Protein AF-A0AAN6G7Z5-F1 (afdb_monomer_lite)

Foldseek 3Di:
DDDDDDDDDDDDDDDDDDDDDDDDPDDCDPVNVVVVVVVVVPDDDDDDDDDDDDDDDDDPDDDDDDDDDDDDDDDDDDDDDDDDDDDDDDDPPDPPDPLAQDDADLVLLCLVQPQPPDPPDPDPPDDDPSNVVSVVVSVVVVVVSVVLRVCSVPFDCDVPDGDPVSVVVSVVSVVSNPDDRDDPPDDDDDDDDDDDPPVVVVVVVVPPPDDDPDDDDDDDDDDDDDDDPPPLDDDALVQLLVCLVVVVLVSVVSCLVRPVVSQLFNVVRPDPPPDPPPPPDDPDQCLCRHSLSVLVVVHDVSVVVNVSSLVSLLVLLVPDDALPPVVVVPPPDDPPPDPDPPDCPPDPDPVVVVSLVSLLVNLQSSLVSCLVRVVQPCNLSSLVSNVSSVHPVLLVVLLVQLLVLLVCLLVVVQPPDPRDRDDSLVSQLVSSCVSADPSCVVCVVVRVSSVLLSLQLSLLSNLLSLLVLLAQDPQLFDPVCVVVADCLSNDGDDCVCHSPQCVSLVSLLVSLVSLVVSLVVLVVVVVVVVVVVVVVVVVVVVVVVVVVVVVPDDDDDDDDDDDDDDDDDDDDDDDDDDDPDDPPPPPVPPDPPSSVSNVVSCVSCVSSSVLSNQLSVLCVVCVPPGSNVNSVSVVVSSVD

Radius of gyration: 39.64 Å; chains: 1; bounding box: 102×121×124 Å

pLDDT: mean 73.66, std 24.23, range [26.02, 98.25]

Organism: NCBI:txid155126

Structure (mmCIF, N/CA/C/O backbone):
data_AF-A0AAN6G7Z5-F1
#
_entry.id   AF-A0AAN6G7Z5-F1
#
loop_
_atom_site.group_PDB
_atom_site.id
_atom_site.type_symbol
_atom_site.label_atom_id
_atom_site.label_alt_id
_atom_site.label_comp_id
_atom_site.label_asym_id
_atom_site.label_entity_id
_atom_site.label_seq_id
_atom_site.pdbx_PDB_ins_code
_atom_site.Cartn_x
_atom_site.Cartn_y
_atom_site.Cartn_z
_atom_site.occupancy
_atom_site.B_iso_or_equiv
_atom_site.auth_seq_id
_atom_site.auth_comp_id
_atom_site.auth_asym_id
_atom_site.auth_atom_id
_atom_site.pdbx_PDB_model_num
ATOM 1 N N . MET A 1 1 ? 21.275 60.638 -0.282 1.00 39.81 1 MET A N 1
ATOM 2 C CA . MET A 1 1 ? 20.686 61.498 -1.330 1.00 39.81 1 MET A CA 1
ATOM 3 C C . MET A 1 1 ? 19.932 60.603 -2.295 1.00 39.81 1 MET A C 1
ATOM 5 O O . MET A 1 1 ? 20.422 59.534 -2.627 1.00 39.81 1 MET A O 1
ATOM 9 N N . SER A 1 2 ? 18.707 61.008 -2.601 1.00 37.94 2 SER A N 1
ATOM 10 C CA . SER A 1 2 ? 17.616 60.253 -3.220 1.00 37.94 2 SER A CA 1
ATOM 11 C C . SER A 1 2 ? 17.782 59.990 -4.721 1.00 37.94 2 SER A C 1
ATOM 13 O O . SER A 1 2 ? 18.385 60.803 -5.413 1.00 37.94 2 SER A O 1
ATOM 15 N N . SER A 1 3 ? 17.175 58.906 -5.221 1.00 39.97 3 SER A N 1
ATOM 16 C CA . SER A 1 3 ? 16.454 58.778 -6.519 1.00 39.97 3 SER A CA 1
ATOM 17 C C . SER A 1 3 ? 16.117 57.285 -6.734 1.00 39.97 3 SER A C 1
ATOM 19 O O . SER A 1 3 ? 17.003 56.454 -6.592 1.00 39.97 3 SER A O 1
ATOM 21 N N . SER A 1 4 ? 14.881 56.772 -6.830 1.00 43.09 4 SER A N 1
ATOM 22 C CA . SER A 1 4 ? 13.666 57.054 -7.628 1.00 43.09 4 SER A CA 1
ATOM 23 C C . SER A 1 4 ? 13.744 56.644 -9.111 1.00 43.09 4 SER A C 1
ATOM 25 O O . SER A 1 4 ? 14.358 57.357 -9.897 1.00 43.09 4 SER A O 1
ATOM 27 N N . SER A 1 5 ? 13.055 55.552 -9.487 1.00 43.78 5 SER A N 1
ATOM 28 C CA . SER A 1 5 ? 12.518 55.252 -10.839 1.00 43.78 5 SER A CA 1
ATOM 29 C C . SER A 1 5 ? 11.592 54.012 -10.748 1.00 43.78 5 SER A C 1
ATOM 31 O O . SER A 1 5 ? 12.070 52.924 -10.443 1.00 43.78 5 SER A O 1
ATOM 33 N N . SER A 1 6 ? 10.266 54.178 -10.585 1.00 41.09 6 SER A N 1
ATOM 34 C CA . SER A 1 6 ? 9.182 54.037 -11.601 1.00 41.09 6 SER A CA 1
ATOM 35 C C . SER A 1 6 ? 9.225 52.722 -12.402 1.00 41.09 6 SER A C 1
ATOM 37 O O . SER A 1 6 ? 10.144 52.515 -13.180 1.00 41.09 6 SER A O 1
ATOM 39 N N . LYS A 1 7 ? 8.362 51.726 -12.141 1.00 38.75 7 LYS A N 1
ATOM 40 C CA . LYS A 1 7 ? 6.925 51.574 -12.491 1.00 38.75 7 LYS A CA 1
ATOM 41 C C . LYS A 1 7 ? 6.669 51.497 -14.009 1.00 38.75 7 LYS A C 1
ATOM 43 O O . LYS A 1 7 ? 6.675 52.522 -14.678 1.00 38.75 7 LYS A O 1
ATOM 48 N N . ALA A 1 8 ? 6.359 50.294 -14.500 1.00 38.47 8 ALA A N 1
ATOM 49 C CA . ALA A 1 8 ? 5.632 50.069 -15.748 1.00 38.47 8 ALA A CA 1
ATOM 50 C C . ALA A 1 8 ? 4.655 48.896 -15.561 1.00 38.47 8 ALA A C 1
ATOM 52 O O . ALA A 1 8 ? 5.044 47.791 -15.187 1.00 38.47 8 ALA A O 1
ATOM 53 N N . ASP A 1 9 ? 3.385 49.232 -15.757 1.00 34.19 9 ASP A N 1
ATOM 54 C CA . ASP A 1 9 ? 2.175 48.416 -15.728 1.00 34.19 9 ASP A CA 1
ATOM 55 C C . ASP A 1 9 ? 2.033 47.672 -17.067 1.00 34.19 9 ASP A C 1
ATOM 57 O O . ASP A 1 9 ? 2.272 48.270 -18.118 1.00 34.19 9 ASP A O 1
ATOM 61 N N . ALA A 1 10 ? 1.610 46.408 -17.052 1.00 36.28 10 ALA A N 1
ATOM 62 C CA . ALA A 1 10 ? 1.185 45.695 -18.256 1.00 36.28 10 ALA A CA 1
ATOM 63 C C . ALA A 1 10 ? -0.020 44.799 -17.936 1.00 36.28 10 ALA A C 1
ATOM 65 O O . ALA A 1 10 ? 0.070 43.833 -17.180 1.00 36.28 10 ALA A O 1
ATOM 66 N N . THR A 1 11 ? -1.160 45.157 -18.519 1.00 38.06 11 THR A N 1
ATOM 67 C CA . THR A 1 11 ? -2.441 44.435 -18.509 1.00 38.06 11 THR A CA 1
ATOM 68 C C . THR A 1 11 ? -2.394 43.153 -19.351 1.00 38.06 11 THR A C 1
ATOM 70 O O . THR A 1 11 ? -1.741 43.163 -20.396 1.00 38.06 11 THR A O 1
ATOM 73 N N . PRO A 1 12 ? -3.130 42.081 -18.992 1.00 47.12 12 PRO A N 1
ATOM 74 C CA . PRO A 1 12 ? -3.220 40.878 -19.813 1.00 47.12 12 PRO A CA 1
ATOM 75 C C . PRO A 1 12 ? -4.407 40.925 -20.793 1.00 47.12 12 PRO A C 1
ATOM 77 O O . PRO A 1 12 ? -5.553 41.146 -20.399 1.00 47.12 12 PRO A O 1
ATOM 80 N N . GLU A 1 13 ? -4.120 40.665 -22.070 1.00 34.25 13 GLU A N 1
ATOM 81 C CA . GLU A 1 13 ? -5.106 40.402 -23.121 1.00 34.25 13 GLU A CA 1
ATOM 82 C C . GLU A 1 13 ? -5.710 38.996 -22.994 1.00 34.25 13 GLU A C 1
ATOM 84 O O . GLU A 1 13 ? -5.027 37.993 -22.776 1.00 34.25 13 GLU A O 1
ATOM 89 N N . SER A 1 14 ? -7.026 38.942 -23.178 1.00 41.50 14 SER A N 1
ATOM 90 C CA . SER A 1 14 ? -7.851 37.745 -23.278 1.00 41.50 14 SER A CA 1
ATOM 91 C C . SER A 1 14 ? -7.656 37.023 -24.615 1.00 41.50 14 SER A C 1
ATOM 93 O O . SER A 1 14 ? -7.827 37.636 -25.668 1.00 41.50 14 SER A O 1
ATOM 95 N N . ALA A 1 15 ? -7.447 35.703 -24.594 1.00 35.16 15 ALA A N 1
ATOM 96 C CA . ALA A 1 15 ? -7.491 34.871 -25.797 1.00 35.16 15 ALA A CA 1
ATOM 97 C C . ALA A 1 15 ? -8.338 33.599 -25.592 1.00 35.16 15 ALA A C 1
ATOM 99 O O . ALA A 1 15 ? -7.894 32.596 -25.045 1.00 35.16 15 ALA A O 1
ATOM 100 N N . SER A 1 16 ? -9.590 33.698 -26.051 1.00 31.53 16 SER A N 1
ATOM 101 C CA . SER A 1 16 ? -10.292 32.760 -26.944 1.00 31.53 16 SER A CA 1
ATOM 102 C C . SER A 1 16 ? -10.079 31.245 -26.758 1.00 31.53 16 SER A C 1
ATOM 104 O O . SER A 1 16 ? -9.141 30.646 -27.286 1.00 31.53 16 SER A O 1
ATOM 106 N N . ALA A 1 17 ? -11.079 30.599 -26.151 1.00 33.12 17 ALA A N 1
ATOM 107 C CA . ALA A 1 17 ? -11.259 29.152 -26.115 1.00 33.12 17 ALA A CA 1
ATOM 108 C C . ALA A 1 17 ? -11.822 28.604 -27.444 1.00 33.12 17 ALA A C 1
ATOM 110 O O . ALA A 1 17 ? -12.985 28.827 -27.777 1.00 33.12 17 ALA A O 1
ATOM 111 N N . ALA A 1 18 ? -11.026 27.806 -28.162 1.00 33.47 18 ALA A N 1
ATOM 112 C CA . ALA A 1 18 ? -11.488 26.973 -29.271 1.00 33.47 18 ALA A CA 1
ATOM 113 C C . ALA A 1 18 ? -11.603 25.506 -28.813 1.00 33.47 18 ALA A C 1
ATOM 115 O O . ALA A 1 18 ? -10.608 24.799 -28.651 1.00 33.47 18 ALA A O 1
ATOM 116 N N . ARG A 1 19 ? -12.842 25.044 -28.598 1.00 31.45 19 ARG A N 1
ATOM 117 C CA . ARG A 1 19 ? -13.191 23.638 -28.336 1.00 31.45 19 ARG A CA 1
ATOM 118 C C . ARG A 1 19 ? -12.914 22.792 -29.585 1.00 31.45 19 ARG A C 1
ATOM 120 O O . ARG A 1 19 ? -13.628 22.906 -30.576 1.00 31.45 19 ARG A O 1
ATOM 127 N N . ARG A 1 20 ? -11.934 21.887 -29.513 1.00 33.06 20 ARG A N 1
ATOM 128 C CA . ARG A 1 20 ? -11.819 20.736 -30.423 1.00 33.06 20 ARG A CA 1
ATOM 129 C C . ARG A 1 20 ? -12.498 19.528 -29.782 1.00 33.06 20 ARG A C 1
ATOM 131 O O . ARG A 1 20 ? -12.036 19.012 -28.769 1.00 33.06 20 ARG A O 1
ATOM 138 N N . THR A 1 21 ? -13.599 19.083 -30.375 1.00 35.97 21 THR A N 1
ATOM 139 C CA . THR A 1 21 ? -14.256 17.807 -30.077 1.00 35.97 21 THR A CA 1
ATOM 140 C C . THR A 1 21 ? -13.437 16.672 -30.687 1.00 35.97 21 THR A C 1
ATOM 142 O O . THR A 1 21 ? -13.452 16.490 -31.903 1.00 35.97 21 THR A O 1
ATOM 145 N N . SER A 1 22 ? -12.711 15.915 -29.861 1.00 30.14 22 SER A N 1
ATOM 146 C CA . SER A 1 22 ? -12.125 14.641 -30.292 1.00 30.14 22 SER A CA 1
ATOM 147 C C . SER A 1 22 ? -13.144 13.524 -30.076 1.00 30.14 22 SER A C 1
ATOM 149 O O . SER A 1 22 ? -13.620 13.301 -28.962 1.00 30.14 22 SER A O 1
ATOM 151 N N . THR A 1 23 ? -13.516 12.864 -31.165 1.00 37.91 23 THR A N 1
ATOM 152 C CA . THR A 1 23 ? -14.341 11.657 -31.201 1.00 37.91 23 THR A CA 1
ATOM 153 C C . THR A 1 23 ? -13.529 10.492 -30.641 1.00 37.91 23 THR A C 1
ATOM 155 O O . THR A 1 23 ? -12.706 9.902 -31.340 1.00 37.91 23 THR A O 1
ATOM 158 N N . GLY A 1 24 ? -13.726 10.193 -29.358 1.00 30.52 24 GLY A N 1
ATOM 159 C CA . GLY A 1 24 ? -13.140 9.029 -28.705 1.00 30.52 24 GLY A CA 1
ATOM 160 C C . GLY A 1 24 ? -13.816 7.745 -29.182 1.00 30.52 24 GLY A C 1
ATOM 161 O O . GLY A 1 24 ? -14.993 7.521 -28.908 1.00 30.52 24 GLY A O 1
ATOM 162 N N . ALA A 1 25 ? -13.065 6.891 -29.875 1.00 38.44 25 ALA A N 1
ATOM 163 C CA . ALA A 1 25 ? -13.442 5.502 -30.084 1.00 38.44 25 ALA A CA 1
ATOM 164 C C . ALA A 1 25 ? -13.450 4.790 -28.720 1.00 38.44 25 ALA A C 1
ATOM 166 O O . ALA A 1 25 ? -12.402 4.556 -28.115 1.00 38.44 25 ALA A O 1
ATOM 167 N N . SER A 1 26 ? -14.652 4.504 -28.217 1.00 37.72 26 SER A N 1
ATOM 168 C CA . SER A 1 26 ? -14.874 3.803 -26.954 1.00 37.72 26 SER A CA 1
ATOM 169 C C . SER A 1 26 ? -14.357 2.365 -27.053 1.00 37.72 26 SER A C 1
ATOM 171 O O . SER A 1 26 ? -14.796 1.592 -27.906 1.00 37.72 26 SER A O 1
ATOM 173 N N . ARG A 1 27 ? -13.401 2.000 -26.192 1.00 42.69 27 ARG A N 1
ATOM 174 C CA . ARG A 1 27 ? -12.950 0.614 -26.033 1.00 42.69 27 ARG A CA 1
ATOM 175 C C . ARG A 1 27 ? -14.024 -0.153 -25.270 1.00 42.69 27 ARG A C 1
ATOM 177 O O . ARG A 1 27 ? -14.183 0.042 -24.072 1.00 42.69 27 ARG A O 1
ATOM 184 N N . PHE A 1 28 ? -14.725 -1.029 -25.980 1.00 31.19 28 PHE A N 1
ATOM 185 C CA . PHE A 1 28 ? -15.682 -1.976 -25.416 1.00 31.19 28 PHE A CA 1
ATOM 186 C C . PHE A 1 28 ? -14.952 -2.925 -24.453 1.00 31.19 28 PHE A C 1
ATOM 188 O O . PHE A 1 28 ? -14.064 -3.674 -24.871 1.00 31.19 28 PHE A O 1
ATOM 195 N N . THR A 1 29 ? -15.265 -2.862 -23.159 1.00 50.84 29 THR A N 1
ATOM 196 C CA . THR A 1 29 ? -14.596 -3.670 -22.129 1.00 50.84 29 THR A CA 1
ATOM 197 C C . THR A 1 29 ? -15.395 -4.930 -21.794 1.00 50.84 29 THR A C 1
ATOM 199 O O . THR A 1 29 ? -16.603 -5.005 -22.005 1.00 50.84 29 THR A O 1
ATOM 202 N N . PHE A 1 30 ? -14.738 -5.937 -21.209 1.00 32.47 30 PHE A N 1
ATOM 203 C CA . PHE A 1 30 ? -15.386 -7.163 -20.713 1.00 32.47 30 PHE A CA 1
ATOM 204 C C . PHE A 1 30 ? -16.551 -6.871 -19.746 1.00 32.47 30 PHE A C 1
ATOM 206 O O . PHE A 1 30 ? -17.546 -7.590 -19.710 1.00 32.47 30 PHE A O 1
ATOM 213 N N . ARG A 1 31 ? -16.475 -5.756 -19.011 1.00 38.91 31 ARG A N 1
ATOM 214 C CA . ARG A 1 31 ? -17.526 -5.299 -18.096 1.00 38.91 31 ARG A CA 1
ATOM 215 C C . ARG A 1 31 ? -18.766 -4.768 -18.833 1.00 38.91 31 ARG A C 1
ATOM 217 O O . ARG A 1 31 ? -19.874 -4.922 -18.322 1.00 38.91 31 ARG A O 1
ATOM 224 N N . ASP A 1 32 ? -18.595 -4.219 -20.037 1.00 51.00 32 ASP A N 1
ATOM 225 C CA . ASP A 1 32 ? -19.696 -3.810 -20.921 1.00 51.00 32 ASP A CA 1
ATOM 226 C C . ASP A 1 32 ? -20.390 -5.029 -21.540 1.00 51.00 32 ASP A C 1
ATOM 228 O O . ASP A 1 32 ? -21.612 -5.040 -21.669 1.00 51.00 32 ASP A O 1
ATOM 232 N N . ALA A 1 33 ? -19.643 -6.107 -21.809 1.00 41.06 33 ALA A N 1
ATOM 233 C CA . ALA A 1 33 ? -20.212 -7.389 -22.227 1.00 41.06 33 ALA A CA 1
ATOM 234 C C . ALA A 1 33 ? -21.073 -8.027 -21.118 1.00 41.06 33 ALA A C 1
ATOM 236 O O . ALA A 1 33 ? -22.186 -8.469 -21.387 1.00 41.06 33 ALA A O 1
ATOM 237 N N . VAL A 1 34 ? -20.620 -7.997 -19.857 1.00 42.72 34 VAL A N 1
ATOM 238 C CA . VAL A 1 34 ? -21.396 -8.509 -18.707 1.00 42.72 34 VAL A CA 1
ATOM 239 C C . VAL A 1 34 ? -22.664 -7.680 -18.461 1.00 42.72 34 VAL A C 1
ATOM 241 O O . VAL A 1 34 ? -23.724 -8.247 -18.202 1.00 42.72 34 VAL A O 1
ATOM 244 N N . ARG A 1 35 ? -22.601 -6.348 -18.614 1.00 46.28 35 ARG A N 1
ATOM 245 C CA . ARG A 1 35 ? -23.796 -5.487 -18.535 1.00 46.28 35 ARG A CA 1
ATOM 246 C C . ARG A 1 35 ? -24.751 -5.683 -19.705 1.00 46.28 35 ARG A C 1
ATOM 248 O O . ARG A 1 35 ? -25.956 -5.658 -19.488 1.00 46.28 35 ARG A O 1
ATOM 255 N N . SER A 1 36 ? -24.240 -5.891 -20.917 1.00 46.59 36 SER A N 1
ATOM 256 C CA . SER A 1 36 ? -25.072 -6.172 -22.091 1.00 46.59 36 SER A CA 1
ATOM 257 C C . SER A 1 36 ? -25.845 -7.482 -21.928 1.00 46.59 36 SER A C 1
ATOM 259 O O . SER A 1 36 ? -26.988 -7.568 -22.364 1.00 46.59 36 SER A O 1
ATOM 261 N N . VAL A 1 37 ? -25.245 -8.479 -21.270 1.00 39.50 37 VAL A N 1
ATOM 262 C CA . VAL A 1 37 ? -25.899 -9.752 -20.941 1.00 39.50 37 VAL A CA 1
ATOM 263 C C . VAL A 1 37 ? -26.920 -9.563 -19.814 1.00 39.50 37 VAL A C 1
ATOM 265 O O . VAL A 1 37 ? -28.057 -9.998 -19.951 1.00 39.50 37 VAL A O 1
ATOM 268 N N . GLN A 1 38 ? -26.587 -8.839 -18.741 1.00 44.94 38 GLN A N 1
ATOM 269 C CA . GLN A 1 38 ? -27.535 -8.564 -17.647 1.00 44.94 38 GLN A CA 1
ATOM 270 C C . GLN A 1 38 ? -28.736 -7.706 -18.080 1.00 44.94 38 GLN A C 1
ATOM 272 O O . GLN A 1 38 ? -29.844 -7.932 -17.602 1.00 44.94 38 GLN A O 1
ATOM 277 N N . ALA A 1 39 ? -28.547 -6.765 -19.010 1.00 50.81 39 ALA A N 1
ATOM 278 C CA . ALA A 1 39 ? -29.631 -5.965 -19.580 1.00 50.81 39 ALA A CA 1
ATOM 279 C C . ALA A 1 39 ? -30.550 -6.787 -20.504 1.00 50.81 39 ALA A C 1
ATOM 281 O O . ALA A 1 39 ? -31.743 -6.508 -20.576 1.00 50.81 39 ALA A O 1
ATOM 282 N N . ALA A 1 40 ? -30.022 -7.823 -21.166 1.00 42.25 40 ALA A N 1
ATOM 283 C CA . ALA A 1 40 ? -30.806 -8.721 -22.016 1.00 42.25 40 ALA A CA 1
ATOM 284 C C . ALA A 1 40 ? -31.692 -9.698 -21.217 1.00 42.25 40 ALA A C 1
ATOM 286 O O . ALA A 1 40 ? -32.702 -10.162 -21.737 1.00 42.25 40 ALA A O 1
ATOM 287 N N . PHE A 1 41 ? -31.354 -9.979 -19.953 1.00 42.75 41 PHE A N 1
ATOM 288 C CA . PHE A 1 41 ? -32.122 -10.877 -19.077 1.00 42.75 41 PHE A CA 1
ATOM 289 C C . PHE A 1 41 ? -33.122 -10.161 -18.152 1.00 42.75 41 PHE A C 1
ATOM 291 O O . PHE A 1 41 ? -33.849 -10.816 -17.410 1.00 42.75 41 PHE A O 1
ATOM 298 N N . GLY A 1 42 ? -33.183 -8.827 -18.191 1.00 42.62 42 GLY A N 1
ATOM 299 C CA . GLY A 1 42 ? -33.949 -8.019 -17.242 1.00 42.62 42 GLY A CA 1
ATOM 300 C C . GLY A 1 42 ? -35.037 -7.162 -17.879 1.00 42.62 42 GLY A C 1
ATOM 301 O O . GLY A 1 42 ? -35.056 -5.960 -17.637 1.00 42.62 42 GLY A O 1
ATOM 302 N N . ALA A 1 43 ? -35.929 -7.733 -18.695 1.00 39.69 43 ALA A N 1
ATOM 303 C CA . ALA A 1 43 ? -37.105 -7.004 -19.179 1.00 39.69 43 ALA A CA 1
ATOM 304 C C . ALA A 1 43 ? -38.273 -7.925 -19.564 1.00 39.69 43 ALA A C 1
ATOM 306 O O . ALA A 1 43 ? -38.653 -7.987 -20.726 1.00 39.69 43 ALA A O 1
ATOM 307 N N . HIS A 1 44 ? -38.898 -8.582 -18.585 1.00 29.81 44 HIS A N 1
ATOM 308 C CA . HIS A 1 44 ? -40.307 -8.969 -18.694 1.00 29.81 44 HIS A CA 1
ATOM 309 C C . HIS A 1 44 ? -41.000 -8.768 -17.346 1.00 29.81 44 HIS A C 1
ATOM 311 O O . HIS A 1 44 ? -40.827 -9.538 -16.407 1.00 29.81 44 HIS A O 1
ATOM 317 N N . SER A 1 45 ? -41.785 -7.698 -17.265 1.00 34.62 45 SER A N 1
ATOM 318 C CA . SER A 1 45 ? -42.823 -7.514 -16.259 1.00 34.62 45 SER A CA 1
ATOM 319 C C . SER A 1 45 ? -44.162 -7.707 -16.968 1.00 34.62 45 SER A C 1
ATOM 321 O O . SER A 1 45 ? -44.391 -7.025 -17.970 1.00 34.62 45 SER A O 1
ATOM 323 N N . PRO A 1 46 ? -45.043 -8.605 -16.500 1.00 35.75 46 PRO A N 1
ATOM 324 C CA . PRO A 1 46 ? -46.450 -8.516 -16.818 1.00 35.75 46 PRO A CA 1
ATOM 325 C C . PRO A 1 46 ? -47.240 -8.006 -15.612 1.00 35.75 46 PRO A C 1
ATOM 327 O O . PRO A 1 46 ? -47.011 -8.356 -14.455 1.00 35.75 46 PRO A O 1
ATOM 330 N N . SER A 1 47 ? -48.168 -7.127 -15.956 1.00 32.19 47 SER A N 1
ATOM 331 C CA . SER A 1 47 ? -49.156 -6.465 -15.125 1.00 32.19 47 SER A CA 1
ATOM 332 C C . SER A 1 47 ? -50.156 -7.421 -14.475 1.00 32.19 47 SER A C 1
ATOM 334 O O . SER A 1 47 ? -50.466 -8.488 -14.997 1.00 32.19 47 SER A O 1
ATOM 336 N N . ALA A 1 48 ? -50.713 -6.940 -13.367 1.00 35.12 48 ALA A N 1
ATOM 337 C CA . ALA A 1 48 ? -51.763 -7.537 -12.559 1.00 35.12 48 ALA A CA 1
ATOM 338 C C . ALA A 1 48 ? -53.013 -8.002 -13.332 1.00 35.12 48 ALA A C 1
ATOM 340 O O . ALA A 1 48 ? -53.548 -7.278 -14.169 1.00 35.12 48 ALA A O 1
ATOM 341 N N . SER A 1 49 ? -53.553 -9.150 -12.918 1.00 28.48 49 SER A N 1
ATOM 342 C CA . SER A 1 49 ? -54.999 -9.373 -12.797 1.00 28.48 49 SER A CA 1
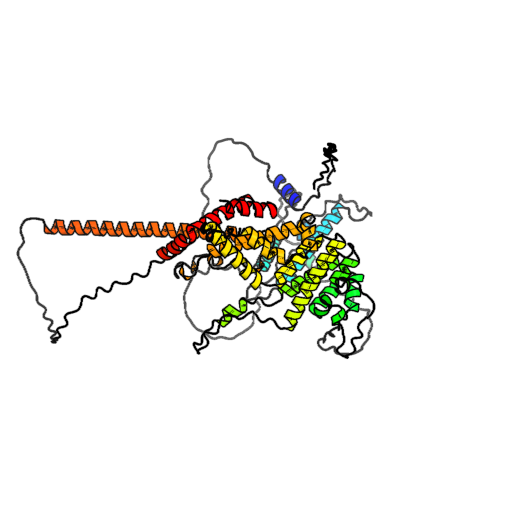ATOM 343 C C . SER A 1 49 ? -55.258 -10.421 -11.711 1.00 28.48 49 SER A C 1
ATOM 345 O O . SER A 1 49 ? -54.420 -11.288 -11.464 1.00 28.48 49 SER A O 1
ATOM 347 N N . ALA A 1 50 ? -56.363 -10.233 -10.997 1.00 34.88 50 ALA A N 1
ATOM 348 C CA . ALA A 1 50 ? -56.756 -10.956 -9.801 1.00 34.88 50 ALA A CA 1
ATOM 349 C C . ALA A 1 50 ? -57.551 -12.238 -10.109 1.00 34.88 50 ALA A C 1
ATOM 351 O O . ALA A 1 50 ? -58.089 -12.396 -11.202 1.00 34.88 50 ALA A O 1
ATOM 352 N N . ASP A 1 51 ? -57.671 -13.044 -9.053 1.00 31.25 51 ASP A N 1
ATOM 353 C CA . ASP A 1 51 ? -58.644 -14.107 -8.779 1.00 31.25 51 ASP A CA 1
ATOM 354 C C . ASP A 1 51 ? -58.267 -15.578 -9.024 1.00 31.25 51 ASP A C 1
ATOM 356 O O . ASP A 1 51 ? -57.671 -15.973 -10.019 1.00 31.25 51 ASP A O 1
ATOM 360 N N . ALA A 1 52 ? -58.751 -16.367 -8.053 1.00 30.78 52 ALA A N 1
ATOM 361 C CA . ALA A 1 52 ? -58.916 -17.819 -7.988 1.00 30.78 52 ALA A CA 1
ATOM 362 C C . ALA A 1 52 ? -57.742 -18.679 -7.468 1.00 30.78 52 ALA A C 1
ATOM 364 O O . ALA A 1 52 ? -56.907 -19.197 -8.196 1.00 30.78 52 ALA A O 1
ATOM 365 N N . SER A 1 53 ? -57.794 -18.887 -6.146 1.00 34.22 53 SER A N 1
ATOM 366 C CA . SER A 1 53 ? -57.763 -20.184 -5.445 1.00 34.22 53 SER A CA 1
ATOM 367 C C . SER A 1 53 ? -56.766 -21.277 -5.860 1.00 34.22 53 SER A C 1
ATOM 369 O O . SER A 1 53 ? -56.891 -21.892 -6.914 1.00 34.22 53 SER A O 1
ATOM 371 N N . GLY A 1 54 ? -55.974 -21.697 -4.867 1.00 39.09 54 GLY A N 1
ATOM 372 C CA . GLY A 1 54 ? -55.599 -23.100 -4.684 1.00 39.09 54 GLY A CA 1
ATOM 373 C C . GLY A 1 54 ? -54.120 -23.396 -4.875 1.00 39.09 54 GLY A C 1
ATOM 374 O O . GLY A 1 54 ? -53.735 -23.882 -5.926 1.00 39.09 54 GLY A O 1
ATOM 375 N N . TYR A 1 55 ? -53.310 -23.201 -3.831 1.00 27.81 55 TYR A N 1
ATOM 376 C CA . TYR A 1 55 ? -52.041 -23.921 -3.700 1.00 27.81 55 TYR A CA 1
ATOM 377 C C . TYR A 1 55 ? -51.762 -24.274 -2.236 1.00 27.81 55 TYR A C 1
ATOM 379 O O . TYR A 1 55 ? -51.816 -23.427 -1.345 1.00 27.81 55 TYR A O 1
ATOM 387 N N . ALA A 1 56 ? -51.521 -25.565 -2.015 1.00 32.97 56 ALA A N 1
ATOM 388 C CA . ALA A 1 56 ? -51.181 -26.178 -0.740 1.00 32.97 56 ALA A CA 1
ATOM 389 C C . ALA A 1 56 ? -49.766 -25.770 -0.277 1.00 32.97 56 ALA A C 1
ATOM 391 O O . ALA A 1 56 ? -48.913 -25.472 -1.119 1.00 32.97 56 ALA A O 1
ATOM 392 N N . PRO A 1 57 ? -49.487 -25.765 1.039 1.00 34.34 57 PRO A N 1
ATOM 393 C CA . PRO A 1 57 ? -48.175 -25.391 1.554 1.00 34.34 57 PRO A CA 1
ATOM 394 C C . PRO A 1 57 ? -47.100 -26.431 1.197 1.00 34.34 57 PRO A C 1
ATOM 396 O O . PRO A 1 57 ? -47.338 -27.638 1.231 1.00 34.34 57 PRO A O 1
ATOM 399 N N . PHE A 1 58 ? -45.902 -25.932 0.877 1.00 28.88 58 PHE A N 1
ATOM 400 C CA . PHE A 1 58 ? -44.688 -26.716 0.639 1.00 28.88 58 PHE A CA 1
ATOM 401 C C . PHE A 1 58 ? -44.371 -27.646 1.826 1.00 28.88 58 PHE A C 1
ATOM 403 O O . PHE A 1 58 ? -44.351 -27.173 2.966 1.00 28.88 58 PHE A O 1
ATOM 410 N N . PRO A 1 59 ? -44.047 -28.933 1.594 1.00 32.25 59 PRO A N 1
ATOM 411 C CA . PRO A 1 59 ? -43.535 -29.795 2.643 1.00 32.25 59 PRO A CA 1
ATOM 412 C C . PRO A 1 59 ? -42.087 -29.417 2.961 1.00 32.25 59 PRO A C 1
ATOM 414 O O . PRO A 1 59 ? -41.222 -29.332 2.088 1.00 32.25 59 PRO A O 1
ATOM 417 N N . SER A 1 60 ? -41.830 -29.191 4.243 1.00 30.27 60 SER A N 1
ATOM 418 C CA . SER A 1 60 ? -40.489 -29.071 4.792 1.00 30.27 60 SER A CA 1
ATOM 419 C C . SER A 1 60 ? -39.732 -30.396 4.640 1.00 30.27 60 SER A C 1
ATOM 421 O O . SER A 1 60 ? -40.285 -31.466 4.877 1.00 30.27 60 SER A O 1
ATOM 423 N N . SER A 1 61 ? -38.445 -30.295 4.302 1.00 39.19 61 SER A N 1
ATOM 424 C CA . SER A 1 61 ? -37.407 -31.290 4.603 1.00 39.19 61 SER A CA 1
ATOM 425 C C . SER A 1 61 ? -37.617 -32.701 4.036 1.00 39.19 61 SER A C 1
ATOM 427 O O . SER A 1 61 ? -38.046 -33.615 4.732 1.00 39.19 61 SER A O 1
ATOM 429 N N . SER A 1 62 ? -37.191 -32.927 2.790 1.00 28.03 62 SER A N 1
ATOM 430 C CA . SER A 1 62 ? -36.932 -34.278 2.274 1.00 28.03 62 SER A CA 1
ATOM 431 C C . SER A 1 62 ? -35.461 -34.422 1.886 1.00 28.03 62 SER A C 1
ATOM 433 O O . SER A 1 62 ? -34.976 -33.779 0.958 1.00 28.03 62 SER A O 1
ATOM 435 N N . ARG A 1 63 ? -34.756 -35.263 2.655 1.00 30.22 63 ARG A N 1
ATOM 436 C CA . ARG A 1 63 ? -33.405 -35.776 2.390 1.00 30.22 63 ARG A CA 1
ATOM 437 C C . ARG A 1 63 ? -33.338 -36.346 0.968 1.00 30.22 63 ARG A C 1
ATOM 439 O O . ARG A 1 63 ? -34.055 -37.293 0.655 1.00 30.22 63 ARG A O 1
ATOM 446 N N . LEU A 1 64 ? -32.445 -35.807 0.140 1.00 26.02 64 LEU A N 1
ATOM 447 C CA . LEU A 1 64 ? -32.059 -36.408 -1.137 1.00 26.02 64 LEU A CA 1
ATOM 448 C C . LEU A 1 64 ? -31.195 -37.645 -0.859 1.00 26.02 64 LEU A C 1
ATOM 450 O O . LEU A 1 64 ? -30.058 -37.534 -0.405 1.00 26.02 64 LEU A O 1
ATOM 454 N N . ARG A 1 65 ? -31.772 -38.823 -1.100 1.00 26.23 65 ARG A N 1
ATOM 455 C CA . ARG A 1 65 ? -31.103 -40.126 -1.089 1.00 26.23 65 ARG A CA 1
ATOM 456 C C . ARG A 1 65 ? -30.484 -40.330 -2.478 1.00 26.23 65 ARG A C 1
ATOM 458 O O . ARG A 1 65 ? -31.206 -40.291 -3.469 1.00 26.23 65 ARG A O 1
ATOM 465 N N . LEU A 1 66 ? -29.162 -40.462 -2.545 1.00 30.14 66 LEU A N 1
ATOM 466 C CA . LEU A 1 66 ? -28.420 -40.806 -3.761 1.00 30.14 66 LEU A CA 1
ATOM 467 C C . LEU A 1 66 ? -28.143 -42.310 -3.736 1.00 30.14 66 LEU A C 1
ATOM 469 O O . LEU A 1 66 ? -27.434 -42.780 -2.847 1.00 30.14 66 LEU A O 1
ATOM 473 N N . ASP A 1 67 ? -28.707 -43.036 -4.698 1.00 27.38 67 ASP A N 1
ATOM 474 C CA . ASP A 1 67 ? -28.335 -44.418 -4.983 1.00 27.38 67 ASP A CA 1
ATOM 475 C C . ASP A 1 67 ? -26.984 -44.421 -5.713 1.00 27.38 67 ASP A C 1
ATOM 477 O O . ASP A 1 67 ? -26.798 -43.750 -6.730 1.00 27.38 67 ASP A O 1
ATOM 481 N N . SER A 1 68 ? -26.027 -45.146 -5.141 1.00 31.34 68 SER A N 1
ATOM 482 C CA . SER A 1 68 ? -24.692 -45.392 -5.679 1.00 31.34 68 SER A CA 1
ATOM 483 C C . SER A 1 68 ? -24.563 -46.895 -5.883 1.00 31.34 68 SER A C 1
ATOM 485 O O . SER A 1 68 ? -24.170 -47.609 -4.960 1.00 31.34 68 SER A O 1
ATOM 487 N N . GLU A 1 69 ? -24.891 -47.370 -7.078 1.00 36.09 69 GLU A N 1
ATOM 488 C CA . GLU A 1 69 ? -24.462 -48.686 -7.553 1.00 36.09 69 GLU A CA 1
ATOM 489 C C . GLU A 1 69 ? -23.251 -48.513 -8.486 1.00 36.09 69 GLU A C 1
ATOM 491 O O . GLU A 1 69 ? -23.118 -47.490 -9.155 1.00 36.09 69 GLU A O 1
ATOM 496 N N . ASP A 1 70 ? -22.374 -49.519 -8.483 1.00 35.53 70 ASP A N 1
ATOM 497 C CA . ASP A 1 70 ? -21.091 -49.648 -9.195 1.00 35.53 70 ASP A CA 1
ATOM 498 C C . ASP A 1 70 ? -19.840 -48.990 -8.582 1.00 35.53 70 ASP A C 1
ATOM 500 O O . ASP A 1 70 ? -19.284 -48.008 -9.072 1.00 35.53 70 ASP A O 1
ATOM 504 N N . ALA A 1 71 ? -19.280 -49.674 -7.578 1.00 32.00 71 ALA A N 1
ATOM 505 C CA . ALA A 1 71 ? -17.835 -49.705 -7.356 1.00 32.00 71 ALA A CA 1
ATOM 506 C C . ALA A 1 71 ? -17.382 -51.162 -7.172 1.00 32.00 71 ALA A C 1
ATOM 508 O O . ALA A 1 71 ? -17.715 -51.827 -6.192 1.00 32.00 71 ALA A O 1
ATOM 509 N N . GLY A 1 72 ? -16.650 -51.661 -8.170 1.00 31.41 72 GLY A N 1
ATOM 510 C CA . GLY A 1 72 ? -16.128 -53.018 -8.228 1.00 31.41 72 GLY A CA 1
ATOM 511 C C . GLY A 1 72 ? -15.110 -53.327 -7.130 1.00 31.41 72 GLY A C 1
ATOM 512 O O . GLY A 1 72 ? -14.238 -52.529 -6.794 1.00 31.41 72 GLY A O 1
ATOM 513 N N . VAL A 1 73 ? -15.246 -54.544 -6.617 1.00 33.31 73 VAL A N 1
ATOM 514 C CA . VAL A 1 73 ? -14.430 -55.216 -5.608 1.00 33.31 73 VAL A CA 1
ATOM 515 C C . VAL A 1 73 ? -12.985 -55.398 -6.089 1.00 33.31 73 VAL A C 1
ATOM 517 O O . VAL A 1 73 ? -12.746 -56.056 -7.100 1.00 33.31 73 VAL A O 1
ATOM 520 N N . LEU A 1 74 ? -12.011 -54.917 -5.311 1.00 32.38 74 LEU A N 1
ATOM 521 C CA . LEU A 1 74 ? -10.658 -55.476 -5.291 1.00 32.38 74 LEU A CA 1
ATOM 522 C C . LEU A 1 74 ? -10.322 -55.912 -3.863 1.00 32.38 74 LEU A C 1
ATOM 524 O O . LEU A 1 74 ? -10.140 -55.097 -2.963 1.00 32.38 74 LEU A O 1
ATOM 528 N N . ASN A 1 75 ? -10.270 -57.233 -3.692 1.00 32.47 75 ASN A N 1
ATOM 529 C CA . ASN A 1 75 ? -9.824 -57.927 -2.492 1.00 32.47 75 ASN A CA 1
ATOM 530 C C . ASN A 1 75 ? -8.305 -57.802 -2.323 1.00 32.47 75 ASN A C 1
ATOM 532 O O . ASN A 1 75 ? -7.557 -58.153 -3.235 1.00 32.47 75 ASN A O 1
ATOM 536 N N . LEU A 1 76 ? -7.862 -57.453 -1.116 1.00 35.00 76 LEU A N 1
ATOM 537 C CA . LEU A 1 76 ? -6.582 -57.899 -0.571 1.00 35.00 76 LEU A CA 1
ATOM 538 C C . LEU A 1 76 ? -6.716 -58.127 0.946 1.00 35.00 76 LEU A C 1
ATOM 540 O O . LEU A 1 76 ? -7.043 -57.215 1.700 1.00 35.00 76 LEU A O 1
ATOM 544 N N . HIS A 1 77 ? -6.500 -59.391 1.329 1.00 32.53 77 HIS A N 1
ATOM 545 C CA . HIS A 1 77 ? -6.158 -59.934 2.654 1.00 32.53 77 HIS A CA 1
ATOM 546 C C . HIS A 1 77 ? -5.127 -59.080 3.416 1.00 32.53 77 HIS A C 1
ATOM 548 O O . HIS A 1 77 ? -4.326 -58.405 2.780 1.00 32.53 77 HIS A O 1
ATOM 554 N N . ASP A 1 78 ? -4.928 -59.144 4.732 1.00 32.12 78 ASP A N 1
ATOM 555 C CA . ASP A 1 78 ? -5.541 -59.759 5.924 1.00 32.12 78 ASP A CA 1
ATOM 556 C C . ASP A 1 78 ? -4.683 -59.211 7.097 1.00 32.12 78 ASP A C 1
ATOM 558 O O . ASP A 1 78 ? -3.502 -58.907 6.895 1.00 32.12 78 ASP A O 1
ATOM 562 N N . GLY A 1 79 ? -5.234 -59.039 8.300 1.00 30.47 79 GLY A N 1
ATOM 563 C CA . GLY A 1 79 ? -4.468 -58.505 9.436 1.00 30.47 79 GLY A CA 1
ATOM 564 C C . GLY A 1 79 ? -5.317 -57.997 10.597 1.00 30.47 79 GLY A C 1
ATOM 565 O O . GLY A 1 79 ? -5.420 -56.795 10.828 1.00 30.47 79 GLY A O 1
ATOM 566 N N . ALA A 1 80 ? -5.925 -58.931 11.323 1.00 34.03 80 ALA A N 1
ATOM 567 C CA . ALA A 1 80 ? -6.763 -58.711 12.497 1.00 34.03 80 ALA A CA 1
ATOM 568 C C . ALA A 1 80 ? -6.011 -58.168 13.729 1.00 34.03 80 ALA A C 1
ATOM 570 O O . ALA A 1 80 ? -5.016 -58.765 14.127 1.00 34.03 80 ALA A O 1
ATOM 571 N N . VAL A 1 81 ? -6.583 -57.162 14.415 1.00 35.84 81 VAL A N 1
ATOM 572 C CA . VAL A 1 81 ? -6.674 -57.088 15.892 1.00 35.84 81 VAL A CA 1
ATOM 573 C C . VAL A 1 81 ? -7.967 -56.350 16.283 1.00 35.84 81 VAL A C 1
ATOM 575 O O . VAL A 1 81 ? -8.269 -55.273 15.778 1.00 35.84 81 VAL A O 1
ATOM 578 N N . SER A 1 82 ? -8.732 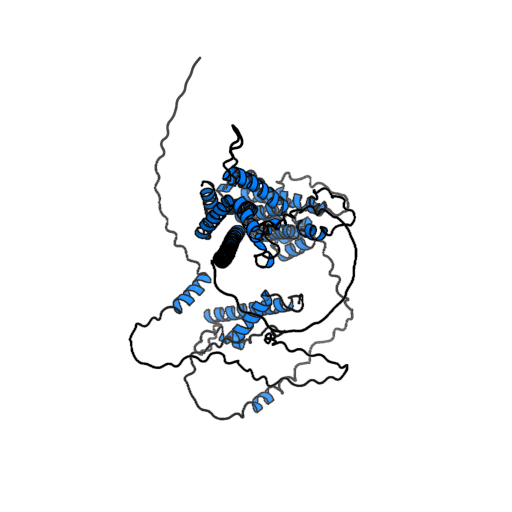-56.976 17.175 1.00 37.00 82 SER A N 1
ATOM 579 C CA . SER A 1 82 ? -10.009 -56.545 17.755 1.00 37.00 82 SER A CA 1
ATOM 580 C C . SER A 1 82 ? -9.808 -55.632 18.978 1.00 37.00 82 SER A C 1
ATOM 582 O O . SER A 1 82 ? -8.911 -55.913 19.770 1.00 37.00 82 SER A O 1
ATOM 584 N N . ALA A 1 83 ? -10.658 -54.609 19.171 1.00 36.00 83 ALA A N 1
ATOM 585 C CA . ALA A 1 83 ? -11.643 -54.547 20.277 1.00 36.00 83 ALA A CA 1
ATOM 586 C C . ALA A 1 83 ? -12.084 -53.113 20.690 1.00 36.00 83 ALA A C 1
ATOM 588 O O . ALA A 1 83 ? -11.303 -52.349 21.243 1.00 36.00 83 ALA A O 1
ATOM 589 N N . ALA A 1 84 ? -13.394 -52.872 20.514 1.00 37.06 84 ALA A N 1
ATOM 590 C CA . ALA A 1 84 ? -14.380 -52.288 21.447 1.00 37.06 84 ALA A CA 1
ATOM 591 C C . ALA A 1 84 ? -14.370 -50.797 21.889 1.00 37.06 84 ALA A C 1
ATOM 593 O O . ALA A 1 84 ? -13.417 -50.303 22.479 1.00 37.06 84 ALA A O 1
ATOM 594 N N . GLY A 1 85 ? -15.558 -50.175 21.754 1.00 31.81 85 GLY A N 1
ATOM 595 C CA . GLY A 1 85 ? -16.037 -48.975 22.471 1.00 31.81 85 GLY A CA 1
ATOM 596 C C . GLY A 1 85 ? -16.501 -47.862 21.521 1.00 31.81 85 GLY A C 1
ATOM 597 O O . GLY A 1 85 ? -15.682 -47.079 21.066 1.00 31.81 85 GLY A O 1
ATOM 598 N N . ASP A 1 86 ? -17.724 -47.884 20.988 1.00 41.22 86 ASP A N 1
ATOM 599 C CA . ASP A 1 86 ? -18.947 -47.321 21.599 1.00 41.22 86 ASP A CA 1
ATOM 600 C C . ASP A 1 86 ? -18.866 -45.808 21.891 1.00 41.22 86 ASP A C 1
ATOM 602 O O . ASP A 1 86 ? -18.281 -45.391 22.887 1.00 41.22 86 ASP A O 1
ATOM 606 N N . ASN A 1 87 ? -19.432 -44.997 20.988 1.00 40.00 87 ASN A N 1
ATOM 607 C CA . ASN A 1 87 ? -20.371 -43.912 21.301 1.00 40.00 87 ASN A CA 1
ATOM 608 C C . ASN A 1 87 ? -20.820 -43.216 20.008 1.00 40.00 87 ASN A C 1
ATOM 610 O O . ASN A 1 87 ? -20.010 -42.835 19.164 1.00 40.00 87 ASN A O 1
ATOM 614 N N . GLY A 1 88 ? -22.137 -43.096 19.850 1.00 45.62 88 GLY A N 1
ATOM 615 C CA . GLY A 1 88 ? -22.771 -42.437 18.719 1.00 45.62 88 GLY A CA 1
ATOM 616 C C . GLY A 1 88 ? -22.766 -40.919 18.857 1.00 45.62 88 GLY A C 1
ATOM 617 O O . GLY A 1 88 ? -23.201 -40.386 19.872 1.00 45.62 88 GLY A O 1
ATOM 618 N N . GLU A 1 89 ? -22.365 -40.243 17.785 1.00 39.50 89 GLU A N 1
ATOM 619 C CA . GLU A 1 89 ? -22.721 -38.855 17.509 1.00 39.50 89 GLU A CA 1
ATOM 620 C C . GLU A 1 89 ? -23.099 -38.732 16.027 1.00 39.50 89 GLU A C 1
ATOM 622 O O . GLU A 1 89 ? -22.470 -39.330 15.150 1.00 39.50 89 GLU A O 1
ATOM 627 N N . ASP A 1 90 ? -24.175 -37.987 15.769 1.00 47.09 90 ASP A N 1
ATOM 628 C CA . ASP A 1 90 ? -24.714 -37.647 14.452 1.00 47.09 90 ASP A CA 1
ATOM 629 C C . ASP A 1 90 ? -23.658 -36.915 13.602 1.00 47.09 90 ASP A C 1
ATOM 631 O O . ASP A 1 90 ? -23.554 -35.687 13.585 1.00 47.09 90 ASP A O 1
ATOM 635 N N . GLY A 1 91 ? -22.862 -37.687 12.862 1.00 38.03 91 GLY A N 1
ATOM 636 C CA . GLY A 1 91 ? -21.953 -37.179 11.845 1.00 38.03 91 GLY A CA 1
ATOM 637 C C . GLY A 1 91 ? -22.737 -36.699 10.628 1.00 38.03 91 GLY A C 1
ATOM 638 O O . GLY A 1 91 ? -23.135 -37.495 9.775 1.00 38.03 91 GLY A O 1
ATOM 639 N N . GLY A 1 92 ? -22.941 -35.385 10.520 1.00 40.69 92 GLY A N 1
ATOM 640 C CA . GLY A 1 92 ? -23.308 -34.751 9.258 1.00 40.69 92 GLY A CA 1
ATOM 641 C C . GLY A 1 92 ? -22.271 -35.136 8.206 1.00 40.69 92 GLY A C 1
ATOM 642 O O . GLY A 1 92 ? -21.119 -34.728 8.311 1.00 40.69 92 GLY A O 1
ATOM 643 N N . GLY A 1 93 ? -22.666 -35.974 7.243 1.00 38.72 93 GLY A N 1
ATOM 644 C CA . GLY A 1 93 ? -21.771 -36.511 6.224 1.00 38.72 93 GLY A CA 1
ATOM 645 C C . GLY A 1 93 ? -21.066 -35.385 5.481 1.00 38.72 93 GLY A C 1
ATOM 646 O O . GLY A 1 93 ? -21.657 -34.754 4.605 1.00 38.72 93 GLY A O 1
ATOM 647 N N . ALA A 1 94 ? -19.810 -35.127 5.850 1.00 43.41 94 ALA A N 1
ATOM 648 C CA . ALA A 1 94 ? -18.926 -34.257 5.102 1.00 43.41 94 ALA A CA 1
ATOM 649 C C . ALA A 1 94 ? -18.887 -34.806 3.676 1.00 43.41 94 ALA A C 1
ATOM 651 O O . ALA A 1 94 ? -18.495 -35.953 3.454 1.00 43.41 94 ALA A O 1
ATOM 652 N N . ALA A 1 95 ? -19.383 -34.019 2.722 1.00 50.41 95 ALA A N 1
ATOM 653 C CA . ALA A 1 95 ? -19.318 -34.372 1.318 1.00 50.41 95 ALA A CA 1
ATOM 654 C C . ALA A 1 95 ? -17.841 -34.583 0.980 1.00 50.41 95 ALA A C 1
ATOM 656 O O . ALA A 1 95 ? -17.073 -33.624 0.956 1.00 50.41 95 ALA A O 1
ATOM 657 N N . VAL A 1 96 ? -17.444 -35.844 0.790 1.00 50.06 96 VAL A N 1
ATOM 658 C CA . VAL A 1 96 ? -16.078 -36.218 0.427 1.00 50.06 96 VAL A CA 1
ATOM 659 C C . VAL A 1 96 ? -15.762 -35.495 -0.875 1.00 50.06 96 VAL A C 1
ATOM 661 O O . VAL A 1 96 ? -16.286 -35.841 -1.936 1.00 50.06 96 VAL A O 1
ATOM 664 N N . VAL A 1 97 ? -14.961 -34.435 -0.781 1.00 56.62 97 VAL A N 1
ATOM 665 C CA . VAL A 1 97 ? -14.499 -33.696 -1.950 1.00 56.62 97 VAL A CA 1
ATOM 666 C C . VAL A 1 97 ? -13.633 -34.672 -2.745 1.00 56.62 97 VAL A C 1
ATOM 668 O O . VAL A 1 97 ? -12.677 -35.219 -2.190 1.00 56.62 97 VAL A O 1
ATOM 671 N N . PRO A 1 98 ? -13.965 -34.963 -4.013 1.00 59.25 98 PRO A N 1
ATOM 672 C CA . PRO A 1 98 ? -13.204 -35.925 -4.791 1.00 59.25 98 PRO A CA 1
ATOM 673 C C . PRO A 1 98 ? -11.732 -35.495 -4.852 1.00 59.25 98 PRO A C 1
ATOM 675 O O . PRO A 1 98 ? -11.418 -34.366 -5.220 1.00 59.25 98 PRO A O 1
ATOM 678 N N . TYR A 1 99 ? -10.819 -36.417 -4.530 1.00 79.25 99 TYR A N 1
ATOM 679 C CA . TYR A 1 99 ? -9.362 -36.195 -4.550 1.00 79.25 99 TYR A CA 1
ATOM 680 C C . TYR A 1 99 ? -8.802 -35.836 -5.945 1.00 79.25 99 TYR A C 1
ATOM 682 O O . TYR A 1 99 ? -7.624 -35.489 -6.088 1.00 79.25 99 TYR A O 1
ATOM 690 N N . HIS A 1 100 ? -9.641 -35.888 -6.982 1.00 90.81 100 HIS A N 1
ATOM 691 C CA . HIS A 1 100 ? -9.297 -35.598 -8.366 1.00 90.81 100 HIS A CA 1
ATOM 692 C C . HIS A 1 100 ? -9.936 -34.294 -8.845 1.00 90.81 100 HIS A C 1
ATOM 694 O O . HIS A 1 100 ? -11.116 -34.041 -8.611 1.00 90.81 100 HIS A O 1
ATOM 700 N N . PHE A 1 101 ? -9.152 -33.497 -9.576 1.00 94.50 101 PHE A N 1
ATOM 701 C CA . PHE A 1 101 ? -9.653 -32.302 -10.243 1.00 94.50 101 PHE A CA 1
ATOM 702 C C . PHE A 1 101 ? -10.714 -32.699 -11.291 1.00 94.50 101 PHE A C 1
ATOM 704 O O . PHE A 1 101 ? -10.421 -33.551 -12.139 1.00 94.50 101 PHE A O 1
ATOM 711 N N . PRO A 1 102 ? -11.935 -32.134 -11.249 1.00 95.75 102 PRO A N 1
ATOM 712 C CA . PRO A 1 102 ? -12.982 -32.439 -12.220 1.00 95.75 102 PRO A CA 1
ATOM 713 C C . PRO A 1 102 ? -12.526 -32.134 -13.649 1.00 95.75 102 PRO A C 1
ATOM 715 O O . PRO A 1 102 ? -11.842 -31.144 -13.893 1.00 95.75 102 PRO A O 1
ATOM 718 N N . ARG A 1 103 ? -12.916 -32.973 -14.612 1.00 95.19 103 ARG A N 1
ATOM 719 C CA . ARG A 1 103 ? -12.564 -32.793 -16.028 1.00 95.19 103 ARG A CA 1
ATOM 720 C C . ARG A 1 103 ? -13.791 -32.432 -16.850 1.00 95.19 103 ARG A C 1
ATOM 722 O O . ARG A 1 103 ? -14.838 -33.057 -16.707 1.00 95.19 103 ARG A O 1
ATOM 729 N N . ILE A 1 104 ? -13.633 -31.459 -17.743 1.00 96.00 104 ILE A N 1
ATOM 730 C CA . ILE A 1 104 ? -14.632 -31.101 -18.755 1.00 96.00 104 ILE A CA 1
ATOM 731 C C . ILE A 1 104 ? -14.188 -31.726 -20.078 1.00 96.00 104 ILE A C 1
ATOM 733 O O . ILE A 1 104 ? -13.048 -31.545 -20.507 1.00 96.00 104 ILE A O 1
ATOM 737 N N . SER A 1 105 ? -15.076 -32.500 -20.704 1.00 95.88 105 SER A N 1
ATOM 738 C CA . SER A 1 105 ? -14.799 -33.105 -22.012 1.00 95.88 105 SER A CA 1
ATOM 739 C C . SER A 1 105 ? -14.776 -32.045 -23.114 1.00 95.88 105 SER A C 1
ATOM 741 O O . SER A 1 105 ? -15.478 -31.036 -23.022 1.00 95.88 105 SER A O 1
ATOM 743 N N . ASP A 1 106 ? -14.022 -32.283 -24.190 1.00 93.12 106 ASP A N 1
ATOM 744 C CA . ASP A 1 106 ? -14.001 -31.345 -25.316 1.00 93.12 106 ASP A CA 1
ATOM 745 C C . ASP A 1 106 ? -15.401 -31.169 -25.905 1.00 93.12 106 ASP A C 1
ATOM 747 O O . ASP A 1 106 ? -15.825 -30.036 -26.080 1.00 93.12 106 ASP A O 1
ATOM 751 N N . ALA A 1 107 ? -16.187 -32.241 -26.041 1.00 94.00 107 ALA A N 1
ATOM 752 C CA . ALA A 1 107 ? -17.586 -32.168 -26.476 1.00 94.00 107 ALA A CA 1
ATOM 753 C C . ALA A 1 107 ? -18.443 -31.211 -25.622 1.00 94.00 107 ALA A C 1
ATOM 755 O O . ALA A 1 107 ? -19.358 -30.560 -26.123 1.00 94.00 107 ALA A O 1
ATOM 756 N N . GLN A 1 108 ? -18.156 -31.091 -24.326 1.00 94.25 108 GLN A N 1
ATOM 757 C CA . GLN A 1 108 ? -18.845 -30.143 -23.456 1.00 94.25 108 GLN A CA 1
ATOM 758 C C . GLN A 1 108 ? -18.350 -28.707 -23.648 1.00 94.25 108 GLN A C 1
ATOM 760 O O . GLN A 1 108 ? -19.165 -27.786 -23.658 1.00 94.25 108 GLN A O 1
ATOM 765 N N . LEU A 1 109 ? -17.048 -28.504 -23.869 1.00 94.75 109 LEU A N 1
ATOM 766 C CA . LEU A 1 109 ? -16.524 -27.206 -24.305 1.00 94.75 109 LEU A CA 1
ATOM 767 C C . LEU A 1 109 ? -17.112 -26.794 -25.659 1.00 94.75 109 LEU A C 1
ATOM 769 O O . LEU A 1 109 ? -17.387 -25.613 -25.869 1.00 94.75 109 LEU A O 1
ATOM 773 N N . GLU A 1 110 ? -17.358 -27.749 -26.555 1.00 94.44 110 GLU A N 1
ATOM 774 C CA . GLU A 1 110 ? -18.008 -27.480 -27.833 1.00 94.44 110 GLU A CA 1
ATOM 775 C C . GLU A 1 110 ? -19.448 -27.005 -27.658 1.00 94.44 110 GLU A C 1
ATOM 777 O O . GLU A 1 110 ? -19.852 -26.070 -28.345 1.00 94.44 110 GLU A O 1
ATOM 782 N N . LYS A 1 111 ? -20.185 -27.584 -26.702 1.00 93.81 111 LYS A N 1
ATOM 783 C CA . LYS A 1 111 ? -21.544 -27.152 -26.339 1.00 93.81 111 LYS A CA 1
ATOM 784 C C . LYS A 1 111 ? -21.574 -25.794 -25.635 1.00 93.81 111 LYS A C 1
ATOM 786 O O . LYS A 1 111 ? -22.480 -25.008 -25.880 1.00 93.81 111 LYS A O 1
ATOM 791 N N . LEU A 1 112 ? -20.597 -25.508 -24.771 1.00 94.12 112 LEU A N 1
ATOM 792 C CA . LEU A 1 112 ? -20.482 -24.221 -24.069 1.00 94.12 112 LEU A CA 1
ATOM 793 C C . LEU A 1 112 ? -20.071 -23.080 -25.009 1.00 94.12 112 LEU A C 1
ATOM 795 O O . LEU A 1 112 ? -20.462 -21.930 -24.811 1.00 94.12 112 LEU A O 1
ATOM 799 N N . PHE A 1 113 ? -19.293 -23.400 -26.041 1.00 94.44 113 PHE A N 1
ATOM 800 C CA . PHE A 1 113 ? -18.830 -22.459 -27.052 1.00 94.44 113 PHE A CA 1
ATOM 801 C C . PHE A 1 113 ? -19.154 -23.006 -28.450 1.00 94.44 113 PHE A C 1
ATOM 803 O O . PHE A 1 113 ? -18.234 -23.431 -29.158 1.00 94.44 113 PHE A O 1
ATOM 810 N N . PRO A 1 114 ? -20.437 -23.037 -28.858 1.00 93.81 114 PRO A N 1
ATOM 811 C CA . PRO A 1 114 ? -20.830 -23.584 -30.152 1.00 93.81 114 PRO A CA 1
ATOM 812 C C . PRO A 1 114 ? -20.177 -22.790 -31.287 1.00 93.81 114 PRO A C 1
ATOM 814 O O . PRO A 1 114 ? -19.993 -21.571 -31.195 1.00 93.81 114 PRO A O 1
ATOM 817 N N . LEU A 1 115 ? -19.780 -23.496 -32.350 1.00 92.62 115 LEU A N 1
ATOM 818 C CA . LEU A 1 115 ? -19.411 -22.827 -33.593 1.00 92.62 115 LEU A CA 1
ATOM 819 C C . LEU A 1 115 ? -20.698 -22.248 -34.197 1.00 92.62 115 LEU A C 1
ATOM 821 O O . LEU A 1 115 ? -21.738 -22.895 -34.096 1.00 92.62 115 LEU A O 1
ATOM 825 N N . PRO A 1 116 ? -20.660 -21.040 -34.780 1.00 89.44 116 PRO A N 1
ATOM 826 C CA . PRO A 1 116 ? -21.820 -20.511 -35.485 1.00 89.44 116 PRO A CA 1
ATOM 827 C C . PRO A 1 116 ? -22.210 -21.489 -36.595 1.00 89.44 116 PRO A C 1
ATOM 829 O O . PRO A 1 116 ? -21.323 -21.939 -37.326 1.00 89.44 116 PRO A O 1
ATOM 832 N N . ASP A 1 117 ? -23.502 -21.807 -36.708 1.00 83.75 117 ASP A N 1
ATOM 833 C CA . ASP A 1 117 ? -24.022 -22.713 -37.732 1.00 83.75 117 ASP A CA 1
ATOM 834 C C . ASP A 1 117 ? -23.614 -22.195 -39.109 1.00 83.75 117 ASP A C 1
ATOM 836 O O . ASP A 1 117 ? -24.153 -21.215 -39.628 1.00 83.75 117 ASP A O 1
ATOM 840 N N . SER A 1 118 ? -22.589 -22.820 -39.685 1.00 67.62 118 SER A N 1
ATOM 841 C CA . SER A 1 118 ? -22.210 -22.558 -41.060 1.00 67.62 118 SER A CA 1
ATOM 842 C C . SER A 1 118 ? -23.202 -23.343 -41.910 1.00 67.62 118 SER A C 1
ATOM 844 O O . SER A 1 118 ? -23.185 -24.577 -41.836 1.00 67.62 118 SER A O 1
ATOM 846 N N . PRO A 1 119 ? -24.103 -22.685 -42.668 1.00 70.50 119 PRO A N 1
ATOM 847 C CA . PRO A 1 119 ? -25.033 -23.398 -43.528 1.00 70.50 119 PRO A CA 1
ATOM 848 C C . PRO A 1 119 ? -24.210 -24.300 -44.443 1.00 70.50 119 PRO A C 1
ATOM 850 O O . PRO A 1 119 ? -23.320 -23.827 -45.148 1.00 70.50 119 PRO A O 1
ATOM 853 N N . SER A 1 120 ? -24.466 -25.604 -44.337 1.00 54.12 120 SER A N 1
ATOM 854 C CA . SER A 1 120 ? -23.687 -26.705 -44.898 1.00 54.12 120 SER A CA 1
ATOM 855 C C . SER A 1 120 ? -23.288 -26.455 -46.353 1.00 54.12 120 SER A C 1
ATOM 857 O O . SER A 1 120 ? -24.010 -26.774 -47.296 1.00 54.12 120 SER A O 1
ATOM 859 N N . GLY A 1 121 ? -22.110 -25.881 -46.528 1.00 55.78 121 GLY A N 1
ATOM 860 C CA . GLY A 1 121 ? -21.505 -25.609 -47.812 1.00 55.78 121 GLY A CA 1
ATOM 861 C C . GLY A 1 121 ? -20.012 -25.624 -47.588 1.00 55.78 121 GLY A C 1
ATOM 862 O O . GLY A 1 121 ? -19.461 -24.676 -47.037 1.00 55.78 121 GLY A O 1
ATOM 863 N N . SER A 1 122 ? -19.381 -26.737 -47.956 1.00 56.22 122 SER A N 1
ATOM 864 C CA . SER A 1 122 ? -17.931 -26.920 -48.005 1.00 56.22 122 SER A CA 1
ATOM 865 C C . SER A 1 122 ? -17.310 -25.811 -48.861 1.00 56.22 122 SER A C 1
ATOM 867 O O . SER A 1 122 ? -17.140 -25.944 -50.071 1.00 56.22 122 SER A O 1
ATOM 869 N N . SER A 1 123 ? -17.039 -24.663 -48.247 1.00 56.03 123 SER A N 1
ATOM 870 C CA . SER A 1 123 ? -16.337 -23.575 -48.901 1.00 56.03 123 SER A CA 1
ATOM 871 C C . SER A 1 123 ? -14.850 -23.810 -48.703 1.00 56.03 123 SER A C 1
ATOM 873 O O . SER A 1 123 ? -14.359 -23.830 -47.575 1.00 56.03 123 SER A O 1
ATOM 875 N N . ALA A 1 124 ? -14.112 -23.936 -49.805 1.00 76.88 124 ALA A N 1
ATOM 876 C CA . ALA A 1 124 ? -12.651 -24.044 -49.839 1.00 76.88 124 ALA A CA 1
ATOM 877 C C . ALA A 1 124 ? -11.917 -22.803 -49.268 1.00 76.88 124 ALA A C 1
ATOM 879 O O . ALA A 1 124 ? -10.699 -22.682 -49.376 1.00 76.88 124 ALA A O 1
ATOM 880 N N . THR A 1 125 ? -12.644 -21.863 -48.661 1.00 77.94 125 THR A N 1
ATOM 881 C CA . THR A 1 125 ? -12.169 -20.559 -48.197 1.00 77.94 125 THR A CA 1
ATOM 882 C C . THR A 1 125 ? -11.901 -20.517 -46.688 1.00 77.94 125 THR A C 1
ATOM 884 O O . THR A 1 125 ? -12.123 -19.484 -46.071 1.00 77.94 125 THR A O 1
ATOM 887 N N . GLY A 1 126 ? -11.432 -21.605 -46.070 1.00 84.94 126 GLY A N 1
ATOM 888 C CA . GLY A 1 126 ? -11.024 -21.627 -44.655 1.00 84.94 126 GLY A CA 1
ATOM 889 C C . GLY A 1 126 ? -12.113 -21.233 -43.632 1.00 84.94 126 GLY A C 1
ATOM 890 O O . GLY A 1 126 ? -13.252 -20.945 -43.998 1.00 84.94 126 GLY A O 1
ATOM 891 N N . PRO A 1 127 ? -11.776 -21.221 -42.328 1.00 88.06 127 PRO A N 1
ATOM 892 C CA . PRO A 1 127 ? -12.747 -20.932 -41.280 1.00 88.06 127 PRO A CA 1
ATOM 893 C C . PRO A 1 127 ? -13.176 -19.464 -41.309 1.00 88.06 127 PRO A C 1
ATOM 895 O O . PRO A 1 127 ? -12.343 -18.554 -41.458 1.00 88.06 127 PRO A O 1
ATOM 898 N N . SER A 1 128 ? -14.475 -19.227 -41.131 1.00 89.50 128 SER A N 1
ATOM 899 C CA . SER A 1 128 ? -15.030 -17.869 -41.117 1.00 89.50 128 SER A CA 1
ATOM 900 C C . SER A 1 128 ? -14.448 -17.042 -39.954 1.00 89.50 128 SER A C 1
ATOM 902 O O . SER A 1 128 ? -13.995 -17.603 -38.952 1.00 89.50 128 SER A O 1
ATOM 904 N N . PRO A 1 129 ? -14.444 -15.696 -40.014 1.00 91.00 129 PRO A N 1
ATOM 905 C CA . PRO A 1 129 ? -13.988 -14.875 -38.890 1.00 91.00 129 PRO A CA 1
ATOM 906 C C . PRO A 1 129 ? -14.714 -15.191 -37.572 1.00 91.00 129 PRO A C 1
ATOM 908 O O . PRO A 1 129 ? -14.087 -15.192 -36.514 1.00 91.00 129 PRO A O 1
ATOM 911 N N . ALA A 1 130 ? -16.012 -15.505 -37.633 1.00 89.44 130 ALA A N 1
ATOM 912 C CA . ALA A 1 130 ? -16.805 -15.879 -36.465 1.00 89.44 130 ALA A CA 1
ATOM 913 C C . ALA A 1 130 ? -16.394 -17.252 -35.907 1.00 89.44 130 ALA A C 1
ATOM 915 O O . ALA A 1 130 ? -16.227 -17.408 -34.697 1.00 89.44 130 ALA A O 1
ATOM 916 N N . GLU A 1 131 ? -16.133 -18.217 -36.787 1.00 92.62 131 GLU A N 1
ATOM 917 C CA . GLU A 1 131 ? -15.609 -19.537 -36.429 1.00 92.62 131 GLU A CA 1
ATOM 918 C C . GLU A 1 131 ? -14.215 -19.441 -35.791 1.00 92.62 131 GLU A C 1
ATOM 920 O O . GLU A 1 131 ? -13.976 -20.028 -34.739 1.00 92.62 131 GLU A O 1
ATOM 925 N N . LYS A 1 132 ? -13.320 -18.602 -36.335 1.00 92.19 132 LYS A N 1
ATOM 926 C CA . LYS A 1 132 ? -12.005 -18.315 -35.729 1.00 92.19 132 LYS A CA 1
ATOM 927 C C . LYS A 1 132 ? -12.133 -17.738 -34.319 1.00 92.19 132 LYS A C 1
ATOM 929 O O . LYS A 1 132 ? -11.348 -18.088 -33.439 1.00 92.19 132 LYS A O 1
ATOM 934 N N . VAL A 1 133 ? -13.110 -16.858 -34.083 1.00 91.19 133 VAL A N 1
ATOM 935 C CA . VAL A 1 133 ? -13.371 -16.299 -32.747 1.00 91.19 133 VAL A CA 1
ATOM 936 C C . VAL A 1 133 ? -13.885 -17.377 -31.791 1.00 91.19 133 VAL A C 1
ATOM 938 O O . VAL A 1 133 ? -13.420 -17.432 -30.652 1.00 91.19 133 VAL A O 1
ATOM 941 N N . ALA A 1 134 ? -14.794 -18.246 -32.236 1.00 90.44 134 ALA A N 1
ATOM 942 C CA . ALA A 1 134 ? -15.309 -19.350 -31.425 1.00 90.44 134 ALA A CA 1
ATOM 943 C C . ALA A 1 134 ? -14.210 -20.376 -31.083 1.00 90.44 134 ALA A C 1
ATOM 945 O O . ALA A 1 134 ? -14.041 -20.723 -29.913 1.00 90.44 134 ALA A O 1
ATOM 946 N N . LEU A 1 135 ? -13.376 -20.760 -32.057 1.00 93.62 135 LEU A N 1
ATOM 947 C CA . LEU A 1 135 ? -12.199 -21.610 -31.842 1.00 93.62 135 LEU A CA 1
ATOM 948 C C . LEU A 1 135 ? -11.208 -20.978 -30.857 1.00 93.62 135 LEU A C 1
ATOM 950 O O . LEU A 1 135 ? -10.741 -21.648 -29.937 1.00 93.62 135 LEU A O 1
ATOM 954 N N . ARG A 1 136 ? -10.938 -19.671 -30.979 1.00 93.75 136 ARG A N 1
ATOM 955 C CA . ARG A 1 136 ? -10.070 -18.956 -30.031 1.00 93.75 136 ARG A CA 1
ATOM 956 C C . ARG A 1 136 ? -10.640 -18.974 -28.611 1.00 93.75 136 ARG A C 1
ATOM 958 O O . ARG A 1 136 ? -9.880 -19.141 -27.664 1.00 93.75 136 ARG A O 1
ATOM 965 N N . ARG A 1 137 ? -11.960 -18.828 -28.443 1.00 93.81 137 ARG A N 1
ATOM 966 C CA . ARG A 1 137 ? -12.617 -18.929 -27.125 1.00 93.81 137 ARG A CA 1
ATOM 967 C C . ARG A 1 137 ? -12.466 -20.329 -26.529 1.00 93.81 137 ARG A C 1
ATOM 969 O O . ARG A 1 137 ? -12.095 -20.426 -25.364 1.00 93.81 137 ARG A O 1
ATOM 976 N N . ARG A 1 138 ? -12.666 -21.386 -27.328 1.00 95.88 138 ARG A N 1
ATOM 977 C CA . ARG A 1 138 ? -12.434 -22.780 -26.903 1.00 95.88 138 ARG A CA 1
ATOM 978 C C . ARG A 1 138 ? -10.986 -23.003 -26.468 1.00 95.88 138 ARG A C 1
ATOM 980 O O . ARG A 1 138 ? -10.755 -23.551 -25.398 1.00 95.88 138 ARG A O 1
ATOM 987 N N . GLN A 1 139 ? -10.021 -22.519 -27.250 1.00 94.75 139 GLN A N 1
ATOM 988 C CA . GLN A 1 139 ? -8.598 -22.647 -26.932 1.00 94.75 139 GLN A CA 1
ATOM 989 C C . GLN A 1 139 ? -8.227 -21.928 -25.626 1.00 94.75 139 GLN A C 1
ATOM 991 O O . GLN A 1 139 ? -7.501 -22.483 -24.807 1.00 94.75 139 GLN A O 1
ATOM 996 N N . VAL A 1 140 ? -8.745 -20.715 -25.407 1.00 93.62 140 VAL A N 1
ATOM 997 C CA . VAL A 1 140 ? -8.516 -19.964 -24.161 1.00 93.62 140 VAL A CA 1
ATOM 998 C C . VAL A 1 140 ? -9.163 -20.668 -22.966 1.00 93.62 140 VAL A C 1
ATOM 1000 O O . VAL A 1 140 ? -8.534 -20.774 -21.918 1.00 93.62 140 VAL A O 1
ATOM 1003 N N . ALA A 1 141 ? -10.385 -21.187 -23.122 1.00 95.94 141 ALA A N 1
ATOM 1004 C CA . ALA A 1 141 ? -11.053 -21.954 -22.072 1.00 95.94 141 ALA A CA 1
ATOM 1005 C C . ALA A 1 141 ? -10.273 -23.230 -21.719 1.00 95.94 141 ALA A C 1
ATOM 1007 O O . ALA A 1 141 ? -10.109 -23.540 -20.543 1.00 95.94 141 ALA A O 1
ATOM 1008 N N . ARG A 1 142 ? -9.737 -23.932 -22.726 1.00 96.56 142 ARG A N 1
ATOM 1009 C CA . ARG A 1 142 ? -8.897 -25.119 -22.534 1.00 96.56 142 ARG A CA 1
ATOM 1010 C C . ARG A 1 142 ? -7.619 -24.789 -21.762 1.00 96.56 142 ARG A C 1
ATOM 1012 O O . ARG A 1 142 ? -7.350 -25.428 -20.755 1.00 96.56 142 ARG A O 1
ATOM 1019 N N . ALA A 1 143 ? -6.900 -23.746 -22.177 1.00 93.62 143 ALA A N 1
ATOM 1020 C CA . ALA A 1 143 ? -5.683 -23.308 -21.497 1.00 93.62 143 ALA A CA 1
ATOM 1021 C C . ALA A 1 143 ? -5.941 -22.938 -20.025 1.00 93.62 143 ALA A C 1
ATOM 1023 O O . ALA A 1 143 ? -5.156 -23.305 -19.157 1.00 93.62 143 ALA A O 1
ATOM 1024 N N . ALA A 1 144 ? -7.064 -22.272 -19.736 1.00 95.94 144 ALA A N 1
ATOM 1025 C CA . ALA A 1 144 ? -7.448 -21.939 -18.366 1.00 95.94 144 ALA A CA 1
ATOM 1026 C C . ALA A 1 144 ? -7.763 -23.188 -17.521 1.00 95.94 144 ALA A C 1
ATOM 1028 O O . ALA A 1 144 ? -7.369 -23.253 -16.360 1.00 95.94 144 ALA A O 1
ATOM 1029 N N . LEU A 1 145 ? -8.447 -24.190 -18.088 1.00 96.94 145 LEU A N 1
ATOM 1030 C CA . LEU A 1 145 ? -8.720 -25.455 -17.393 1.00 96.94 145 LEU A CA 1
ATOM 1031 C C . LEU A 1 145 ? -7.436 -26.245 -17.115 1.00 96.94 145 LEU A C 1
ATOM 1033 O O . LEU A 1 145 ? -7.281 -26.776 -16.017 1.00 96.94 145 LEU A O 1
ATOM 1037 N N . ASP A 1 146 ? -6.511 -26.278 -18.075 1.00 95.81 146 ASP A N 1
ATOM 1038 C CA . ASP A 1 146 ? -5.218 -26.947 -17.916 1.00 95.81 146 ASP A CA 1
ATOM 1039 C C . ASP A 1 146 ? -4.354 -26.241 -16.845 1.00 95.81 146 ASP A C 1
ATOM 1041 O O . ASP A 1 146 ? -3.704 -26.909 -16.038 1.00 95.81 146 ASP A O 1
ATOM 1045 N N . GLU A 1 147 ? -4.391 -24.903 -16.771 1.00 95.44 147 GLU A N 1
ATOM 1046 C CA . GLU A 1 147 ? -3.722 -24.118 -15.720 1.00 95.44 147 GLU A CA 1
ATOM 1047 C C . GLU A 1 147 ? -4.320 -24.390 -14.331 1.00 95.44 147 GLU A C 1
ATOM 1049 O O . GLU A 1 147 ? -3.579 -24.598 -13.368 1.00 95.44 147 GLU A O 1
ATOM 1054 N N . MET A 1 148 ? -5.652 -24.455 -14.212 1.00 96.81 148 MET A N 1
ATOM 1055 C CA . MET A 1 148 ? -6.311 -24.812 -12.950 1.00 96.81 148 MET A CA 1
ATOM 1056 C C . MET A 1 148 ? -5.982 -26.250 -12.516 1.00 96.81 148 MET A C 1
ATOM 1058 O O . MET A 1 148 ? -5.716 -26.478 -11.337 1.00 96.81 148 MET A O 1
ATOM 1062 N N . GLU A 1 149 ? -5.940 -27.213 -13.446 1.00 96.69 149 GLU A N 1
ATOM 1063 C CA . GLU A 1 149 ? -5.531 -28.594 -13.144 1.00 96.69 149 GLU A CA 1
ATOM 1064 C C . GLU A 1 149 ? -4.056 -28.658 -12.708 1.00 96.69 149 GLU A C 1
ATOM 1066 O O . GLU A 1 149 ? -3.707 -29.419 -11.801 1.00 96.69 149 GLU A O 1
ATOM 1071 N N . LEU A 1 150 ? -3.179 -27.862 -13.327 1.00 95.12 150 LEU A N 1
ATOM 1072 C CA . LEU A 1 150 ? -1.772 -27.776 -12.940 1.00 95.12 150 LEU A CA 1
ATOM 1073 C C . LEU A 1 150 ? -1.615 -27.183 -11.535 1.00 95.12 150 LEU A C 1
ATOM 1075 O O . LEU A 1 150 ? -0.921 -27.775 -10.709 1.00 95.12 150 LEU A O 1
ATOM 1079 N N . ASN A 1 151 ? -2.297 -26.074 -11.240 1.00 93.25 151 ASN A N 1
ATOM 1080 C CA . ASN A 1 151 ? -2.290 -25.455 -9.913 1.00 93.25 151 ASN A CA 1
ATOM 1081 C C . ASN A 1 151 ? -2.842 -26.403 -8.845 1.00 93.25 151 ASN A C 1
ATOM 1083 O O . ASN A 1 151 ? -2.258 -26.511 -7.769 1.00 93.25 151 ASN A O 1
ATOM 1087 N N . TRP A 1 152 ? -3.889 -27.169 -9.167 1.00 95.19 152 TRP A N 1
ATOM 1088 C CA . TRP A 1 152 ? -4.398 -28.224 -8.293 1.00 95.19 152 TRP A CA 1
ATOM 1089 C C . TRP A 1 152 ? -3.341 -29.297 -8.011 1.00 95.19 152 TRP A C 1
ATOM 1091 O O . TRP A 1 152 ? -3.207 -29.735 -6.876 1.00 95.19 152 TRP A O 1
ATOM 1101 N N . LYS A 1 153 ? -2.567 -29.731 -9.013 1.00 93.44 153 LYS A N 1
ATOM 1102 C CA . LYS A 1 153 ? -1.505 -30.741 -8.828 1.00 93.44 153 LYS A CA 1
ATOM 1103 C C . LYS A 1 153 ? -0.312 -30.219 -8.032 1.00 93.44 153 LYS A C 1
ATOM 1105 O O . LYS A 1 153 ? 0.289 -30.995 -7.295 1.00 93.44 153 LYS A O 1
ATOM 1110 N N . LEU A 1 154 ? 0.035 -28.946 -8.211 1.00 91.06 154 LEU A N 1
ATOM 1111 C CA . LEU A 1 154 ? 1.162 -28.301 -7.537 1.00 91.06 154 LEU A CA 1
ATOM 1112 C C . LEU A 1 154 ? 0.842 -27.867 -6.103 1.00 91.06 154 LEU A C 1
ATOM 1114 O O . LEU A 1 154 ? 1.769 -27.571 -5.354 1.00 91.06 154 LEU A O 1
ATOM 1118 N N . ASP A 1 155 ? -0.435 -27.837 -5.721 1.00 89.94 155 ASP A N 1
ATOM 1119 C CA . ASP A 1 155 ? -0.852 -27.445 -4.379 1.00 89.94 155 ASP A CA 1
ATOM 1120 C C . ASP A 1 155 ? -0.349 -28.440 -3.323 1.00 89.94 155 ASP A C 1
ATOM 1122 O O . ASP A 1 155 ? -0.764 -29.611 -3.352 1.00 89.94 155 ASP A O 1
ATOM 1126 N N . PRO A 1 156 ? 0.535 -28.022 -2.398 1.00 84.81 156 PRO A N 1
ATOM 1127 C CA . PRO A 1 156 ? 0.954 -28.878 -1.304 1.00 84.81 156 PRO A CA 1
ATOM 1128 C C . PRO A 1 156 ? -0.247 -29.176 -0.402 1.00 84.81 156 PRO A C 1
ATOM 1130 O O . PRO A 1 156 ? -0.951 -28.275 0.040 1.00 84.81 156 PRO A O 1
ATOM 1133 N N . LEU A 1 157 ? -0.464 -30.456 -0.096 1.00 83.62 157 LEU A N 1
ATOM 1134 C CA . LEU A 1 157 ? -1.476 -30.904 0.865 1.00 83.62 157 LEU A CA 1
ATOM 1135 C C . LEU A 1 157 ? -1.020 -30.553 2.289 1.00 83.62 157 LEU A C 1
ATOM 1137 O O . LEU A 1 157 ? -0.565 -31.412 3.046 1.00 83.62 157 LEU A O 1
ATOM 1141 N N . THR A 1 158 ? -1.073 -29.276 2.654 1.00 59.34 158 THR A N 1
ATOM 1142 C CA . THR A 1 158 ? -0.822 -28.840 4.026 1.00 59.34 158 THR A CA 1
ATOM 1143 C C . THR A 1 158 ? -2.000 -29.283 4.886 1.00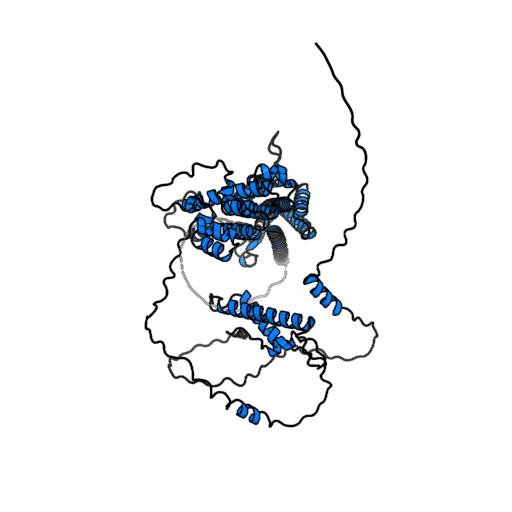 59.34 158 THR A C 1
ATOM 1145 O O . THR A 1 158 ? -3.112 -28.816 4.682 1.00 59.34 158 THR A O 1
ATOM 1148 N N . LEU A 1 159 ? -1.754 -30.191 5.838 1.00 63.09 159 LEU A N 1
ATOM 1149 C CA . LEU A 1 159 ? -2.760 -30.754 6.759 1.00 63.09 159 LEU A CA 1
ATOM 1150 C C . LEU A 1 159 ? -3.793 -31.697 6.110 1.00 63.09 159 LEU A C 1
ATOM 1152 O O . LEU A 1 159 ? -4.846 -31.945 6.683 1.00 63.09 159 LEU A O 1
ATOM 1156 N N . GLY A 1 160 ? -3.472 -32.277 4.949 1.00 77.75 160 GLY A N 1
ATOM 1157 C CA . GLY A 1 160 ? -4.343 -33.251 4.273 1.00 77.75 160 GLY A CA 1
ATOM 1158 C C . GLY A 1 160 ? -5.464 -32.630 3.434 1.00 77.75 160 GLY A C 1
ATOM 1159 O O . GLY A 1 160 ? -6.126 -33.349 2.687 1.00 77.75 160 GLY A O 1
ATOM 1160 N N . GLU A 1 161 ? -5.614 -31.307 3.478 1.00 84.75 161 GLU A N 1
ATOM 1161 C CA . GLU A 1 161 ? -6.536 -30.539 2.646 1.00 84.75 161 GLU A CA 1
ATOM 1162 C C . GLU A 1 161 ? -5.757 -29.686 1.632 1.00 84.75 161 GLU A C 1
ATOM 1164 O O . GLU A 1 161 ? -4.582 -29.363 1.821 1.00 84.75 161 GLU A O 1
ATOM 1169 N N . ARG A 1 162 ? -6.395 -29.369 0.501 1.00 89.12 162 ARG A N 1
ATOM 1170 C CA . ARG A 1 162 ? -5.848 -28.432 -0.496 1.00 89.12 162 ARG A CA 1
ATOM 1171 C C . ARG A 1 162 ? -6.226 -27.003 -0.125 1.00 89.12 162 ARG A C 1
ATOM 1173 O O . ARG A 1 162 ? -7.209 -26.808 0.581 1.00 89.12 162 ARG A O 1
ATOM 1180 N N . SER A 1 163 ? -5.506 -26.010 -0.641 1.00 92.00 163 SER A N 1
ATOM 1181 C CA . SER A 1 163 ? -5.837 -24.600 -0.414 1.00 92.00 163 SER A CA 1
ATOM 1182 C C . SER A 1 163 ? -7.269 -24.264 -0.856 1.00 92.00 163 SER A C 1
ATOM 1184 O O . SER A 1 163 ? -7.737 -24.737 -1.897 1.00 92.00 163 SER A O 1
ATOM 1186 N N . ASP A 1 164 ? -7.946 -23.389 -0.107 1.00 91.81 164 ASP A N 1
ATOM 1187 C CA . ASP A 1 164 ? -9.321 -22.944 -0.394 1.00 91.81 164 ASP A CA 1
ATOM 1188 C C . ASP A 1 164 ? -9.489 -22.418 -1.826 1.00 91.81 164 ASP A C 1
ATOM 1190 O O . ASP A 1 164 ? -10.525 -22.611 -2.463 1.00 91.81 164 ASP A O 1
ATOM 1194 N N . PHE A 1 165 ? -8.444 -21.781 -2.366 1.00 92.25 165 PHE A N 1
ATOM 1195 C CA . PHE A 1 165 ? -8.423 -21.301 -3.744 1.00 92.25 165 PHE A CA 1
ATOM 1196 C C . PHE A 1 165 ? -8.587 -22.450 -4.746 1.00 92.25 165 PHE A C 1
ATOM 1198 O O . PHE A 1 165 ? -9.466 -22.404 -5.609 1.00 92.25 165 PHE A O 1
ATOM 1205 N N . ASN A 1 166 ? -7.780 -23.504 -4.609 1.00 94.19 166 ASN A N 1
ATOM 1206 C CA . ASN A 1 166 ? -7.848 -24.658 -5.496 1.00 94.19 166 ASN A CA 1
ATOM 1207 C C . ASN A 1 166 ? -9.139 -25.454 -5.286 1.00 94.19 166 ASN A C 1
ATOM 1209 O O . ASN A 1 166 ? -9.726 -25.906 -6.273 1.00 94.19 166 ASN A O 1
ATOM 1213 N N . GLN A 1 167 ? -9.636 -25.554 -4.046 1.00 93.94 167 GLN A N 1
ATOM 1214 C CA . GLN A 1 167 ? -10.968 -26.103 -3.757 1.00 93.94 167 GLN A CA 1
ATOM 1215 C C . GLN A 1 167 ? -12.070 -25.335 -4.505 1.00 93.94 167 GLN A C 1
ATOM 1217 O O . GLN A 1 167 ? -12.908 -25.945 -5.174 1.00 93.94 167 GLN A O 1
ATOM 1222 N N . GLY A 1 168 ? -12.022 -24.000 -4.480 1.00 93.50 168 GLY A N 1
ATOM 1223 C CA . GLY A 1 168 ? -12.930 -23.137 -5.234 1.00 93.50 168 GLY A CA 1
ATOM 1224 C C . GLY A 1 168 ? -12.838 -23.352 -6.748 1.00 93.50 168 GLY A C 1
ATOM 1225 O O . GLY A 1 168 ? -13.866 -23.492 -7.414 1.00 93.50 168 GLY A O 1
ATOM 1226 N N . CYS A 1 169 ? -11.626 -23.455 -7.301 1.00 95.44 169 CYS A N 1
ATOM 1227 C CA . CYS A 1 169 ? -11.421 -23.766 -8.718 1.00 95.44 169 CYS A CA 1
ATOM 1228 C C . CYS A 1 169 ? -12.016 -25.128 -9.104 1.00 95.44 169 CYS A C 1
ATOM 1230 O O . CYS A 1 169 ? -12.735 -25.217 -10.100 1.00 95.44 169 CYS A O 1
ATOM 1232 N N . ALA A 1 170 ? -11.789 -26.175 -8.307 1.00 95.75 170 ALA A N 1
ATOM 1233 C CA . ALA A 1 170 ? -12.376 -27.490 -8.560 1.00 95.75 170 ALA A CA 1
ATOM 1234 C C . ALA A 1 170 ? -13.910 -27.456 -8.499 1.00 95.75 170 ALA A C 1
ATOM 1236 O O . ALA A 1 170 ? -14.569 -28.027 -9.370 1.00 95.75 170 ALA A O 1
ATOM 1237 N N . ALA A 1 171 ? -14.493 -26.737 -7.535 1.00 95.25 171 ALA A N 1
ATOM 1238 C CA . ALA A 1 171 ? -15.942 -26.568 -7.438 1.00 95.25 171 ALA A CA 1
ATOM 1239 C C . ALA A 1 171 ? -16.531 -25.850 -8.667 1.00 95.25 171 ALA A C 1
ATOM 1241 O O . ALA A 1 171 ? -17.571 -26.264 -9.184 1.00 95.25 171 ALA A O 1
ATOM 1242 N N . LEU A 1 172 ? -15.849 -24.822 -9.185 1.00 95.19 172 LEU A N 1
ATOM 1243 C CA . LEU A 1 172 ? -16.254 -24.126 -10.411 1.00 95.19 172 LEU A CA 1
ATOM 1244 C C . LEU A 1 172 ? -16.217 -25.049 -11.633 1.00 95.19 172 LEU A C 1
ATOM 1246 O O . LEU A 1 172 ? -17.166 -25.060 -12.418 1.00 95.19 172 LEU A O 1
ATOM 1250 N N . VAL A 1 173 ? -15.163 -25.853 -11.786 1.00 96.62 173 VAL A N 1
ATOM 1251 C CA . VAL A 1 173 ? -15.059 -26.809 -12.899 1.00 96.62 173 VAL A CA 1
ATOM 1252 C C . VAL A 1 173 ? -16.104 -27.920 -12.773 1.00 96.62 173 VAL A C 1
ATOM 1254 O O . VAL A 1 173 ? -16.722 -28.282 -13.773 1.00 96.62 173 VAL A O 1
ATOM 1257 N N . ALA A 1 174 ? -16.392 -28.402 -11.559 1.00 94.94 174 ALA A N 1
ATOM 1258 C CA . ALA A 1 174 ? -17.493 -29.337 -11.314 1.00 94.94 174 ALA A CA 1
ATOM 1259 C C . ALA A 1 174 ? -18.859 -28.739 -11.683 1.00 94.94 174 ALA A C 1
ATOM 1261 O O . ALA A 1 174 ? -19.717 -29.440 -12.223 1.00 94.94 174 ALA A O 1
ATOM 1262 N N . LEU A 1 175 ? -19.069 -27.448 -11.412 1.00 95.25 175 LEU A N 1
ATOM 1263 C CA . LEU A 1 175 ? -20.295 -26.747 -11.785 1.00 95.25 175 LEU A CA 1
ATOM 1264 C C . LEU A 1 175 ? -20.406 -26.629 -13.305 1.00 95.25 175 LEU A C 1
ATOM 1266 O O . LEU A 1 175 ? -21.434 -27.006 -13.861 1.00 95.25 175 LEU A O 1
ATOM 1270 N N . LEU A 1 176 ? -19.341 -26.200 -13.987 1.00 94.56 176 LEU A N 1
ATOM 1271 C CA . LEU A 1 176 ? -19.290 -26.129 -15.451 1.00 94.56 176 LEU A CA 1
ATOM 1272 C C . LEU A 1 176 ? -19.514 -27.497 -16.107 1.00 94.56 176 LEU A C 1
ATOM 1274 O O . LEU A 1 176 ? -20.245 -27.579 -17.092 1.00 94.56 176 LEU A O 1
ATOM 1278 N N . ALA A 1 177 ? -18.971 -28.569 -15.523 1.00 93.88 177 ALA A N 1
ATOM 1279 C CA . ALA A 1 177 ? -19.200 -29.945 -15.960 1.00 93.88 177 ALA A CA 1
ATOM 1280 C C . ALA A 1 177 ? -20.676 -30.382 -15.836 1.00 93.88 177 ALA A C 1
ATOM 1282 O O . ALA A 1 177 ? -21.108 -31.309 -16.522 1.00 93.88 177 ALA A O 1
ATOM 1283 N N . ARG A 1 178 ? -21.479 -29.704 -15.008 1.00 93.69 178 ARG A N 1
ATOM 1284 C CA . ARG A 1 178 ? -22.917 -29.973 -14.836 1.00 93.69 178 ARG A CA 1
ATOM 1285 C C . ARG A 1 178 ? -23.820 -29.055 -15.657 1.00 93.69 178 ARG A C 1
ATOM 1287 O O . ARG A 1 178 ? -24.999 -29.373 -15.802 1.00 93.69 178 ARG A O 1
ATOM 1294 N N . VAL A 1 179 ? -23.306 -27.945 -16.194 1.00 95.12 179 VAL A N 1
ATOM 1295 C CA . VAL A 1 179 ? -24.101 -27.031 -17.028 1.00 95.12 179 VAL A CA 1
ATOM 1296 C C . VAL A 1 179 ? -24.525 -27.760 -18.301 1.00 95.12 179 VAL A C 1
ATOM 1298 O O . VAL A 1 179 ? -23.697 -28.109 -19.146 1.00 95.12 179 VAL A O 1
ATOM 1301 N N . ARG A 1 180 ? -25.834 -27.984 -18.434 1.00 91.38 180 ARG A N 1
ATOM 1302 C CA . ARG A 1 180 ? -26.469 -28.416 -19.679 1.00 91.38 180 ARG A CA 1
ATOM 1303 C C . ARG A 1 180 ? -26.825 -27.165 -20.472 1.00 91.38 180 ARG A C 1
ATOM 1305 O O . ARG A 1 180 ? -27.514 -26.289 -19.963 1.00 91.38 180 ARG A O 1
ATOM 1312 N N . VAL A 1 181 ? -26.299 -27.064 -21.687 1.00 87.38 181 VAL A N 1
ATOM 1313 C CA . VAL A 1 181 ? -26.710 -26.038 -22.647 1.00 87.38 181 VAL A CA 1
ATOM 1314 C C . VAL A 1 181 ? -27.809 -26.670 -23.483 1.00 87.38 181 VAL A C 1
ATOM 1316 O O . VAL A 1 181 ? -27.525 -27.586 -24.253 1.00 87.38 181 VAL A O 1
ATOM 1319 N N . ASP A 1 182 ? -29.049 -26.235 -23.281 1.00 81.94 182 ASP A N 1
ATOM 1320 C CA . ASP A 1 182 ? -30.178 -26.699 -24.082 1.00 81.94 182 ASP A CA 1
ATOM 1321 C C . ASP A 1 182 ? -30.011 -26.163 -25.511 1.00 81.94 182 ASP A C 1
ATOM 1323 O O . ASP A 1 182 ? -30.110 -24.959 -25.765 1.00 81.94 182 ASP A O 1
ATOM 1327 N N . SER A 1 183 ? -29.692 -27.055 -26.449 1.00 68.50 183 SER A N 1
ATOM 1328 C CA . SER A 1 183 ? -29.706 -26.748 -27.878 1.00 68.50 183 SER A CA 1
ATOM 1329 C C . SER A 1 183 ? -31.158 -26.513 -28.290 1.00 68.50 183 SER A C 1
ATOM 1331 O O . SER A 1 183 ? -32.010 -27.373 -28.098 1.00 68.50 183 SER A O 1
ATOM 1333 N N . LYS A 1 184 ? -31.457 -25.327 -28.824 1.00 54.47 184 LYS A N 1
ATOM 1334 C CA . LYS A 1 184 ? -32.824 -24.840 -29.075 1.00 54.47 184 LYS A CA 1
ATOM 1335 C C . LYS A 1 184 ? -33.564 -25.557 -30.226 1.00 54.47 184 LYS A C 1
ATOM 1337 O O . LYS A 1 184 ? -34.704 -25.205 -30.504 1.00 54.47 184 LYS A O 1
ATOM 1342 N N . ASP A 1 185 ? -32.970 -26.578 -30.841 1.00 47.09 185 ASP A N 1
ATOM 1343 C CA . ASP A 1 185 ? -33.456 -27.181 -32.089 1.00 47.09 185 ASP A CA 1
ATOM 1344 C C . ASP A 1 185 ? -33.790 -28.679 -31.984 1.00 47.09 185 ASP A C 1
ATOM 1346 O O . ASP A 1 185 ? -33.583 -29.420 -32.940 1.00 47.09 185 ASP A O 1
ATOM 1350 N N . ASP A 1 186 ? -34.349 -29.132 -30.857 1.00 37.59 186 ASP A N 1
ATOM 1351 C CA . ASP A 1 186 ? -35.029 -30.436 -30.794 1.00 37.59 186 ASP A CA 1
ATOM 1352 C C . ASP A 1 186 ? -36.558 -30.235 -30.796 1.00 37.59 186 ASP A C 1
ATOM 1354 O O . ASP A 1 186 ? -37.153 -29.940 -29.751 1.00 37.59 186 ASP A O 1
ATOM 1358 N N . PRO A 1 187 ? -37.240 -30.351 -31.954 1.00 43.16 187 PRO A N 1
ATOM 1359 C CA . PRO A 1 187 ? -38.685 -30.501 -31.970 1.00 43.16 187 PRO A CA 1
ATOM 1360 C C . PRO A 1 187 ? -39.039 -31.861 -31.360 1.00 43.16 187 PRO A C 1
ATOM 1362 O O . PRO A 1 187 ? -38.570 -32.904 -31.803 1.00 43.16 187 PRO A O 1
ATOM 1365 N N . LEU A 1 188 ? -39.869 -31.815 -30.318 1.00 45.81 188 LEU A N 1
ATOM 1366 C CA . LEU A 1 188 ? -40.419 -32.955 -29.589 1.00 45.81 188 LEU A CA 1
ATOM 1367 C C . LEU A 1 188 ? -40.942 -34.047 -30.535 1.00 45.81 188 LEU A C 1
ATOM 1369 O O . LEU A 1 188 ? -42.041 -33.910 -31.070 1.00 45.81 188 LEU A O 1
ATOM 1373 N N . ASP A 1 189 ? -40.206 -35.152 -30.654 1.00 33.56 189 ASP A N 1
ATOM 1374 C CA . ASP A 1 189 ? -40.747 -36.416 -31.146 1.00 33.56 189 ASP A CA 1
ATOM 1375 C C . ASP A 1 189 ? -40.590 -37.477 -30.051 1.00 33.56 189 ASP A C 1
ATOM 1377 O O . ASP A 1 189 ? -39.505 -37.963 -29.725 1.00 33.56 189 ASP A O 1
ATOM 1381 N N . TYR A 1 190 ? -41.711 -37.749 -29.390 1.00 34.81 190 TYR A N 1
ATOM 1382 C CA . TYR A 1 190 ? -41.840 -38.722 -28.319 1.00 34.81 190 TYR A CA 1
ATOM 1383 C C . TYR A 1 190 ? -42.216 -40.066 -28.947 1.00 34.81 190 TYR A C 1
ATOM 1385 O O . TYR A 1 190 ? -43.360 -40.254 -29.357 1.00 34.81 190 TYR A O 1
ATOM 1393 N N . SER A 1 191 ? -41.285 -41.021 -28.998 1.00 29.12 191 SER A N 1
ATOM 1394 C CA . SER A 1 191 ? -41.631 -42.429 -29.228 1.00 29.12 191 SER A CA 1
ATOM 1395 C C . SER A 1 191 ? -40.662 -43.374 -28.502 1.00 29.12 191 SER A C 1
ATOM 1397 O O . SER A 1 191 ? -39.449 -43.271 -28.697 1.00 29.12 191 SER A O 1
ATOM 1399 N N . PRO A 1 192 ? -41.155 -44.291 -27.646 1.00 44.88 192 PRO A N 1
ATOM 1400 C CA . PRO A 1 192 ? -40.317 -45.215 -26.898 1.00 44.88 192 PRO A CA 1
ATOM 1401 C C . PRO A 1 192 ? -40.218 -46.574 -27.610 1.00 44.88 192 PRO A C 1
ATOM 1403 O O . PRO A 1 192 ? -41.199 -47.314 -27.662 1.00 44.88 192 PRO A O 1
ATOM 1406 N N . SER A 1 193 ? -39.028 -46.970 -28.080 1.00 33.38 193 SER A N 1
ATOM 1407 C CA . SER A 1 193 ? -38.749 -48.388 -28.365 1.00 33.38 193 SER A CA 1
ATOM 1408 C C . SER A 1 193 ? -37.256 -48.749 -28.464 1.00 33.38 193 SER A C 1
ATOM 1410 O O . SER A 1 193 ? -36.574 -48.348 -29.398 1.00 33.38 193 SER A O 1
ATOM 1412 N N . GLN A 1 194 ? -36.859 -49.636 -27.543 1.00 34.62 194 GLN A N 1
ATOM 1413 C CA . GLN A 1 194 ? -35.865 -50.723 -27.616 1.00 34.62 194 GLN A CA 1
ATOM 1414 C C . GLN A 1 194 ? -34.339 -50.466 -27.474 1.00 34.62 194 GLN A C 1
ATOM 1416 O O . GLN A 1 194 ? -33.747 -49.708 -28.237 1.00 34.62 194 GLN A O 1
ATOM 1421 N N . PRO A 1 195 ? -33.667 -51.194 -26.546 1.00 40.56 195 PRO A N 1
ATOM 1422 C CA . PRO A 1 195 ? -32.215 -51.243 -26.406 1.00 40.56 195 PRO A CA 1
ATOM 1423 C C . PRO A 1 195 ? -31.630 -52.518 -27.050 1.00 40.56 195 PRO A C 1
ATOM 1425 O O . PRO A 1 195 ? -31.741 -53.604 -26.483 1.00 40.56 195 PRO A O 1
ATOM 1428 N N . SER A 1 196 ? -30.965 -52.412 -28.205 1.00 44.62 196 SER A N 1
ATOM 1429 C CA . SER A 1 196 ? -30.177 -53.543 -28.742 1.00 44.62 196 SER A CA 1
ATOM 1430 C C . SER A 1 196 ? -28.918 -53.198 -29.551 1.00 44.62 196 SER A C 1
ATOM 1432 O O . SER A 1 196 ? -28.138 -54.106 -29.827 1.00 44.62 196 SER A O 1
ATOM 1434 N N . ASP A 1 197 ? -28.615 -51.929 -29.847 1.00 39.28 197 ASP A N 1
ATOM 1435 C CA . ASP A 1 197 ? -27.541 -51.612 -30.815 1.00 39.28 197 ASP A CA 1
ATOM 1436 C C . ASP A 1 197 ? -26.190 -51.158 -30.225 1.00 39.28 197 ASP A C 1
ATOM 1438 O O . ASP A 1 197 ? -25.212 -50.991 -30.956 1.00 39.28 197 ASP A O 1
ATOM 1442 N N . LEU A 1 198 ? -26.052 -51.065 -28.898 1.00 47.66 198 LEU A N 1
ATOM 1443 C CA . LEU A 1 198 ? -24.782 -50.670 -28.257 1.00 47.66 198 LEU A CA 1
ATOM 1444 C C . LEU A 1 198 ? -23.710 -51.780 -28.234 1.00 47.66 198 LEU A C 1
ATOM 1446 O O . LEU A 1 198 ? -22.516 -51.485 -28.173 1.00 47.66 198 LEU A O 1
ATOM 1450 N N . ALA A 1 199 ? -24.093 -53.054 -28.371 1.00 50.25 199 ALA A N 1
ATOM 1451 C CA . ALA A 1 199 ? -23.145 -54.176 -28.351 1.00 50.25 199 ALA A CA 1
ATOM 1452 C C . ALA A 1 199 ? -22.403 -54.388 -29.690 1.00 50.25 199 ALA A C 1
ATOM 1454 O O . ALA A 1 199 ? -21.315 -54.972 -29.722 1.00 50.25 199 ALA A O 1
ATOM 1455 N N . ALA A 1 200 ? -22.948 -53.893 -30.807 1.00 46.34 200 ALA A N 1
ATOM 1456 C CA . ALA A 1 200 ? -22.347 -54.055 -32.134 1.00 46.34 200 ALA A CA 1
ATOM 1457 C C . ALA A 1 200 ? -21.266 -52.998 -32.441 1.00 46.34 200 ALA A C 1
ATOM 1459 O O . ALA A 1 200 ? -20.338 -53.264 -33.211 1.00 46.34 200 ALA A O 1
ATOM 1460 N N . GLN A 1 201 ? -21.334 -51.822 -31.808 1.00 50.94 201 GLN A N 1
ATOM 1461 C CA . GLN A 1 201 ? -20.406 -50.717 -32.072 1.00 50.94 201 GLN A CA 1
ATOM 1462 C C . GLN A 1 201 ? -19.076 -50.859 -31.308 1.00 50.94 201 GLN A C 1
ATOM 1464 O O . GLN A 1 201 ? -18.021 -50.533 -31.853 1.00 50.94 201 GLN A O 1
ATOM 1469 N N . GLN A 1 202 ? -19.081 -51.461 -30.111 1.00 53.41 202 GLN A N 1
ATOM 1470 C CA . GLN A 1 202 ? -17.854 -51.734 -29.343 1.00 53.41 202 GLN A CA 1
ATOM 1471 C C . GLN A 1 202 ? -16.964 -52.823 -29.968 1.00 53.41 202 GLN A C 1
ATOM 1473 O O . GLN A 1 202 ? -15.744 -52.772 -29.823 1.00 53.41 202 GLN A O 1
ATOM 1478 N N . ARG A 1 203 ? -17.523 -53.756 -30.756 1.00 52.34 203 ARG A N 1
ATOM 1479 C CA . ARG A 1 203 ? -16.720 -54.762 -31.483 1.00 52.34 203 ARG A CA 1
ATOM 1480 C C . ARG A 1 203 ? -15.976 -54.205 -32.703 1.00 52.34 203 ARG A C 1
ATOM 1482 O O . ARG A 1 203 ? -15.019 -54.830 -33.149 1.00 52.34 203 ARG A O 1
ATOM 1489 N N . ARG A 1 204 ? -16.360 -53.037 -33.234 1.00 48.72 204 ARG A N 1
ATOM 1490 C CA . ARG A 1 204 ? -15.672 -52.415 -34.385 1.00 48.72 204 ARG A CA 1
ATOM 1491 C C . ARG A 1 204 ? -14.447 -51.582 -33.999 1.00 48.72 204 ARG A C 1
ATOM 1493 O O . ARG A 1 204 ? -13.583 -51.388 -34.845 1.00 48.72 204 ARG A O 1
ATOM 1500 N N . LEU A 1 205 ? -14.325 -51.163 -32.738 1.00 51.59 205 LEU A N 1
ATOM 1501 C CA . LEU A 1 205 ? -13.186 -50.368 -32.255 1.00 51.59 205 LEU A CA 1
ATOM 1502 C C . LEU A 1 205 ? -12.025 -51.218 -31.706 1.00 51.59 205 LEU A C 1
ATOM 1504 O O . LEU A 1 205 ? -10.904 -50.731 -31.630 1.00 51.59 205 LEU A O 1
ATOM 1508 N N . ALA A 1 206 ? -12.251 -52.501 -31.402 1.00 46.03 206 ALA A N 1
ATOM 1509 C CA . ALA A 1 206 ? -11.212 -53.400 -30.885 1.00 46.03 206 ALA A CA 1
ATOM 1510 C C . ALA A 1 206 ? -10.273 -53.995 -31.963 1.00 46.03 206 ALA A C 1
ATOM 1512 O O . ALA A 1 206 ? -9.250 -54.574 -31.620 1.00 46.03 206 ALA A O 1
ATOM 1513 N N . ASN A 1 207 ? -10.584 -53.837 -33.258 1.00 44.00 207 ASN A N 1
ATOM 1514 C CA . ASN A 1 207 ? -9.832 -54.448 -34.368 1.00 44.00 207 ASN A CA 1
ATOM 1515 C C . ASN A 1 207 ? -8.986 -53.459 -35.202 1.00 44.00 207 ASN A C 1
ATOM 1517 O O . ASN A 1 207 ? -8.517 -53.829 -36.275 1.00 44.00 207 ASN A O 1
ATOM 1521 N N . GLN A 1 208 ? -8.777 -52.215 -34.747 1.00 45.34 208 GLN A N 1
ATOM 1522 C CA . GLN A 1 208 ? -8.019 -51.188 -35.497 1.00 45.34 208 GLN A CA 1
ATOM 1523 C C . GLN A 1 208 ? -6.704 -50.726 -34.838 1.00 45.34 208 GLN A C 1
ATOM 1525 O O . GLN A 1 208 ? -6.040 -49.841 -35.364 1.00 45.34 208 GLN A O 1
ATOM 1530 N N . SER A 1 209 ? -6.264 -51.345 -33.740 1.00 38.88 209 SER A N 1
ATOM 1531 C CA . SER A 1 209 ? -5.006 -50.999 -33.056 1.00 38.88 209 SER A CA 1
ATOM 1532 C C . SER A 1 209 ? -3.955 -52.108 -33.185 1.00 38.88 209 SER A C 1
ATOM 1534 O O . SER A 1 209 ? -3.572 -52.728 -32.193 1.00 38.88 209 SER A O 1
ATOM 1536 N N . GLY A 1 210 ? -3.518 -52.401 -34.413 1.00 39.62 210 GLY A N 1
ATOM 1537 C CA . GLY A 1 210 ? -2.627 -53.535 -34.674 1.00 39.62 210 GLY A CA 1
ATOM 1538 C C . GLY A 1 210 ? -1.963 -53.540 -36.047 1.00 39.62 210 GLY A C 1
ATOM 1539 O O . GLY A 1 210 ? -1.981 -54.567 -36.709 1.00 39.62 210 GLY A O 1
ATOM 1540 N N . ALA A 1 211 ? -1.405 -52.413 -36.484 1.00 37.75 211 ALA A N 1
ATOM 1541 C CA . ALA A 1 211 ? -0.394 -52.336 -37.540 1.00 37.75 211 ALA A CA 1
ATOM 1542 C C . ALA A 1 211 ? 0.121 -50.894 -37.577 1.00 37.75 211 ALA A C 1
ATOM 1544 O O . ALA A 1 211 ? -0.658 -50.014 -37.906 1.00 37.75 211 ALA A O 1
ATOM 1545 N N . ASP A 1 212 ? 1.357 -50.670 -37.117 1.00 35.91 212 ASP A N 1
ATOM 1546 C CA . ASP A 1 212 ? 2.295 -49.621 -37.569 1.00 35.91 212 ASP A CA 1
ATOM 1547 C C . ASP A 1 212 ? 3.440 -49.491 -36.550 1.00 35.91 212 ASP A C 1
ATOM 1549 O O . ASP A 1 212 ? 3.560 -48.537 -35.785 1.00 35.91 212 ASP A O 1
ATOM 1553 N N . ALA A 1 213 ? 4.294 -50.516 -36.517 1.00 37.69 213 ALA A N 1
ATOM 1554 C CA . ALA A 1 213 ? 5.560 -50.505 -35.791 1.00 37.69 213 ALA A CA 1
ATOM 1555 C C . ALA A 1 213 ? 6.631 -51.220 -36.625 1.00 37.69 213 ALA A C 1
ATOM 1557 O O . ALA A 1 213 ? 7.007 -52.353 -36.339 1.00 37.69 213 ALA A O 1
ATOM 1558 N N . ALA A 1 214 ? 7.101 -50.566 -37.690 1.00 35.53 214 ALA A N 1
ATOM 1559 C CA . ALA A 1 214 ? 8.305 -50.969 -38.414 1.00 35.53 214 ALA A CA 1
ATOM 1560 C C . ALA A 1 214 ? 8.859 -49.804 -39.252 1.00 35.53 214 ALA A C 1
ATOM 1562 O O . ALA A 1 214 ? 8.501 -49.678 -40.415 1.00 35.53 214 ALA A O 1
ATOM 1563 N N . ALA A 1 215 ? 9.714 -48.959 -38.657 1.00 38.59 215 ALA A N 1
ATOM 1564 C CA . ALA A 1 215 ? 10.860 -48.299 -39.314 1.00 38.59 215 ALA A CA 1
ATOM 1565 C C . ALA A 1 215 ? 11.420 -47.154 -38.447 1.00 38.59 215 ALA A C 1
ATOM 1567 O O . ALA A 1 215 ? 11.009 -46.009 -38.586 1.00 38.59 215 ALA A O 1
ATOM 1568 N N . ALA A 1 216 ? 12.409 -47.437 -37.597 1.00 38.78 216 ALA A N 1
ATOM 1569 C CA . ALA A 1 216 ? 13.435 -46.454 -37.237 1.00 38.78 216 ALA A CA 1
ATOM 1570 C C . ALA A 1 216 ? 14.649 -47.182 -36.652 1.00 38.78 216 ALA A C 1
ATOM 1572 O O . ALA A 1 216 ? 14.544 -47.931 -35.683 1.00 38.78 216 ALA A O 1
ATOM 1573 N N . GLY A 1 217 ? 15.788 -47.010 -37.316 1.00 34.50 217 GLY A N 1
ATOM 1574 C CA . GLY A 1 217 ? 17.010 -47.760 -37.089 1.00 34.50 217 GLY A CA 1
ATOM 1575 C C . GLY A 1 217 ? 17.741 -47.423 -35.790 1.00 34.50 217 GLY A C 1
ATOM 1576 O O . GLY A 1 217 ? 17.893 -46.271 -35.400 1.00 34.50 217 GLY A O 1
ATOM 1577 N N . SER A 1 218 ? 18.243 -48.496 -35.187 1.00 34.91 218 SER A N 1
ATOM 1578 C CA . SER A 1 218 ? 19.530 -48.649 -34.508 1.00 34.91 218 SER A CA 1
ATOM 1579 C C . SER A 1 218 ? 20.490 -47.446 -34.547 1.00 34.91 218 SER A C 1
ATOM 1581 O O . SER A 1 218 ? 21.174 -47.222 -35.544 1.00 34.91 218 SER A O 1
ATOM 1583 N N . PHE A 1 219 ? 20.673 -46.799 -33.393 1.00 37.62 219 PHE A N 1
ATOM 1584 C CA . PHE A 1 219 ? 21.974 -46.280 -32.964 1.00 37.62 219 PHE A CA 1
ATOM 1585 C C . PHE A 1 219 ? 22.152 -46.564 -31.468 1.00 37.62 219 PHE A C 1
ATOM 1587 O O . PHE A 1 219 ? 21.612 -45.886 -30.597 1.00 37.62 219 PHE A O 1
ATOM 1594 N N . SER A 1 220 ? 22.886 -47.634 -31.178 1.00 41.41 220 SER A N 1
ATOM 1595 C CA . SER A 1 220 ? 23.334 -48.021 -29.846 1.00 41.41 220 SER A CA 1
ATOM 1596 C C . SER A 1 220 ? 24.550 -47.188 -29.436 1.00 41.41 220 SER A C 1
ATOM 1598 O O . SER A 1 220 ? 25.590 -47.250 -30.089 1.00 41.41 220 SER A O 1
ATOM 1600 N N . GLY A 1 221 ? 24.441 -46.458 -28.328 1.00 39.22 221 GLY A N 1
ATOM 1601 C CA . GLY A 1 221 ? 25.559 -45.759 -27.700 1.00 39.22 221 GLY A CA 1
ATOM 1602 C C . GLY A 1 221 ? 25.228 -45.398 -26.257 1.00 39.22 221 GLY A C 1
ATOM 1603 O O . GLY A 1 221 ? 24.619 -44.369 -25.990 1.00 39.22 221 GLY A O 1
ATOM 1604 N N . GLN A 1 222 ? 25.609 -46.276 -25.331 1.00 49.75 222 GLN A N 1
ATOM 1605 C CA . GLN A 1 222 ? 25.503 -46.087 -23.886 1.00 49.75 222 GLN A CA 1
ATOM 1606 C C . GLN A 1 222 ? 26.164 -44.779 -23.421 1.00 49.75 222 GLN A C 1
ATOM 1608 O O . GLN A 1 222 ? 27.361 -44.582 -23.628 1.00 49.75 222 GLN A O 1
ATOM 1613 N N . LYS A 1 223 ? 25.442 -43.973 -22.635 1.00 41.38 223 LYS A N 1
ATOM 1614 C CA . LYS A 1 223 ? 26.018 -43.346 -21.437 1.00 41.38 223 LYS A CA 1
ATOM 1615 C C . LYS A 1 223 ? 24.915 -43.013 -20.437 1.00 41.38 223 LYS A C 1
ATOM 1617 O O . LYS A 1 223 ? 24.022 -42.226 -20.719 1.00 41.38 223 LYS A O 1
ATOM 1622 N N . GLN A 1 224 ? 24.986 -43.650 -19.273 1.00 47.06 224 GLN A N 1
ATOM 1623 C CA . GLN A 1 224 ? 24.125 -43.376 -18.130 1.00 47.06 224 GLN A CA 1
ATOM 1624 C C . GLN A 1 224 ? 24.339 -41.925 -17.673 1.00 47.06 224 GLN A C 1
ATOM 1626 O O . GLN A 1 224 ? 25.423 -41.560 -17.219 1.00 47.06 224 GLN A O 1
ATOM 1631 N N . THR A 1 225 ? 23.315 -41.091 -17.826 1.00 42.75 225 THR A N 1
ATOM 1632 C CA . THR A 1 225 ? 23.247 -39.749 -17.247 1.00 42.75 225 THR A CA 1
ATOM 1633 C C . THR A 1 225 ? 22.720 -39.871 -15.821 1.00 42.75 225 THR A C 1
ATOM 1635 O O . THR A 1 225 ? 21.562 -40.235 -15.619 1.00 42.75 225 THR A O 1
ATOM 1638 N N . GLY A 1 226 ? 23.569 -39.591 -14.830 1.00 56.78 226 GLY A N 1
ATOM 1639 C CA . GLY A 1 226 ? 23.122 -39.372 -13.453 1.00 56.78 226 GLY A CA 1
ATOM 1640 C C . GLY A 1 226 ? 22.190 -38.152 -13.349 1.00 56.78 226 GLY A C 1
ATOM 1641 O O . GLY A 1 226 ? 22.129 -37.355 -14.290 1.00 56.78 226 GLY A O 1
ATOM 1642 N N . PRO A 1 227 ? 21.462 -37.985 -12.229 1.00 49.94 227 PRO A N 1
ATOM 1643 C CA . PRO A 1 227 ? 20.586 -36.836 -12.016 1.00 49.94 227 PRO A CA 1
ATOM 1644 C C . PRO A 1 227 ? 21.409 -35.549 -12.139 1.00 49.94 227 PRO A C 1
ATOM 1646 O O . PRO A 1 227 ? 22.406 -35.354 -11.443 1.00 49.94 227 PRO A O 1
ATOM 1649 N N . GLY A 1 228 ? 21.032 -34.736 -13.123 1.00 50.53 228 GLY A N 1
ATOM 1650 C CA . GLY A 1 228 ? 21.838 -33.651 -13.656 1.00 50.53 228 GLY A CA 1
ATOM 1651 C C . GLY A 1 228 ? 22.163 -32.589 -12.616 1.00 50.53 228 GLY A C 1
ATOM 1652 O O . GLY A 1 228 ? 21.297 -31.827 -12.199 1.00 50.53 228 GLY A O 1
ATOM 1653 N N . SER A 1 229 ? 23.448 -32.486 -12.280 1.00 55.75 229 SER A N 1
ATOM 1654 C CA . SER A 1 229 ? 24.040 -31.228 -11.837 1.00 55.75 229 SER A CA 1
ATOM 1655 C C . SER A 1 229 ? 23.854 -30.223 -12.972 1.00 55.75 229 SER A C 1
ATOM 1657 O O . SER A 1 229 ? 24.584 -30.239 -13.965 1.00 55.75 229 SER A O 1
ATOM 1659 N N . THR A 1 230 ? 22.805 -29.406 -12.891 1.00 67.50 230 THR A N 1
ATOM 1660 C CA . THR A 1 230 ? 22.630 -28.264 -13.784 1.00 67.50 230 THR A CA 1
ATOM 1661 C C . THR A 1 230 ? 23.825 -27.352 -13.559 1.00 67.50 230 THR A C 1
ATOM 1663 O O . THR A 1 230 ? 23.949 -26.764 -12.484 1.00 67.50 230 THR A O 1
ATOM 1666 N N . PHE A 1 231 ? 24.730 -27.279 -14.538 1.00 77.25 231 PHE A N 1
ATOM 1667 C CA . PHE A 1 231 ? 25.871 -26.372 -14.496 1.00 77.25 231 PHE A CA 1
ATOM 1668 C C . PHE A 1 231 ? 25.368 -24.972 -14.135 1.00 77.25 231 PHE A C 1
ATOM 1670 O O . PHE A 1 231 ? 24.605 -24.370 -14.894 1.00 77.25 231 PHE A O 1
ATOM 1677 N N . VAL A 1 232 ? 25.753 -24.481 -12.953 1.00 84.00 232 VAL A N 1
ATOM 1678 C CA . VAL A 1 232 ? 25.414 -23.130 -12.505 1.00 84.00 232 VAL A CA 1
ATOM 1679 C C . VAL A 1 232 ? 26.131 -22.178 -13.449 1.00 84.00 232 VAL A C 1
ATOM 1681 O O . VAL A 1 232 ? 27.349 -22.017 -13.383 1.00 84.00 232 VAL A O 1
ATOM 1684 N N . LYS A 1 233 ? 25.382 -21.608 -14.393 1.00 89.31 233 LYS A N 1
ATOM 1685 C CA . LYS A 1 233 ? 25.922 -20.647 -15.345 1.00 89.31 233 LYS A CA 1
ATOM 1686 C C . LYS A 1 233 ? 26.395 -19.422 -14.562 1.00 89.31 233 LYS A C 1
ATOM 1688 O O . LYS A 1 233 ? 25.620 -18.806 -13.835 1.00 89.31 233 LYS A O 1
ATOM 1693 N N . HIS A 1 234 ? 27.668 -19.073 -14.707 1.00 93.12 234 HIS A N 1
ATOM 1694 C CA . HIS A 1 234 ? 28.182 -17.817 -14.179 1.00 93.12 234 HIS A CA 1
ATOM 1695 C C . HIS A 1 234 ? 27.741 -16.685 -15.101 1.00 93.12 234 HIS A C 1
ATOM 1697 O O . HIS A 1 234 ? 28.072 -16.683 -16.283 1.00 93.12 234 HIS A O 1
ATOM 1703 N N . TRP A 1 235 ? 26.959 -15.759 -14.554 1.00 95.94 235 TRP A N 1
ATOM 1704 C CA . TRP A 1 235 ? 26.526 -14.561 -15.259 1.00 95.94 235 TRP A CA 1
ATOM 1705 C C . TRP A 1 235 ? 27.562 -13.458 -15.108 1.00 95.94 235 TRP A C 1
ATOM 1707 O O . TRP A 1 235 ? 28.131 -13.272 -14.029 1.00 95.94 235 TRP A O 1
ATOM 1717 N N . GLU A 1 236 ? 27.761 -12.696 -16.173 1.00 95.06 236 GLU A N 1
ATOM 1718 C CA . GLU A 1 236 ? 28.621 -11.518 -16.173 1.00 95.06 236 GLU A CA 1
ATOM 1719 C C . GLU A 1 236 ? 27.843 -10.259 -16.580 1.00 95.06 236 GLU A C 1
ATOM 1721 O O . GLU A 1 236 ? 26.728 -10.314 -17.102 1.00 95.06 236 GLU A O 1
ATOM 1726 N N . ALA A 1 237 ? 28.441 -9.081 -16.372 1.00 94.12 237 ALA A N 1
ATOM 1727 C CA . ALA A 1 237 ? 27.817 -7.807 -16.745 1.00 94.12 237 ALA A CA 1
ATOM 1728 C C . ALA A 1 237 ? 27.446 -7.728 -18.240 1.00 94.12 237 ALA A C 1
ATOM 1730 O O . ALA A 1 237 ? 26.447 -7.102 -18.598 1.00 94.12 237 ALA A O 1
ATOM 1731 N N . HIS A 1 238 ? 28.225 -8.371 -19.115 1.00 95.06 238 HIS A N 1
ATOM 1732 C CA . HIS A 1 238 ? 27.963 -8.371 -20.552 1.00 95.06 238 HIS A CA 1
ATOM 1733 C C . HIS A 1 238 ? 26.701 -9.173 -20.920 1.00 95.06 238 HIS A C 1
ATOM 1735 O O . HIS A 1 238 ? 26.001 -8.790 -21.856 1.00 95.06 238 HIS A O 1
ATOM 1741 N N . ASP A 1 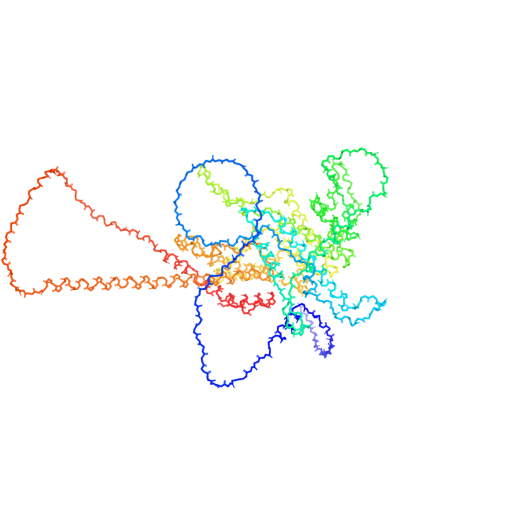239 ? 26.366 -10.228 -20.165 1.00 97.00 239 ASP A N 1
ATOM 1742 C CA . ASP A 1 239 ? 25.128 -10.992 -20.356 1.00 97.00 239 ASP A CA 1
ATOM 1743 C C . ASP A 1 239 ? 23.899 -10.144 -20.023 1.00 97.00 239 ASP A C 1
ATOM 1745 O O . ASP A 1 239 ? 22.915 -10.170 -20.759 1.00 97.00 239 ASP A O 1
ATOM 1749 N N . VAL A 1 240 ? 23.968 -9.349 -18.946 1.00 96.81 240 VAL A N 1
ATOM 1750 C CA . VAL A 1 240 ? 22.885 -8.433 -18.547 1.00 96.81 240 VAL A CA 1
ATOM 1751 C C . VAL A 1 240 ? 22.615 -7.412 -19.646 1.00 96.81 240 VAL A C 1
ATOM 1753 O O . VAL A 1 240 ? 21.467 -7.214 -20.035 1.00 96.81 240 VAL A O 1
ATOM 1756 N N . LEU A 1 241 ? 23.668 -6.767 -20.157 1.00 96.62 241 LEU A N 1
ATOM 1757 C CA . LEU A 1 241 ? 23.535 -5.759 -21.209 1.00 96.62 241 LEU A CA 1
ATOM 1758 C C . LEU A 1 241 ? 22.994 -6.371 -22.503 1.00 96.62 241 LEU A C 1
ATOM 1760 O O . LEU A 1 241 ? 22.052 -5.836 -23.080 1.00 96.62 241 LEU A O 1
ATOM 1764 N N . LYS A 1 242 ? 23.507 -7.542 -22.900 1.00 97.69 242 LYS A N 1
ATOM 1765 C CA . LYS A 1 242 ? 23.005 -8.274 -24.067 1.00 97.69 242 LYS A CA 1
ATOM 1766 C C . LYS A 1 242 ? 21.529 -8.651 -23.915 1.00 97.69 242 LYS A C 1
ATOM 1768 O O . LYS A 1 242 ? 20.771 -8.500 -24.870 1.00 97.69 242 LYS A O 1
ATOM 1773 N N . ALA A 1 243 ? 21.113 -9.104 -22.732 1.00 98.25 243 ALA A N 1
ATOM 1774 C CA . ALA A 1 243 ? 19.715 -9.421 -22.456 1.00 98.25 243 ALA A CA 1
ATOM 1775 C C . ALA A 1 243 ? 18.818 -8.172 -22.531 1.00 98.25 243 ALA A C 1
ATOM 1777 O O . ALA A 1 243 ? 17.718 -8.248 -23.072 1.00 98.25 243 ALA A O 1
ATOM 1778 N N . ILE A 1 244 ? 19.294 -7.008 -22.068 1.00 98.00 244 ILE A N 1
ATOM 1779 C CA . ILE A 1 244 ? 18.573 -5.730 -22.207 1.00 98.00 244 ILE A CA 1
ATOM 1780 C C . ILE A 1 244 ? 18.439 -5.328 -23.681 1.00 98.00 244 ILE A C 1
ATOM 1782 O O . ILE A 1 244 ? 17.342 -4.982 -24.123 1.00 98.00 244 ILE A O 1
ATOM 1786 N N . ASP A 1 245 ? 19.519 -5.410 -24.456 1.00 97.75 245 ASP A N 1
ATOM 1787 C CA . ASP A 1 245 ? 19.517 -5.051 -25.879 1.00 97.75 245 ASP A CA 1
ATOM 1788 C C . ASP A 1 245 ? 18.563 -5.932 -26.693 1.00 97.75 245 ASP A C 1
ATOM 1790 O O . ASP A 1 245 ? 17.876 -5.450 -27.598 1.00 97.75 245 ASP A O 1
ATOM 1794 N N . GLN A 1 246 ? 18.490 -7.218 -26.339 1.00 98.19 246 GLN A N 1
ATOM 1795 C CA . GLN A 1 246 ? 17.624 -8.211 -26.976 1.00 98.19 246 GLN A CA 1
ATOM 1796 C C . GLN A 1 246 ? 16.200 -8.249 -26.401 1.00 98.19 246 GLN A C 1
ATOM 1798 O O . GLN A 1 246 ? 15.357 -8.950 -26.954 1.00 98.19 246 GLN A O 1
ATOM 1803 N N . GLN A 1 247 ? 15.916 -7.494 -25.332 1.00 97.94 247 GLN A N 1
ATOM 1804 C CA . GLN A 1 247 ? 14.657 -7.561 -24.574 1.00 97.94 247 GLN A CA 1
ATOM 1805 C C . GLN A 1 247 ? 14.332 -8.986 -24.086 1.00 97.94 247 GLN A C 1
ATOM 1807 O O . GLN A 1 247 ? 13.172 -9.388 -23.999 1.00 97.94 247 GLN A O 1
ATOM 1812 N N . ASP A 1 248 ? 15.373 -9.752 -23.754 1.00 98.25 248 ASP A N 1
ATOM 1813 C CA . ASP A 1 248 ? 15.267 -11.113 -23.238 1.00 98.25 248 ASP A CA 1
ATOM 1814 C C . ASP A 1 248 ? 14.923 -11.076 -21.741 1.00 98.25 248 ASP A C 1
ATOM 1816 O O . ASP A 1 248 ? 15.780 -11.080 -20.849 1.00 98.25 248 ASP A O 1
ATOM 1820 N N . HIS A 1 249 ? 13.622 -10.983 -21.470 1.00 98.19 249 HIS A N 1
ATOM 1821 C CA . HIS A 1 249 ? 13.093 -10.921 -20.113 1.00 98.19 249 HIS A CA 1
ATOM 1822 C C . HIS A 1 249 ? 13.339 -12.217 -19.329 1.00 98.19 249 HIS A C 1
ATOM 1824 O O . HIS A 1 249 ? 13.509 -12.152 -18.113 1.00 98.19 249 HIS A O 1
ATOM 1830 N N . GLU A 1 250 ? 13.396 -13.375 -19.991 1.00 97.50 250 GLU A N 1
ATOM 1831 C CA . GLU A 1 250 ? 13.636 -14.664 -19.332 1.00 97.50 250 GLU A CA 1
ATOM 1832 C C . GLU A 1 250 ? 15.052 -14.718 -18.760 1.00 97.50 250 GLU A C 1
ATOM 1834 O O . GLU A 1 250 ? 15.235 -15.006 -17.573 1.00 97.50 250 GLU A O 1
ATOM 1839 N N . THR A 1 251 ? 16.048 -14.329 -19.560 1.00 97.50 251 THR A N 1
ATOM 1840 C CA . THR A 1 251 ? 17.438 -14.247 -19.100 1.00 97.50 251 THR A CA 1
ATOM 1841 C C . THR A 1 251 ? 17.591 -13.263 -17.937 1.00 97.50 251 THR A C 1
ATOM 1843 O O . THR A 1 251 ? 18.266 -13.576 -16.956 1.00 97.50 251 THR A O 1
ATOM 1846 N N . LEU A 1 252 ? 16.923 -12.104 -17.970 1.00 97.81 252 LEU A N 1
ATOM 1847 C CA . LEU A 1 252 ? 16.960 -11.151 -16.851 1.00 97.81 252 LEU A CA 1
ATOM 1848 C C . LEU A 1 252 ? 16.359 -11.721 -15.557 1.00 97.81 252 LEU A C 1
ATOM 1850 O O . LEU A 1 252 ? 16.876 -11.450 -14.470 1.00 97.81 252 LEU A O 1
ATOM 1854 N N . LEU A 1 253 ? 15.296 -12.523 -15.655 1.00 96.88 253 LEU A N 1
ATOM 1855 C CA . LEU A 1 253 ? 14.691 -13.191 -14.500 1.00 96.88 253 LEU A CA 1
ATOM 1856 C C . LEU A 1 253 ? 15.601 -14.294 -13.937 1.00 96.88 253 LEU A C 1
ATOM 1858 O O . LEU A 1 253 ? 15.712 -14.408 -12.716 1.00 96.88 253 LEU A O 1
ATOM 1862 N N . LEU A 1 254 ? 16.307 -15.039 -14.793 1.00 96.44 254 LEU A N 1
ATOM 1863 C CA . LEU A 1 254 ? 17.320 -16.011 -14.361 1.00 96.44 254 LEU A CA 1
ATOM 1864 C C . LEU A 1 254 ? 18.505 -15.324 -13.666 1.00 96.44 254 LEU A C 1
ATOM 1866 O O . LEU A 1 254 ? 18.948 -15.775 -12.607 1.00 96.44 254 LEU A O 1
ATOM 1870 N N . ILE A 1 255 ? 18.982 -14.199 -14.213 1.00 96.38 255 ILE A N 1
ATOM 1871 C CA . ILE A 1 255 ? 20.055 -13.400 -13.603 1.00 96.38 255 ILE A CA 1
ATOM 1872 C C . ILE A 1 255 ? 19.613 -12.833 -12.253 1.00 96.38 255 ILE A C 1
ATOM 1874 O O . ILE A 1 255 ? 20.403 -12.843 -11.313 1.00 96.38 255 ILE A O 1
ATOM 1878 N N . ARG A 1 256 ? 18.365 -12.368 -12.114 1.00 95.56 256 ARG A N 1
ATOM 1879 C CA . ARG A 1 256 ? 17.823 -11.912 -10.822 1.00 95.56 256 ARG A CA 1
ATOM 1880 C C . ARG A 1 256 ? 17.983 -12.985 -9.747 1.00 95.56 256 ARG A C 1
ATOM 1882 O O . ARG A 1 256 ? 18.440 -12.673 -8.650 1.00 95.56 256 ARG A O 1
ATOM 1889 N N . ASP A 1 257 ? 17.602 -14.220 -10.062 1.00 94.94 257 ASP A N 1
ATOM 1890 C CA . ASP A 1 257 ? 17.581 -15.311 -9.085 1.00 94.94 257 ASP A CA 1
ATOM 1891 C C . ASP A 1 257 ? 18.992 -15.815 -8.740 1.00 94.94 257 ASP A C 1
ATOM 1893 O O . ASP A 1 257 ? 19.245 -16.190 -7.597 1.00 94.94 257 ASP A O 1
ATOM 1897 N N . GLN A 1 258 ? 19.932 -15.781 -9.693 1.00 95.31 258 GLN A N 1
ATOM 1898 C CA . GLN A 1 258 ? 21.285 -16.327 -9.505 1.00 95.31 258 GLN A CA 1
ATOM 1899 C C . GLN A 1 258 ? 22.344 -15.271 -9.138 1.00 95.31 258 GLN A C 1
ATOM 1901 O O . GLN A 1 258 ? 23.313 -15.577 -8.445 1.00 95.31 258 GLN A O 1
ATOM 1906 N N . ALA A 1 259 ? 22.186 -14.027 -9.595 1.00 95.31 259 ALA A N 1
ATOM 1907 C CA . ALA A 1 259 ? 23.214 -12.988 -9.555 1.00 95.31 259 ALA A CA 1
ATOM 1908 C C . ALA A 1 259 ? 22.626 -11.565 -9.431 1.00 95.31 259 ALA A C 1
ATOM 1910 O O . ALA A 1 259 ? 22.979 -10.655 -10.184 1.00 95.31 259 ALA A O 1
ATOM 1911 N N . MET A 1 260 ? 21.776 -11.337 -8.421 1.00 95.38 260 MET A N 1
ATOM 1912 C CA . MET A 1 260 ? 21.134 -10.035 -8.160 1.00 95.38 260 MET A CA 1
ATOM 1913 C C . MET A 1 260 ? 22.113 -8.845 -8.069 1.00 95.38 260 MET A C 1
ATOM 1915 O O . MET A 1 260 ? 21.763 -7.720 -8.422 1.00 95.38 260 MET A O 1
ATOM 1919 N N . ASP A 1 261 ? 23.356 -9.077 -7.631 1.00 94.94 261 ASP A N 1
ATOM 1920 C CA . ASP A 1 261 ? 24.393 -8.037 -7.548 1.00 94.94 261 ASP A CA 1
ATOM 1921 C C . ASP A 1 261 ? 24.678 -7.380 -8.917 1.00 94.94 261 ASP A C 1
ATOM 1923 O O . ASP A 1 261 ? 24.893 -6.167 -8.976 1.00 94.94 261 ASP A O 1
ATOM 1927 N N . LEU A 1 262 ? 24.573 -8.138 -10.017 1.00 95.44 262 LEU A N 1
ATOM 1928 C CA . LEU A 1 262 ? 24.764 -7.627 -11.381 1.00 95.44 262 LEU A CA 1
ATOM 1929 C C . LEU A 1 262 ? 23.633 -6.692 -11.825 1.00 95.44 262 LEU A C 1
ATOM 1931 O O . LEU A 1 262 ? 23.873 -5.773 -12.605 1.00 95.44 262 LEU A O 1
ATOM 1935 N N . LEU A 1 263 ? 22.415 -6.890 -11.307 1.00 95.94 263 LEU A N 1
ATOM 1936 C CA . LEU A 1 263 ? 21.276 -6.004 -11.576 1.00 95.94 263 LEU A CA 1
ATOM 1937 C C . LEU A 1 263 ? 21.375 -4.677 -10.807 1.00 95.94 263 LEU A C 1
ATOM 1939 O O . LEU A 1 263 ? 20.778 -3.676 -11.206 1.00 95.94 263 LEU A O 1
ATOM 1943 N N . LEU A 1 264 ? 22.139 -4.657 -9.711 1.00 94.69 264 LEU A N 1
ATOM 1944 C CA . LEU A 1 264 ? 22.393 -3.460 -8.913 1.00 94.69 264 LEU A CA 1
ATOM 1945 C C . LEU A 1 264 ? 23.629 -2.701 -9.394 1.00 94.69 264 LEU A C 1
ATOM 1947 O O . LEU A 1 264 ? 23.676 -1.480 -9.304 1.00 94.69 264 LEU A O 1
ATOM 1951 N N . ASP A 1 265 ? 24.662 -3.381 -9.864 1.00 91.50 265 ASP A N 1
ATOM 1952 C CA . ASP A 1 265 ? 25.920 -2.716 -10.170 1.00 91.50 265 ASP A CA 1
ATOM 1953 C C . ASP A 1 265 ? 26.697 -3.495 -11.224 1.00 91.50 265 ASP A C 1
ATOM 1955 O O . ASP A 1 265 ? 27.272 -4.544 -10.930 1.00 91.50 265 ASP A O 1
ATOM 1959 N N . LEU A 1 266 ? 26.771 -2.950 -12.441 1.00 88.06 266 LEU A N 1
ATOM 1960 C CA . LEU A 1 266 ? 27.545 -3.550 -13.531 1.00 88.06 266 LEU A CA 1
ATOM 1961 C C . LEU A 1 266 ? 29.042 -3.635 -13.193 1.00 88.06 266 LEU A C 1
ATOM 1963 O O . LEU A 1 266 ? 29.749 -4.480 -13.737 1.00 88.06 266 LEU A O 1
ATOM 1967 N N . SER A 1 267 ? 29.533 -2.804 -12.263 1.00 82.25 267 SER A N 1
ATOM 1968 C CA . SER A 1 267 ? 30.929 -2.850 -11.815 1.00 82.25 267 SER A CA 1
ATOM 1969 C C . SER A 1 267 ? 31.218 -3.968 -10.811 1.00 82.25 267 SER A C 1
ATOM 1971 O O . SER A 1 267 ? 32.380 -4.298 -10.592 1.00 82.25 267 SER A O 1
ATOM 1973 N N . SER A 1 268 ? 30.185 -4.603 -10.244 1.00 72.19 268 SER A N 1
ATOM 1974 C CA . SER A 1 268 ? 30.357 -5.723 -9.308 1.00 72.19 268 SER A CA 1
ATOM 1975 C C . SER A 1 268 ? 30.876 -7.006 -9.968 1.00 72.19 268 SER A C 1
ATOM 1977 O O . SER A 1 268 ? 31.365 -7.889 -9.271 1.00 72.19 268 SER A O 1
ATOM 1979 N N . SER A 1 269 ? 30.860 -7.076 -11.305 1.00 63.56 269 SER A N 1
ATOM 1980 C CA . SER A 1 269 ? 31.400 -8.182 -12.110 1.00 63.56 269 SER A CA 1
ATOM 1981 C C . SER A 1 269 ? 32.934 -8.299 -12.064 1.00 63.56 269 SER A C 1
ATOM 1983 O O . SER A 1 269 ? 33.515 -9.074 -12.825 1.00 63.56 269 SER A O 1
ATOM 1985 N N . THR A 1 270 ? 33.626 -7.536 -11.214 1.00 57.50 270 THR A N 1
ATOM 1986 C CA . THR A 1 270 ? 35.069 -7.690 -11.018 1.00 57.50 270 THR A CA 1
ATOM 1987 C C . THR A 1 270 ? 35.371 -9.065 -10.439 1.00 57.50 270 THR A C 1
ATOM 1989 O O . THR A 1 270 ? 35.186 -9.308 -9.247 1.00 57.50 270 THR A O 1
ATOM 1992 N N . SER A 1 271 ? 35.854 -9.949 -11.311 1.00 56.62 271 SER A N 1
ATOM 1993 C CA . SER A 1 271 ? 36.469 -11.225 -10.965 1.00 56.62 271 SER A CA 1
ATOM 1994 C C . SER A 1 271 ? 37.410 -11.066 -9.757 1.00 56.62 271 SER A C 1
ATOM 1996 O O . SER A 1 271 ? 38.146 -10.073 -9.693 1.00 56.62 271 SER A O 1
ATOM 1998 N N . PRO A 1 272 ? 37.439 -12.025 -8.809 1.00 58.06 272 PRO A N 1
ATOM 1999 C CA . PRO A 1 272 ? 38.281 -11.974 -7.608 1.00 58.06 272 PRO A CA 1
ATOM 2000 C C . PRO A 1 272 ? 39.789 -11.858 -7.901 1.00 58.06 272 PRO A C 1
ATOM 2002 O O . PRO A 1 272 ? 40.581 -11.622 -6.989 1.00 58.06 272 PRO A O 1
ATOM 2005 N N . SER A 1 273 ? 40.214 -11.946 -9.165 1.00 56.81 273 SER A N 1
ATOM 2006 C CA . SER A 1 273 ? 41.576 -11.660 -9.614 1.00 56.81 273 SER A CA 1
ATOM 2007 C C . SER A 1 273 ? 41.904 -10.151 -9.652 1.00 56.81 273 SER A C 1
ATOM 2009 O O . SER A 1 273 ? 42.224 -9.605 -10.706 1.00 56.81 273 SER A O 1
ATOM 2011 N N . GLY A 1 274 ? 41.810 -9.470 -8.506 1.00 48.72 274 GLY A N 1
ATOM 2012 C CA . GLY A 1 274 ? 42.670 -8.375 -8.010 1.00 48.72 274 GLY A CA 1
ATOM 2013 C C . GLY A 1 274 ? 43.166 -7.215 -8.897 1.00 48.72 274 GLY A C 1
ATOM 2014 O O . GLY A 1 274 ? 44.026 -6.467 -8.438 1.00 48.72 274 GLY A O 1
ATOM 2015 N N . ARG A 1 275 ? 42.706 -7.009 -10.134 1.00 53.22 275 ARG A N 1
ATOM 2016 C CA . ARG A 1 275 ? 43.171 -5.905 -10.997 1.00 53.22 275 ARG A CA 1
ATOM 2017 C C . ARG A 1 275 ? 41.998 -5.111 -11.549 1.00 53.22 275 ARG A C 1
ATOM 2019 O O . ARG A 1 275 ? 41.716 -5.119 -12.744 1.00 53.22 275 ARG A O 1
ATOM 2026 N N . SER A 1 276 ? 41.340 -4.373 -10.662 1.00 45.03 276 SER A N 1
ATOM 2027 C CA . SER A 1 276 ? 40.431 -3.295 -11.038 1.00 45.03 276 SER A CA 1
ATOM 2028 C C . SER A 1 276 ? 41.235 -2.183 -11.717 1.00 45.03 276 SER A C 1
ATOM 2030 O O . SER A 1 276 ? 41.752 -1.281 -11.056 1.00 45.03 276 SER A O 1
ATOM 2032 N N . ARG A 1 277 ? 41.376 -2.239 -13.045 1.00 53.34 277 ARG A N 1
ATOM 2033 C CA . ARG A 1 277 ? 41.708 -1.034 -13.806 1.00 53.34 277 ARG A CA 1
ATOM 2034 C C . ARG A 1 277 ? 40.487 -0.118 -13.702 1.00 53.34 277 ARG A C 1
ATOM 2036 O O . ARG A 1 277 ? 39.426 -0.516 -14.183 1.00 53.34 277 ARG A O 1
ATOM 2043 N N . PRO A 1 278 ? 40.580 1.068 -13.073 1.00 52.06 278 PRO A N 1
ATOM 2044 C CA . PRO A 1 278 ? 39.521 2.049 -13.222 1.00 52.06 278 PRO A CA 1
ATOM 2045 C C . PRO A 1 278 ? 39.382 2.293 -14.723 1.00 52.06 278 PRO A C 1
ATOM 2047 O O . PRO A 1 278 ? 40.376 2.585 -15.391 1.00 52.06 278 PRO A O 1
ATOM 2050 N N . ILE A 1 279 ? 38.178 2.124 -15.271 1.00 55.38 279 ILE A N 1
ATOM 2051 C CA . ILE A 1 279 ? 37.867 2.603 -16.619 1.00 55.38 279 ILE A CA 1
ATOM 2052 C C . ILE A 1 279 ? 37.920 4.133 -16.522 1.00 55.38 279 ILE A C 1
ATOM 2054 O O . ILE A 1 279 ? 36.936 4.815 -16.241 1.00 55.38 279 ILE A O 1
ATOM 2058 N N . ALA A 1 280 ? 39.141 4.654 -16.612 1.00 43.56 280 ALA A N 1
ATOM 2059 C CA . ALA A 1 280 ? 39.496 6.057 -16.594 1.00 43.56 280 ALA A CA 1
ATOM 2060 C C . ALA A 1 280 ? 39.191 6.603 -17.987 1.00 43.56 280 ALA A C 1
ATOM 2062 O O . ALA A 1 280 ? 40.046 6.642 -18.863 1.00 43.56 280 ALA A O 1
ATOM 2063 N N . GLY A 1 281 ? 37.923 6.921 -18.223 1.00 43.34 281 GLY A N 1
ATOM 2064 C CA . GLY A 1 281 ? 37.479 7.370 -19.535 1.00 43.34 281 GLY A CA 1
ATOM 2065 C C . GLY A 1 281 ? 35.976 7.547 -19.584 1.00 43.34 281 GLY A C 1
ATOM 2066 O O . GLY A 1 281 ? 35.283 6.774 -20.229 1.00 43.34 281 GLY A O 1
ATOM 2067 N N . GLY A 1 282 ? 35.467 8.548 -18.870 1.00 42.81 282 GLY A N 1
ATOM 2068 C CA . GLY A 1 282 ? 34.086 8.985 -19.028 1.00 42.81 282 GLY A CA 1
ATOM 2069 C C . GLY A 1 282 ? 33.505 9.537 -17.741 1.00 42.81 282 GLY A C 1
ATOM 2070 O O . GLY A 1 282 ? 32.934 8.793 -16.946 1.00 42.81 282 GLY A O 1
ATOM 2071 N N . GLY A 1 283 ? 33.551 10.861 -17.586 1.00 47.88 283 GLY A N 1
ATOM 2072 C CA . GLY A 1 283 ? 32.673 11.620 -16.684 1.00 47.88 283 GLY A CA 1
ATOM 2073 C C . GLY A 1 283 ? 31.196 11.566 -17.105 1.00 47.88 283 GLY A C 1
ATOM 2074 O O . GLY A 1 283 ? 30.464 12.533 -16.931 1.00 47.88 283 GLY A O 1
ATOM 2075 N N . GLY A 1 284 ? 30.765 10.453 -17.706 1.00 51.97 284 GLY A N 1
ATOM 2076 C CA . GLY A 1 284 ? 29.388 10.194 -18.077 1.00 51.97 284 GLY A CA 1
ATOM 2077 C C . GLY A 1 284 ? 28.568 9.962 -16.818 1.00 51.97 284 GLY A C 1
ATOM 2078 O O . GLY A 1 284 ? 28.936 9.142 -15.975 1.00 51.97 284 GLY A O 1
ATOM 2079 N N . SER A 1 285 ? 27.481 10.726 -16.708 1.00 58.62 285 SER A N 1
ATOM 2080 C CA . SER A 1 285 ? 26.447 10.651 -15.676 1.00 58.62 285 SER A CA 1
ATOM 2081 C C . SER A 1 285 ? 26.305 9.239 -15.095 1.00 58.62 285 SER A C 1
ATOM 2083 O O . SER A 1 285 ? 26.013 8.288 -15.824 1.00 58.62 285 SER A O 1
ATOM 2085 N N . GLY A 1 286 ? 26.504 9.102 -13.777 1.00 63.19 286 GLY A N 1
ATOM 2086 C CA . GLY A 1 286 ? 26.517 7.818 -13.061 1.00 63.19 286 GLY A CA 1
ATOM 2087 C C . GLY A 1 286 ? 25.265 6.950 -13.251 1.00 63.19 286 GLY A C 1
ATOM 2088 O O . GLY A 1 286 ? 25.301 5.766 -12.933 1.00 63.19 286 GLY A O 1
ATOM 2089 N N . SER A 1 287 ? 24.193 7.498 -13.834 1.00 61.47 287 SER A N 1
ATOM 2090 C CA . SER A 1 287 ? 22.993 6.761 -14.240 1.00 61.47 287 SER A CA 1
ATOM 2091 C C . SER A 1 287 ? 23.288 5.613 -15.225 1.00 61.47 287 SER A C 1
ATOM 2093 O O . SER A 1 287 ? 22.760 4.516 -15.046 1.00 61.47 287 SER A O 1
ATOM 2095 N N . LEU A 1 288 ? 24.207 5.797 -16.187 1.00 69.56 288 LEU A N 1
ATOM 2096 C CA . LEU A 1 288 ? 24.539 4.770 -17.195 1.00 69.56 288 LEU A CA 1
ATOM 2097 C C . LEU A 1 288 ? 25.265 3.542 -16.622 1.00 69.56 288 LEU A C 1
ATOM 2099 O O . LEU A 1 288 ? 25.429 2.545 -17.316 1.00 69.56 288 LEU A O 1
ATOM 2103 N N . ARG A 1 289 ? 25.710 3.596 -15.361 1.00 81.81 289 ARG A N 1
ATOM 2104 C CA . ARG A 1 289 ? 26.406 2.475 -14.706 1.00 81.81 289 ARG A CA 1
ATOM 2105 C C . ARG A 1 289 ? 25.457 1.416 -14.152 1.00 81.81 289 ARG A C 1
ATOM 2107 O O . ARG A 1 289 ? 25.911 0.371 -13.692 1.00 81.81 289 ARG A O 1
ATOM 2114 N N . THR A 1 290 ? 24.157 1.687 -14.179 1.00 93.50 290 THR A N 1
ATOM 2115 C CA . THR A 1 290 ? 23.133 0.773 -13.673 1.00 93.50 290 THR A CA 1
ATOM 2116 C C . THR A 1 290 ? 22.383 0.149 -14.848 1.00 93.50 290 THR A C 1
ATOM 2118 O O . THR A 1 290 ? 22.084 0.867 -15.804 1.00 93.50 290 THR A O 1
ATOM 2121 N N . PRO A 1 291 ? 22.024 -1.146 -14.798 1.00 96.00 291 PRO A N 1
ATOM 2122 C CA . PRO A 1 291 ? 21.237 -1.780 -15.860 1.00 96.00 291 PRO A CA 1
ATOM 2123 C C . PRO A 1 291 ? 19.908 -1.056 -16.111 1.00 96.00 291 PRO A C 1
ATOM 2125 O O . PRO A 1 291 ? 19.520 -0.840 -17.255 1.00 96.00 291 PRO A O 1
ATOM 2128 N N . LEU A 1 292 ? 19.250 -0.590 -15.042 1.00 96.88 292 LEU A N 1
ATOM 2129 C CA . LEU A 1 292 ? 18.020 0.200 -15.138 1.00 96.88 292 LEU A CA 1
ATOM 2130 C C . LEU A 1 292 ? 18.256 1.557 -15.821 1.00 96.88 292 LEU A C 1
ATOM 2132 O O . LEU A 1 292 ? 17.499 1.947 -16.705 1.00 96.88 292 LEU A O 1
ATOM 2136 N N . GLY A 1 293 ? 19.322 2.272 -15.457 1.00 95.31 293 GLY A N 1
ATOM 2137 C CA . GLY A 1 293 ? 19.671 3.542 -16.092 1.00 95.31 293 GLY A CA 1
ATOM 2138 C C . GLY A 1 293 ? 20.085 3.386 -17.558 1.00 95.31 293 GLY A C 1
ATOM 2139 O O . GLY A 1 293 ? 19.727 4.237 -18.375 1.00 95.31 293 GLY A O 1
ATOM 2140 N N . TYR A 1 294 ? 20.758 2.283 -17.907 1.00 96.44 294 TYR A N 1
ATOM 2141 C CA . TYR A 1 294 ? 21.045 1.913 -19.294 1.00 96.44 294 TYR A CA 1
ATOM 2142 C C . TYR A 1 294 ? 19.752 1.681 -20.083 1.00 96.44 294 TYR A C 1
ATOM 2144 O O . TYR A 1 294 ? 19.559 2.301 -21.126 1.00 96.44 294 TYR A O 1
ATOM 2152 N N . CYS A 1 295 ? 18.819 0.907 -19.530 1.00 96.69 295 CYS A N 1
ATOM 2153 C CA . CYS A 1 295 ? 17.505 0.646 -20.117 1.00 96.69 295 CYS A CA 1
ATOM 2154 C C . CYS A 1 295 ? 16.725 1.945 -20.415 1.00 96.69 295 CYS A C 1
ATOM 2156 O O . CYS A 1 295 ? 16.277 2.163 -21.540 1.00 96.69 295 CYS A O 1
ATOM 2158 N N . ILE A 1 296 ? 16.671 2.877 -19.453 1.00 96.50 296 ILE A N 1
ATOM 2159 C CA . ILE A 1 296 ? 16.056 4.211 -19.623 1.00 96.50 296 ILE A CA 1
ATOM 2160 C C . ILE A 1 296 ? 16.755 5.014 -20.739 1.00 96.50 296 ILE A C 1
ATOM 2162 O O . ILE A 1 296 ? 16.106 5.746 -21.493 1.00 96.50 296 ILE A O 1
ATOM 2166 N N . SER A 1 297 ? 18.082 4.873 -20.874 1.00 95.81 297 SER A N 1
ATOM 2167 C CA . SER A 1 297 ? 18.880 5.608 -21.869 1.00 95.81 297 SER A CA 1
ATOM 2168 C C . SER A 1 297 ? 18.559 5.222 -23.311 1.00 95.81 297 SER A C 1
ATOM 2170 O O . SER A 1 297 ? 18.604 6.093 -24.184 1.00 95.81 297 SER A O 1
ATOM 2172 N N . LEU A 1 298 ? 18.191 3.955 -23.540 1.00 96.44 298 LEU A N 1
ATOM 2173 C CA . LEU A 1 298 ? 17.843 3.419 -24.856 1.00 96.44 298 LEU A CA 1
ATOM 2174 C C . LEU A 1 298 ? 16.494 3.955 -25.364 1.00 96.44 298 LEU A C 1
ATOM 2176 O O . LEU A 1 298 ? 16.259 4.012 -26.570 1.00 96.44 298 LEU A O 1
ATOM 2180 N N . GLY A 1 299 ? 15.630 4.426 -24.461 1.00 95.38 299 GLY A N 1
ATOM 2181 C CA . GLY A 1 299 ? 14.397 5.128 -24.805 1.00 95.38 299 GLY A CA 1
ATOM 2182 C C . GLY A 1 299 ? 13.115 4.320 -24.562 1.00 95.38 299 GLY A C 1
ATOM 2183 O O . GLY A 1 299 ? 13.159 3.216 -24.020 1.00 95.38 299 GLY A O 1
ATOM 2184 N N . PRO A 1 300 ? 11.952 4.842 -24.999 1.00 96.06 300 PRO A N 1
ATOM 2185 C CA . PRO A 1 300 ? 10.636 4.276 -24.673 1.00 96.06 300 PRO A CA 1
ATOM 2186 C C . PRO A 1 300 ? 10.404 2.839 -25.157 1.00 96.06 300 PRO A C 1
ATOM 2188 O O . PRO A 1 300 ? 9.581 2.125 -24.594 1.00 96.06 300 PRO A O 1
ATOM 2191 N N . LYS A 1 301 ? 11.133 2.379 -26.184 1.00 97.00 301 LYS A N 1
ATOM 2192 C CA . LYS A 1 301 ? 11.037 0.992 -26.669 1.00 97.00 301 LYS A CA 1
ATOM 2193 C C . LYS A 1 301 ? 11.424 -0.030 -25.585 1.00 97.00 301 LYS A C 1
ATOM 2195 O O . LYS A 1 301 ? 10.926 -1.151 -25.621 1.00 97.00 301 LYS A O 1
ATOM 2200 N N . TRP A 1 302 ? 12.257 0.356 -24.618 1.00 97.62 302 TRP A N 1
ATOM 2201 C CA . TRP A 1 302 ? 12.722 -0.500 -23.523 1.00 97.62 302 TRP A CA 1
ATOM 2202 C C . TRP A 1 302 ? 11.928 -0.324 -22.219 1.00 97.62 302 TRP A C 1
ATOM 2204 O O . TRP A 1 302 ? 12.335 -0.838 -21.182 1.00 97.62 302 TRP A O 1
ATOM 2214 N N . ASP A 1 303 ? 10.769 0.344 -22.250 1.00 95.88 303 ASP A N 1
ATOM 2215 C CA . ASP A 1 303 ? 9.930 0.544 -21.057 1.00 95.88 303 ASP A CA 1
ATOM 2216 C C . ASP A 1 303 ? 9.493 -0.794 -20.427 1.00 95.88 303 ASP A C 1
ATOM 2218 O O . ASP A 1 303 ? 9.571 -0.975 -19.214 1.00 95.88 303 ASP A O 1
ATOM 2222 N N . ALA A 1 304 ? 9.160 -1.796 -21.252 1.00 97.56 304 ALA A N 1
ATOM 2223 C CA . ALA A 1 304 ? 8.847 -3.150 -20.782 1.00 97.56 304 ALA A CA 1
ATOM 2224 C C . ALA A 1 304 ? 10.019 -3.797 -20.021 1.00 97.56 304 ALA A C 1
ATOM 2226 O O . ALA A 1 304 ? 9.830 -4.407 -18.970 1.00 97.56 304 ALA A O 1
ATOM 2227 N N . THR A 1 305 ? 11.245 -3.613 -20.507 1.00 98.06 305 THR A N 1
ATOM 2228 C CA . THR A 1 305 ? 12.451 -4.124 -19.849 1.00 98.06 305 THR A CA 1
ATOM 2229 C C . THR A 1 305 ? 12.736 -3.357 -18.548 1.00 98.06 305 THR A C 1
ATOM 2231 O O . THR A 1 305 ? 13.089 -3.974 -17.542 1.00 98.06 305 THR A O 1
ATOM 2234 N N . SER A 1 306 ? 12.482 -2.042 -18.508 1.00 97.56 306 SER A N 1
ATOM 2235 C CA . SER A 1 306 ? 12.543 -1.232 -17.279 1.00 97.56 306 SER A CA 1
ATOM 2236 C C . SER A 1 306 ? 11.537 -1.712 -16.226 1.00 97.56 306 SER A C 1
ATOM 2238 O O . SER A 1 306 ? 11.885 -1.788 -15.046 1.00 97.56 306 SER A O 1
ATOM 2240 N N . ILE A 1 307 ? 10.323 -2.102 -16.641 1.00 97.62 307 ILE A N 1
ATOM 2241 C CA . ILE A 1 307 ? 9.312 -2.717 -15.764 1.00 97.62 307 ILE A CA 1
ATOM 2242 C C . ILE A 1 307 ? 9.839 -4.027 -15.174 1.00 97.62 307 ILE A C 1
ATOM 2244 O O . ILE A 1 307 ? 9.751 -4.220 -13.963 1.00 97.62 307 ILE A O 1
ATOM 2248 N N . VAL A 1 308 ? 10.427 -4.908 -15.992 1.00 98.00 308 VAL A N 1
ATOM 2249 C CA . VAL A 1 308 ? 10.988 -6.190 -15.523 1.00 98.00 308 VAL A CA 1
ATOM 2250 C C . VAL A 1 308 ? 12.113 -5.964 -14.510 1.00 98.00 308 VAL A C 1
ATOM 2252 O O . VAL A 1 308 ? 12.120 -6.596 -13.452 1.00 98.00 308 VAL A O 1
ATOM 2255 N N . LEU A 1 309 ? 13.027 -5.025 -14.776 1.00 98.00 309 LEU A N 1
ATOM 2256 C CA . LEU A 1 309 ? 14.104 -4.671 -13.846 1.00 98.00 309 LEU A CA 1
ATOM 2257 C C . LEU A 1 309 ? 13.562 -4.066 -12.542 1.00 98.00 309 LEU A C 1
ATOM 2259 O O . LEU A 1 309 ? 13.996 -4.452 -11.457 1.00 98.00 309 LEU A O 1
ATOM 2263 N N . CYS A 1 310 ? 12.582 -3.162 -12.617 1.00 97.75 310 CYS A N 1
ATOM 2264 C CA . CYS A 1 310 ? 11.924 -2.602 -11.436 1.00 97.75 310 CYS A CA 1
ATOM 2265 C C . CYS A 1 310 ? 11.196 -3.686 -10.622 1.00 97.75 310 CYS A C 1
ATOM 2267 O O . CYS A 1 310 ? 11.326 -3.733 -9.398 1.00 97.75 310 CYS A O 1
ATOM 2269 N N . GLY A 1 311 ? 10.508 -4.610 -11.295 1.00 97.75 311 GLY A N 1
ATOM 2270 C CA . GLY A 1 311 ? 9.857 -5.765 -10.681 1.00 97.75 311 GLY A CA 1
ATOM 2271 C C . GLY A 1 311 ? 10.851 -6.711 -10.004 1.00 97.75 311 GLY A C 1
ATOM 2272 O O . GLY A 1 311 ? 10.594 -7.180 -8.897 1.00 97.75 311 GLY A O 1
ATOM 2273 N N . ALA A 1 312 ? 12.022 -6.937 -10.606 1.00 97.44 312 ALA A N 1
ATOM 2274 C CA . ALA A 1 312 ? 13.107 -7.704 -9.997 1.00 97.44 312 ALA A CA 1
ATOM 2275 C C . ALA A 1 312 ? 13.628 -7.043 -8.707 1.00 97.44 312 ALA A C 1
ATOM 2277 O O . ALA A 1 312 ? 13.792 -7.726 -7.694 1.00 97.44 312 ALA A O 1
ATOM 2278 N N . LEU A 1 313 ? 13.816 -5.716 -8.713 1.00 97.44 313 LEU A N 1
ATOM 2279 C CA . LEU A 1 313 ? 14.199 -4.944 -7.524 1.00 97.44 313 LEU A CA 1
ATOM 2280 C C . LEU A 1 313 ? 13.117 -4.995 -6.437 1.00 97.44 313 LEU A C 1
ATOM 2282 O O . LEU A 1 313 ? 13.435 -5.189 -5.266 1.00 97.44 313 LEU A O 1
ATOM 2286 N N . SER A 1 314 ? 11.844 -4.873 -6.821 1.00 96.12 314 SER A N 1
ATOM 2287 C CA . SER A 1 314 ? 10.708 -4.995 -5.903 1.00 96.12 314 SER A CA 1
ATOM 2288 C C . SER A 1 314 ? 10.646 -6.383 -5.263 1.00 96.12 314 SER A C 1
ATOM 2290 O O . SER A 1 314 ? 10.528 -6.497 -4.044 1.00 96.12 314 SER A O 1
ATOM 2292 N N . LYS A 1 315 ? 10.796 -7.455 -6.055 1.00 95.88 315 LYS A N 1
ATOM 2293 C CA . LYS A 1 315 ? 10.829 -8.835 -5.545 1.00 95.88 315 LYS A CA 1
ATOM 2294 C C . LYS A 1 315 ? 11.982 -9.042 -4.563 1.00 95.88 315 LYS A C 1
ATOM 2296 O O . LYS A 1 315 ? 11.764 -9.646 -3.521 1.00 95.88 315 LYS A O 1
ATOM 2301 N N . PHE A 1 316 ? 13.171 -8.508 -4.860 1.00 95.69 316 PHE A N 1
ATOM 2302 C CA . PHE A 1 316 ? 14.308 -8.560 -3.939 1.00 95.69 316 PHE A CA 1
ATOM 2303 C C . PHE A 1 316 ? 13.975 -7.907 -2.592 1.00 95.69 316 PHE A C 1
ATOM 2305 O O . PHE A 1 316 ? 14.192 -8.530 -1.558 1.00 95.69 316 PHE A O 1
ATOM 2312 N N . VAL A 1 317 ? 13.392 -6.703 -2.599 1.00 95.06 317 VAL A N 1
ATOM 2313 C CA . VAL A 1 317 ? 12.984 -6.004 -1.368 1.00 95.06 317 VAL A CA 1
ATOM 2314 C C . VAL A 1 317 ? 11.925 -6.795 -0.590 1.00 95.06 317 VAL A C 1
ATOM 2316 O O . VAL A 1 317 ? 12.063 -6.934 0.617 1.00 95.06 317 VAL A O 1
ATOM 2319 N N . ASN A 1 318 ? 10.924 -7.365 -1.269 1.00 92.19 318 ASN A N 1
ATOM 2320 C CA . ASN A 1 318 ? 9.878 -8.183 -0.634 1.00 92.19 318 ASN A CA 1
ATOM 2321 C C . ASN A 1 318 ? 10.368 -9.552 -0.132 1.00 92.19 318 ASN A C 1
ATOM 2323 O O . ASN A 1 318 ? 9.677 -10.190 0.647 1.00 92.19 318 ASN A O 1
ATOM 2327 N N . SER A 1 319 ? 11.512 -10.041 -0.618 1.00 92.69 319 SER A N 1
ATOM 2328 C CA . SER A 1 319 ? 12.102 -11.309 -0.165 1.00 92.69 319 SER A CA 1
ATOM 2329 C C . SER A 1 319 ? 12.992 -11.158 1.068 1.00 92.69 319 SER A C 1
ATOM 2331 O O . SER A 1 319 ? 13.532 -12.147 1.562 1.00 92.69 319 SER A O 1
ATOM 2333 N N . LEU A 1 320 ? 13.205 -9.923 1.528 1.00 90.75 320 LEU A N 1
ATOM 2334 C CA . LEU A 1 320 ? 13.946 -9.681 2.754 1.00 90.75 320 LEU A CA 1
ATOM 2335 C C . LEU A 1 320 ? 13.089 -10.111 3.949 1.00 90.75 320 LEU A C 1
ATOM 2337 O O . LEU A 1 320 ? 11.879 -9.910 3.913 1.00 90.75 320 LEU A O 1
ATOM 2341 N N . PRO A 1 321 ? 13.696 -10.694 4.995 1.00 86.19 321 PRO A N 1
ATOM 2342 C CA . PRO A 1 321 ? 12.958 -11.051 6.197 1.00 86.19 321 PRO A CA 1
ATOM 2343 C C . PRO A 1 321 ? 12.299 -9.799 6.783 1.00 86.19 321 PRO A C 1
ATOM 2345 O O . PRO A 1 321 ? 12.944 -8.755 6.884 1.00 86.19 321 PRO A O 1
ATOM 2348 N N . ASP A 1 322 ? 11.032 -9.896 7.172 1.00 76.94 322 ASP A N 1
ATOM 2349 C CA . ASP A 1 322 ? 10.344 -8.827 7.884 1.00 76.94 322 ASP A CA 1
ATOM 2350 C C . ASP A 1 322 ? 10.721 -8.928 9.366 1.00 76.94 322 ASP A C 1
ATOM 2352 O O . ASP A 1 322 ? 10.444 -9.926 10.026 1.00 76.94 322 ASP A O 1
ATOM 2356 N N . GLY A 1 323 ? 11.379 -7.903 9.914 1.00 65.88 323 GLY A N 1
ATOM 2357 C CA . GLY A 1 323 ? 11.949 -7.928 11.274 1.00 65.88 323 GLY A CA 1
ATOM 2358 C C . GLY A 1 323 ? 10.977 -8.124 12.435 1.00 65.88 323 GLY A C 1
ATOM 2359 O O . GLY A 1 323 ? 11.407 -8.105 13.587 1.00 65.88 323 GLY A O 1
ATOM 2360 N N . ASP A 1 324 ? 9.689 -8.270 12.148 1.00 62.34 324 ASP A N 1
ATOM 2361 C CA . ASP A 1 324 ? 8.631 -8.429 13.134 1.00 62.34 324 ASP A CA 1
ATOM 2362 C C . ASP A 1 324 ? 8.292 -9.900 13.415 1.00 62.34 324 ASP A C 1
ATOM 2364 O O . ASP A 1 324 ? 7.877 -10.210 14.533 1.00 62.34 324 ASP A O 1
ATOM 2368 N N . GLU A 1 325 ? 8.481 -10.810 12.450 1.00 58.66 325 GLU A N 1
ATOM 2369 C CA . GLU A 1 325 ? 8.058 -12.211 12.611 1.00 58.66 325 GLU A CA 1
ATOM 2370 C C . GLU A 1 325 ? 8.913 -12.948 13.656 1.00 58.66 325 GLU A C 1
ATOM 2372 O O . GLU A 1 325 ? 8.383 -13.651 14.522 1.00 58.66 325 GLU A O 1
ATOM 2377 N N . ASP A 1 326 ? 10.218 -12.668 13.693 1.00 52.97 326 ASP A N 1
ATOM 2378 C CA . ASP A 1 326 ? 11.144 -13.300 14.641 1.00 52.97 326 ASP A CA 1
ATOM 2379 C C . ASP A 1 326 ? 10.954 -12.820 16.091 1.00 52.97 326 ASP A C 1
ATOM 2381 O O . ASP A 1 326 ? 11.284 -13.532 17.046 1.00 52.97 326 ASP A O 1
ATOM 2385 N N . ALA A 1 327 ? 10.390 -11.623 16.296 1.00 55.75 327 ALA A N 1
ATOM 2386 C CA . ALA A 1 327 ? 10.198 -11.079 17.638 1.00 55.75 327 ALA A CA 1
ATOM 2387 C C . ALA A 1 327 ? 9.168 -11.894 18.438 1.00 55.75 327 ALA A C 1
ATOM 2389 O O . ALA A 1 327 ? 9.367 -12.125 19.629 1.00 55.75 327 ALA A O 1
ATOM 2390 N N . THR A 1 328 ? 8.115 -12.393 17.781 1.00 56.19 328 THR A N 1
ATOM 2391 C CA . THR A 1 328 ? 7.023 -13.127 18.449 1.00 56.19 328 THR A CA 1
ATOM 2392 C C . THR A 1 328 ? 7.404 -14.543 18.886 1.00 56.19 328 THR A C 1
ATOM 2394 O O . THR A 1 328 ? 6.874 -15.034 19.880 1.00 56.19 328 THR A O 1
ATOM 2397 N N . LEU A 1 329 ? 8.374 -15.173 18.216 1.00 54.91 329 LEU A N 1
ATOM 2398 C CA . LEU A 1 329 ? 8.895 -16.492 18.594 1.00 54.91 329 LEU A CA 1
ATOM 2399 C C . LEU A 1 329 ? 9.987 -16.411 19.675 1.00 54.91 329 LEU A C 1
ATOM 2401 O O . LEU A 1 329 ? 10.206 -17.373 20.410 1.00 54.91 329 LEU A O 1
ATOM 2405 N N . SER A 1 330 ? 10.655 -15.261 19.810 1.00 54.19 330 SER A N 1
ATOM 2406 C CA . SER A 1 330 ? 11.755 -15.073 20.769 1.00 54.19 330 SER A CA 1
ATOM 2407 C C . SER A 1 330 ? 11.325 -14.669 22.189 1.00 54.19 330 SER A C 1
ATOM 2409 O O . SER A 1 330 ? 12.156 -14.668 23.098 1.00 54.19 330 SER A O 1
ATOM 2411 N N . ASP A 1 331 ? 10.036 -14.387 22.413 1.00 53.56 331 ASP A N 1
ATOM 2412 C CA . ASP A 1 331 ? 9.468 -14.069 23.737 1.00 53.56 331 ASP A CA 1
ATOM 2413 C C . ASP A 1 331 ? 9.232 -15.314 24.625 1.00 53.56 331 ASP A C 1
ATOM 2415 O O . ASP A 1 331 ? 8.696 -15.217 25.735 1.00 53.56 331 ASP A O 1
ATOM 2419 N N . ALA A 1 332 ? 9.696 -16.494 24.198 1.00 55.66 332 ALA A N 1
ATOM 2420 C CA . ALA A 1 332 ? 9.872 -17.630 25.093 1.00 55.66 332 ALA A CA 1
ATOM 2421 C C . ALA A 1 332 ? 10.893 -17.252 26.181 1.00 55.66 332 ALA A C 1
ATOM 2423 O O . ALA A 1 332 ? 12.097 -17.195 25.931 1.00 55.66 332 ALA A O 1
ATOM 2424 N N . LYS A 1 333 ? 10.390 -16.954 27.390 1.00 56.59 333 LYS A N 1
ATOM 2425 C CA . LYS A 1 333 ? 11.161 -16.650 28.607 1.00 56.59 333 LYS A CA 1
ATOM 2426 C C . LYS A 1 333 ? 12.418 -17.521 28.690 1.00 56.59 333 LYS A C 1
ATOM 2428 O O . LYS A 1 333 ? 12.357 -18.672 29.114 1.00 56.59 333 LYS A O 1
ATOM 2433 N N . GLY A 1 334 ? 13.571 -16.941 28.360 1.00 58.38 334 GLY A N 1
ATOM 2434 C CA . GLY A 1 334 ? 14.841 -17.477 28.824 1.00 58.38 334 GLY A CA 1
ATOM 2435 C C . GLY A 1 334 ? 14.815 -17.519 30.361 1.00 58.38 334 GLY A C 1
ATOM 2436 O O . GLY A 1 334 ? 14.304 -16.576 30.974 1.00 58.38 334 GLY A O 1
ATOM 2437 N N . PRO A 1 335 ? 15.336 -18.579 31.000 1.00 65.81 335 PRO A N 1
ATOM 2438 C CA . PRO A 1 335 ? 15.206 -18.815 32.443 1.00 65.81 335 PRO A CA 1
ATOM 2439 C C . PRO A 1 335 ? 15.847 -17.735 33.334 1.00 65.81 335 PRO A C 1
ATOM 2441 O O . PRO A 1 335 ? 15.628 -17.733 34.539 1.00 65.81 335 PRO A O 1
ATOM 2444 N N . ASP A 1 336 ? 16.607 -16.799 32.764 1.00 67.00 336 ASP A N 1
ATOM 2445 C CA . ASP A 1 336 ? 17.591 -16.016 33.512 1.00 67.00 336 ASP A CA 1
ATOM 2446 C C . ASP A 1 336 ? 17.166 -14.581 33.875 1.00 67.00 336 ASP A C 1
ATOM 2448 O O . ASP A 1 336 ? 17.995 -13.778 34.286 1.00 67.00 336 ASP A O 1
ATOM 2452 N N . GLY A 1 337 ? 15.888 -14.209 33.708 1.00 68.94 337 GLY A N 1
ATOM 2453 C CA . GLY A 1 337 ? 15.282 -12.988 34.285 1.00 68.94 337 GLY A CA 1
ATOM 2454 C C . GLY A 1 337 ? 15.910 -11.625 33.925 1.00 68.94 337 GLY A C 1
ATOM 2455 O O . GLY A 1 337 ? 15.418 -10.579 34.358 1.00 68.94 337 GLY A O 1
ATOM 2456 N N . THR A 1 338 ? 16.977 -11.591 33.129 1.00 66.19 338 THR A N 1
ATOM 2457 C CA . THR A 1 338 ? 17.728 -10.379 32.820 1.00 66.19 338 THR A CA 1
ATOM 2458 C C . THR A 1 338 ? 17.058 -9.635 31.670 1.00 66.19 338 THR A C 1
ATOM 2460 O O . THR A 1 338 ? 16.973 -10.103 30.535 1.00 66.19 338 THR A O 1
ATOM 2463 N N . LYS A 1 339 ? 16.545 -8.438 31.977 1.00 54.38 339 LYS A N 1
ATOM 2464 C CA . LYS A 1 339 ? 15.906 -7.525 31.020 1.00 54.38 339 LYS A CA 1
ATOM 2465 C C . LYS A 1 339 ? 16.896 -7.163 29.906 1.00 54.38 339 LYS A C 1
ATOM 2467 O O . LYS A 1 339 ? 17.702 -6.246 30.065 1.00 54.38 339 LYS A O 1
ATOM 2472 N N . ARG A 1 340 ? 16.846 -7.859 28.766 1.00 53.81 340 ARG A N 1
ATOM 2473 C CA . ARG A 1 340 ? 17.623 -7.478 27.580 1.00 53.81 340 ARG A CA 1
ATOM 2474 C C . ARG A 1 340 ? 17.115 -6.129 27.068 1.00 53.81 340 ARG A C 1
ATOM 2476 O O . ARG A 1 340 ? 15.924 -5.925 26.843 1.00 53.81 340 ARG A O 1
ATOM 2483 N N . LYS A 1 341 ? 18.043 -5.179 26.955 1.00 58.25 341 LYS A N 1
ATOM 2484 C CA . LYS A 1 341 ? 17.812 -3.788 26.558 1.00 58.25 341 LYS A CA 1
ATOM 2485 C C . LYS A 1 341 ? 17.172 -3.760 25.162 1.00 58.25 341 LYS A C 1
ATOM 2487 O O . LYS A 1 341 ? 17.824 -4.098 24.179 1.00 58.25 341 LYS A O 1
ATOM 2492 N N . ARG A 1 342 ? 15.889 -3.380 25.094 1.00 53.12 342 ARG A N 1
ATOM 2493 C CA . ARG A 1 342 ? 15.122 -3.189 23.851 1.00 53.12 342 ARG A CA 1
ATOM 2494 C C . ARG A 1 342 ? 15.841 -2.185 22.954 1.00 53.12 342 ARG A C 1
ATOM 2496 O O . ARG A 1 342 ? 15.911 -0.999 23.259 1.00 53.12 342 ARG A O 1
ATOM 2503 N N . GLY A 1 343 ? 16.394 -2.691 21.866 1.00 51.38 343 GLY A N 1
ATOM 2504 C CA . GLY A 1 343 ? 17.086 -1.905 20.857 1.00 51.38 343 GLY A CA 1
ATOM 2505 C C . GLY A 1 343 ? 17.629 -2.790 19.749 1.00 51.38 343 GLY A C 1
ATOM 2506 O O . GLY A 1 343 ? 18.689 -2.491 19.206 1.00 51.38 343 GLY A O 1
ATOM 2507 N N . HIS A 1 344 ? 16.950 -3.899 19.439 1.00 52.69 344 HIS A N 1
ATOM 2508 C CA . HIS A 1 344 ? 17.346 -4.724 18.310 1.00 52.69 344 HIS A CA 1
ATOM 2509 C C . HIS A 1 344 ? 16.829 -4.042 17.046 1.00 52.69 344 HIS A C 1
ATOM 2511 O O . HIS A 1 344 ? 15.778 -4.373 16.511 1.00 52.69 344 HIS A O 1
ATOM 2517 N N . LYS A 1 345 ? 17.573 -3.030 16.579 1.00 60.94 345 LYS A N 1
ATOM 2518 C CA . LYS A 1 345 ? 17.557 -2.714 15.152 1.00 60.94 345 LYS A CA 1
ATOM 2519 C C . LYS A 1 345 ? 17.838 -4.039 14.466 1.00 60.94 345 LYS A C 1
ATOM 2521 O O . LYS A 1 345 ? 18.879 -4.643 14.730 1.00 60.94 345 LYS A O 1
ATOM 2526 N N . MET A 1 346 ? 16.861 -4.514 13.710 1.00 63.66 346 MET A N 1
ATOM 2527 C CA . MET A 1 346 ? 16.946 -5.728 12.924 1.00 63.66 346 MET A CA 1
ATOM 2528 C C . MET A 1 346 ? 18.233 -5.644 12.100 1.00 63.66 346 MET A C 1
ATOM 2530 O O . MET A 1 346 ? 18.369 -4.816 11.196 1.00 63.66 346 MET A O 1
ATOM 2534 N N . GLN A 1 347 ? 19.249 -6.391 12.526 1.00 74.38 347 GLN A N 1
ATOM 2535 C CA . GLN A 1 347 ? 20.587 -6.260 11.979 1.00 74.38 347 GLN A CA 1
ATOM 2536 C C . GLN A 1 347 ? 20.645 -7.149 10.745 1.00 74.38 347 GLN A C 1
ATOM 2538 O O . GLN A 1 347 ? 21.110 -8.281 10.798 1.00 74.38 347 GLN A O 1
ATOM 2543 N N . LEU A 1 348 ? 20.100 -6.634 9.640 1.00 84.62 348 LEU A N 1
ATOM 2544 C CA . LEU A 1 348 ? 20.285 -7.227 8.322 1.00 84.62 348 LEU A CA 1
ATOM 2545 C C . LEU A 1 348 ? 21.781 -7.461 8.083 1.00 84.62 348 LEU A C 1
ATOM 2547 O O . LEU A 1 348 ? 22.611 -6.623 8.457 1.00 84.62 348 LEU A O 1
ATOM 2551 N N . ASP A 1 349 ? 22.106 -8.576 7.428 1.00 89.69 349 ASP A N 1
ATOM 2552 C CA . ASP A 1 349 ? 23.469 -8.891 6.998 1.00 89.69 349 ASP A CA 1
ATOM 2553 C C . ASP A 1 349 ? 24.110 -7.648 6.339 1.00 89.69 349 ASP A C 1
ATOM 2555 O O . ASP A 1 349 ? 23.489 -7.036 5.455 1.00 89.69 349 ASP A O 1
ATOM 2559 N N . PRO A 1 350 ? 25.328 -7.229 6.746 1.00 91.19 350 PRO A N 1
ATOM 2560 C CA . PRO A 1 350 ? 26.048 -6.120 6.127 1.00 91.19 350 PRO A CA 1
ATOM 2561 C C . PRO A 1 350 ? 26.046 -6.146 4.593 1.00 91.19 350 PRO A C 1
ATOM 2563 O O . PRO A 1 350 ? 25.944 -5.083 3.969 1.00 91.19 350 PRO A O 1
ATOM 2566 N N . ARG A 1 351 ? 26.092 -7.335 3.973 1.00 91.44 351 ARG A N 1
ATOM 2567 C CA . ARG A 1 351 ? 26.000 -7.482 2.511 1.00 91.44 351 ARG A CA 1
ATOM 2568 C C . ARG A 1 351 ? 24.629 -7.060 1.977 1.00 91.44 351 ARG A C 1
ATOM 2570 O O . ARG A 1 351 ? 24.553 -6.295 1.015 1.00 91.44 351 ARG A O 1
ATOM 2577 N N . THR A 1 352 ? 23.546 -7.501 2.608 1.00 92.62 352 THR A N 1
ATOM 2578 C CA . THR A 1 352 ? 22.172 -7.098 2.264 1.00 92.62 352 THR A CA 1
ATOM 2579 C C . THR A 1 352 ? 21.965 -5.600 2.461 1.00 92.62 352 THR A C 1
ATOM 2581 O O . THR A 1 352 ? 21.415 -4.931 1.586 1.00 92.62 352 THR A O 1
ATOM 2584 N N . MET A 1 353 ? 22.498 -5.029 3.543 1.00 91.75 353 MET A N 1
ATOM 2585 C CA . MET A 1 353 ? 22.478 -3.579 3.763 1.00 91.75 353 MET A CA 1
ATOM 2586 C C . MET A 1 353 ? 23.232 -2.815 2.670 1.00 91.75 353 MET A C 1
ATOM 2588 O O . MET A 1 353 ? 22.773 -1.765 2.214 1.00 91.75 353 MET A O 1
ATOM 2592 N N . GLN A 1 354 ? 24.375 -3.331 2.211 1.00 92.06 354 GLN A N 1
ATOM 2593 C CA . GLN A 1 354 ? 25.107 -2.745 1.091 1.00 92.06 354 GLN A CA 1
ATOM 2594 C C . GLN A 1 354 ? 24.290 -2.808 -0.209 1.00 92.06 354 GLN A C 1
ATOM 2596 O O . GLN A 1 354 ? 24.219 -1.805 -0.922 1.00 92.06 354 GLN A O 1
ATOM 2601 N N . ARG A 1 355 ? 23.630 -3.940 -0.492 1.00 94.06 355 ARG A N 1
ATOM 2602 C CA . ARG A 1 355 ? 22.718 -4.094 -1.641 1.00 94.06 355 ARG A CA 1
ATOM 2603 C C . ARG A 1 355 ? 21.563 -3.096 -1.586 1.00 94.06 355 ARG A C 1
ATOM 2605 O O . ARG A 1 355 ? 21.315 -2.417 -2.578 1.00 94.06 355 ARG A O 1
ATOM 2612 N N . LEU A 1 356 ? 20.924 -2.931 -0.427 1.00 95.06 356 LEU A N 1
ATOM 2613 C CA . LEU A 1 356 ? 19.856 -1.948 -0.221 1.00 95.06 356 LEU A CA 1
ATOM 2614 C C . LEU A 1 356 ? 20.332 -0.512 -0.462 1.00 95.06 356 LEU A C 1
ATOM 2616 O O . LEU A 1 356 ? 19.645 0.258 -1.126 1.00 95.06 356 LEU A O 1
ATOM 2620 N N . ARG A 1 357 ? 21.530 -0.143 0.011 1.00 94.19 357 ARG A N 1
ATOM 2621 C CA . ARG A 1 357 ? 22.107 1.184 -0.274 1.00 94.19 357 ARG A CA 1
ATOM 2622 C C . ARG A 1 357 ? 22.318 1.399 -1.773 1.00 94.19 357 ARG A C 1
ATOM 2624 O O . ARG A 1 357 ? 21.962 2.460 -2.280 1.00 94.19 357 ARG A O 1
ATOM 2631 N N . LYS A 1 358 ? 22.861 0.401 -2.483 1.00 94.25 358 LYS A N 1
ATOM 2632 C CA . LYS A 1 358 ? 23.037 0.463 -3.944 1.00 94.25 358 LYS A CA 1
ATOM 2633 C C . LYS A 1 358 ? 21.692 0.601 -4.658 1.00 94.25 358 LYS A C 1
ATOM 2635 O O . LYS A 1 358 ? 21.537 1.501 -5.474 1.00 94.25 358 LYS A O 1
ATOM 2640 N N . LEU A 1 359 ? 20.706 -0.214 -4.285 1.00 96.06 359 LEU A N 1
ATOM 2641 C CA . LEU A 1 359 ? 19.341 -0.151 -4.811 1.00 96.06 359 LEU A CA 1
ATOM 2642 C C . LEU A 1 359 ? 18.736 1.250 -4.647 1.00 96.06 359 LEU A C 1
ATOM 2644 O O . LEU A 1 359 ? 18.260 1.823 -5.625 1.00 96.06 359 LEU A O 1
ATOM 2648 N N . LYS A 1 360 ? 18.816 1.838 -3.445 1.00 95.56 360 LYS A N 1
ATOM 2649 C CA . LYS A 1 360 ? 18.299 3.188 -3.160 1.00 95.56 360 LYS A CA 1
ATOM 2650 C C . LYS A 1 360 ? 18.962 4.249 -4.040 1.00 95.56 360 LYS A C 1
ATOM 2652 O O . LYS A 1 360 ? 18.271 5.087 -4.619 1.00 95.56 360 LYS A O 1
ATOM 2657 N N . THR A 1 361 ? 20.288 4.206 -4.174 1.00 94.44 361 THR A N 1
ATOM 2658 C CA . THR A 1 361 ? 21.031 5.121 -5.054 1.00 94.44 361 THR A CA 1
ATOM 2659 C C . THR A 1 361 ? 20.617 4.950 -6.516 1.00 94.44 361 THR A C 1
ATOM 2661 O O . THR A 1 361 ? 20.348 5.942 -7.191 1.00 94.44 361 THR A O 1
ATOM 2664 N N . ASN A 1 362 ? 20.493 3.712 -6.995 1.00 94.75 362 ASN A N 1
ATOM 2665 C CA . ASN A 1 362 ? 20.111 3.425 -8.375 1.00 94.75 362 ASN A CA 1
ATOM 2666 C C . ASN A 1 362 ? 18.703 3.909 -8.706 1.00 94.75 362 ASN A C 1
ATOM 2668 O O . ASN A 1 362 ? 18.507 4.502 -9.761 1.00 94.75 362 ASN A O 1
ATOM 2672 N N . LEU A 1 363 ? 17.733 3.698 -7.811 1.00 96.94 363 LEU A N 1
ATOM 2673 C CA . LEU A 1 363 ? 16.365 4.180 -8.008 1.00 96.94 363 LEU A CA 1
ATOM 2674 C C . LEU A 1 363 ? 16.309 5.708 -8.050 1.00 96.94 363 LEU A C 1
ATOM 2676 O O . LEU A 1 363 ? 15.633 6.264 -8.910 1.00 96.94 363 LEU A O 1
ATOM 2680 N N . LYS A 1 364 ? 17.069 6.403 -7.194 1.00 95.62 364 LYS A N 1
ATOM 2681 C CA . LYS A 1 364 ? 17.173 7.873 -7.247 1.00 95.62 364 LYS A CA 1
ATOM 2682 C C . LYS A 1 364 ? 17.767 8.354 -8.576 1.00 95.62 364 LYS A C 1
ATOM 2684 O O . LYS A 1 364 ? 17.209 9.253 -9.200 1.00 95.62 364 LYS A O 1
ATOM 2689 N N . LEU A 1 365 ? 18.838 7.713 -9.051 1.00 94.62 365 LEU A N 1
ATOM 2690 C CA . LEU A 1 365 ? 19.435 8.015 -10.358 1.00 94.62 365 LEU A CA 1
ATOM 2691 C C . LEU A 1 365 ? 18.486 7.700 -11.525 1.00 94.62 365 LEU A C 1
ATOM 2693 O O . LEU A 1 365 ? 18.464 8.435 -12.512 1.00 94.62 365 LEU A O 1
ATOM 2697 N N . ALA A 1 366 ? 17.706 6.623 -11.423 1.00 95.62 366 ALA A N 1
ATOM 2698 C CA . ALA A 1 366 ? 16.703 6.248 -12.412 1.00 95.62 366 ALA A CA 1
ATOM 2699 C C . ALA A 1 366 ? 15.560 7.269 -12.466 1.00 95.62 366 ALA A C 1
ATOM 2701 O O . ALA A 1 366 ? 15.155 7.651 -13.562 1.00 95.62 366 ALA A O 1
ATOM 2702 N N . ILE A 1 367 ? 15.094 7.765 -11.314 1.00 96.25 367 ILE A N 1
ATOM 2703 C CA . ILE A 1 367 ? 14.106 8.850 -11.216 1.00 96.25 367 ILE A CA 1
ATOM 2704 C C . ILE A 1 367 ? 14.623 10.108 -11.922 1.00 96.25 367 ILE A C 1
ATOM 2706 O O . ILE A 1 367 ? 13.951 10.631 -12.811 1.00 96.25 367 ILE A O 1
ATOM 2710 N N . ASP A 1 368 ? 15.830 10.567 -11.580 1.00 95.62 368 ASP A N 1
ATOM 2711 C CA . ASP A 1 368 ? 16.407 11.779 -12.172 1.00 95.62 368 ASP A CA 1
ATOM 2712 C C . ASP A 1 368 ? 16.597 11.643 -13.691 1.00 95.62 368 ASP A C 1
ATOM 2714 O O . ASP A 1 368 ? 16.278 12.558 -14.453 1.00 95.62 368 ASP A O 1
ATOM 2718 N N . HIS A 1 369 ? 17.060 10.479 -14.153 1.00 94.88 369 HIS A N 1
ATOM 2719 C CA . HIS A 1 369 ? 17.257 10.222 -15.577 1.00 94.88 369 HIS A CA 1
ATOM 2720 C C . HIS A 1 369 ? 15.933 10.107 -16.344 1.00 94.88 369 HIS A C 1
ATOM 2722 O O . HIS A 1 369 ? 15.795 10.682 -17.425 1.00 94.88 369 HIS A O 1
ATOM 2728 N N . SER A 1 370 ? 14.934 9.447 -15.760 1.00 95.12 370 SER A N 1
ATOM 2729 C CA . SER A 1 370 ? 13.584 9.340 -16.324 1.00 95.12 370 SER A CA 1
ATOM 2730 C C . SER A 1 370 ? 12.930 10.717 -16.469 1.00 95.12 370 SER A C 1
ATOM 2732 O O . SER A 1 370 ? 12.336 11.013 -17.502 1.00 95.12 370 SER A O 1
ATOM 2734 N N . LEU A 1 371 ? 13.121 11.612 -15.492 1.00 95.19 371 LEU A N 1
ATOM 2735 C CA . LEU A 1 371 ? 12.658 13.005 -15.553 1.00 95.19 371 LEU A CA 1
ATOM 2736 C C . LEU A 1 371 ? 13.388 13.863 -16.589 1.00 95.19 371 LEU A C 1
ATOM 2738 O O . LEU A 1 371 ? 12.831 14.857 -17.060 1.00 95.19 371 LEU A O 1
ATOM 2742 N N . PHE A 1 372 ? 14.644 13.538 -16.894 1.00 94.31 372 PHE A N 1
ATOM 2743 C CA . PHE A 1 372 ? 15.400 14.196 -17.958 1.00 94.31 372 PHE A CA 1
ATOM 2744 C C . PHE A 1 372 ? 14.934 13.736 -19.346 1.00 94.31 372 PHE A C 1
ATOM 2746 O O . PHE A 1 372 ? 14.909 14.530 -20.279 1.00 94.31 372 PHE A O 1
ATOM 2753 N N . LYS A 1 373 ? 14.532 12.466 -19.468 1.00 94.31 373 LYS A N 1
ATOM 2754 C CA . LYS A 1 373 ? 14.030 11.844 -20.704 1.00 94.31 373 LYS A CA 1
ATOM 2755 C C . LYS A 1 373 ? 12.510 11.929 -20.883 1.00 94.31 373 LYS A C 1
ATOM 2757 O O . LYS A 1 373 ? 12.001 11.378 -21.851 1.00 94.31 373 LYS A O 1
ATOM 2762 N N . GLU A 1 374 ? 11.803 12.569 -19.951 1.00 94.38 374 GLU A N 1
ATOM 2763 C CA . GLU A 1 374 ? 10.334 12.668 -19.918 1.00 94.38 374 GLU A CA 1
ATOM 2764 C C . GLU A 1 374 ? 9.606 11.304 -19.876 1.00 94.38 374 GLU A C 1
ATOM 2766 O O . GLU A 1 374 ? 8.435 11.193 -20.225 1.00 94.38 374 GLU A O 1
ATOM 2771 N N . GLN A 1 375 ? 10.275 10.254 -19.389 1.00 94.50 375 GLN A N 1
ATOM 2772 C CA . GLN A 1 375 ? 9.706 8.914 -19.204 1.00 94.50 375 GLN A CA 1
ATOM 2773 C C . GLN A 1 375 ? 9.082 8.791 -17.809 1.00 94.50 375 GLN A C 1
ATOM 2775 O O . GLN A 1 375 ? 9.692 8.282 -16.874 1.00 94.50 375 GLN A O 1
ATOM 2780 N N . THR A 1 376 ? 7.869 9.303 -17.626 1.00 95.12 376 THR A N 1
ATOM 2781 C CA . THR A 1 376 ? 7.275 9.459 -16.286 1.00 95.12 376 THR A CA 1
ATOM 2782 C C . THR A 1 376 ? 6.457 8.257 -15.799 1.00 95.12 376 THR A C 1
ATOM 2784 O O . THR A 1 376 ? 6.093 8.208 -14.623 1.00 95.12 376 THR A O 1
ATOM 2787 N N . ASN A 1 377 ? 6.217 7.263 -16.662 1.00 95.12 377 ASN A N 1
ATOM 2788 C CA . ASN A 1 377 ? 5.326 6.122 -16.404 1.00 95.12 377 ASN A CA 1
ATOM 2789 C C . ASN A 1 377 ? 5.707 5.313 -15.152 1.00 95.12 377 ASN A C 1
ATOM 2791 O O . ASN A 1 377 ? 4.830 4.899 -14.399 1.00 95.12 377 ASN A O 1
ATOM 2795 N N . LEU A 1 378 ? 7.007 5.115 -14.911 1.00 96.44 378 LEU A N 1
ATOM 2796 C CA . LEU A 1 378 ? 7.516 4.243 -13.842 1.00 96.44 378 LEU A CA 1
ATOM 2797 C C . LEU A 1 378 ? 7.947 4.987 -12.575 1.00 96.44 378 LEU A C 1
ATOM 2799 O O . LEU A 1 378 ? 8.394 4.358 -11.618 1.00 96.44 378 LEU A O 1
ATOM 2803 N N . LEU A 1 379 ? 7.803 6.315 -12.529 1.00 96.69 379 LEU A N 1
ATOM 2804 C CA . LEU A 1 379 ? 8.267 7.112 -11.389 1.00 96.69 379 LEU A CA 1
ATOM 2805 C C . LEU A 1 379 ? 7.568 6.726 -10.078 1.00 96.69 379 LEU A C 1
ATOM 2807 O O . LEU A 1 379 ? 8.234 6.608 -9.049 1.00 96.69 379 LEU A O 1
ATOM 2811 N N . ALA A 1 380 ? 6.258 6.464 -10.122 1.00 96.00 380 ALA A N 1
ATOM 2812 C CA . ALA A 1 380 ? 5.504 5.979 -8.966 1.00 96.00 380 ALA A CA 1
ATOM 2813 C C . ALA A 1 380 ? 6.017 4.607 -8.489 1.00 96.00 380 ALA A C 1
ATOM 2815 O O . ALA A 1 380 ? 6.264 4.419 -7.300 1.00 96.00 380 ALA A O 1
ATOM 2816 N N . SER A 1 381 ? 6.283 3.677 -9.413 1.00 96.56 381 SER A N 1
ATOM 2817 C CA . SER A 1 381 ? 6.842 2.357 -9.090 1.00 96.56 381 SER A CA 1
ATOM 2818 C C . SER A 1 381 ? 8.251 2.452 -8.495 1.00 96.56 381 SER A C 1
ATOM 2820 O O . SER A 1 381 ? 8.556 1.763 -7.523 1.00 96.56 381 SER A O 1
ATOM 2822 N N . TYR A 1 382 ? 9.108 3.344 -9.006 1.00 97.50 382 TYR A N 1
ATOM 2823 C CA . TYR A 1 382 ? 10.431 3.586 -8.420 1.00 97.50 382 TYR A CA 1
ATOM 2824 C C . TYR A 1 382 ? 10.329 4.123 -6.990 1.00 97.50 382 TYR A C 1
ATOM 2826 O O . TYR A 1 382 ? 11.062 3.662 -6.114 1.00 97.50 382 TYR A O 1
ATOM 2834 N N . MET A 1 383 ? 9.408 5.059 -6.737 1.00 96.31 383 MET A N 1
ATOM 2835 C CA . MET A 1 383 ? 9.144 5.568 -5.389 1.00 96.31 383 MET A CA 1
ATOM 2836 C C . MET A 1 383 ? 8.618 4.480 -4.454 1.00 96.31 383 MET A C 1
ATOM 2838 O O . MET A 1 383 ? 9.055 4.406 -3.307 1.00 96.31 383 MET A O 1
ATOM 2842 N N . GLN A 1 384 ? 7.732 3.617 -4.944 1.00 95.75 384 GLN A N 1
ATOM 2843 C CA . GLN A 1 384 ? 7.199 2.503 -4.173 1.00 95.75 384 GLN A CA 1
ATOM 2844 C C . GLN A 1 384 ? 8.305 1.557 -3.707 1.00 95.75 384 GLN A C 1
ATOM 2846 O O . GLN A 1 384 ? 8.421 1.292 -2.512 1.00 95.75 384 GLN A O 1
ATOM 2851 N N . VAL A 1 385 ? 9.176 1.111 -4.618 1.00 96.69 385 VAL A N 1
ATOM 2852 C CA . VAL A 1 385 ? 10.308 0.244 -4.251 1.00 96.69 385 VAL A CA 1
ATOM 2853 C C . VAL A 1 385 ? 11.272 0.967 -3.305 1.00 96.69 385 VAL A C 1
ATOM 2855 O O . VAL A 1 385 ? 11.797 0.353 -2.377 1.00 96.69 385 VAL A O 1
ATOM 2858 N N . LEU A 1 386 ? 11.479 2.275 -3.490 1.00 96.12 386 LEU A N 1
ATOM 2859 C CA . LEU A 1 386 ? 12.341 3.073 -2.621 1.00 96.12 386 LEU A CA 1
ATOM 2860 C C . LEU A 1 386 ? 11.812 3.119 -1.180 1.00 96.12 386 LEU A C 1
ATOM 2862 O O . LEU A 1 386 ? 12.585 2.877 -0.255 1.00 96.12 386 LEU A O 1
ATOM 2866 N N . ILE A 1 387 ? 10.513 3.354 -0.993 1.00 95.31 387 ILE A N 1
ATOM 2867 C CA . ILE A 1 387 ? 9.878 3.348 0.331 1.00 95.31 387 ILE A CA 1
ATOM 2868 C C . ILE A 1 387 ? 9.893 1.942 0.938 1.00 95.31 387 ILE A C 1
ATOM 2870 O O . ILE A 1 387 ? 10.312 1.771 2.081 1.00 95.31 387 ILE A O 1
ATOM 2874 N N . MET A 1 388 ? 9.528 0.920 0.160 1.00 93.38 388 MET A N 1
ATOM 2875 C CA . MET A 1 388 ? 9.561 -0.472 0.621 1.00 93.38 388 MET A CA 1
ATOM 2876 C C . MET A 1 388 ? 10.967 -0.901 1.064 1.00 93.38 388 MET A C 1
ATOM 2878 O O . MET A 1 388 ? 11.104 -1.684 1.995 1.00 93.38 388 MET A O 1
ATOM 2882 N N . SER A 1 389 ? 12.022 -0.350 0.453 1.00 94.75 389 SER A N 1
ATOM 2883 C CA . SER A 1 389 ? 13.414 -0.652 0.810 1.00 94.75 389 SER A CA 1
ATOM 2884 C C . SER A 1 389 ? 13.884 -0.061 2.150 1.00 94.75 389 SER A C 1
ATOM 2886 O O . SER A 1 389 ? 14.986 -0.380 2.604 1.00 94.75 389 SER A O 1
ATOM 2888 N N . GLU A 1 390 ? 13.098 0.815 2.785 1.00 93.44 390 GLU A N 1
ATOM 2889 C CA . GLU A 1 390 ? 13.291 1.182 4.198 1.00 93.44 390 GLU A CA 1
ATOM 2890 C C . GLU A 1 390 ? 12.681 0.156 5.159 1.00 93.44 390 GLU A C 1
ATOM 2892 O O . GLU A 1 390 ? 13.093 0.072 6.316 1.00 93.44 390 GLU A O 1
ATOM 2897 N N . GLY A 1 391 ? 11.735 -0.646 4.670 1.00 90.44 391 GLY A N 1
ATOM 2898 C CA . GLY A 1 391 ? 11.058 -1.683 5.430 1.00 90.44 391 GLY A CA 1
ATOM 2899 C C . GLY A 1 391 ? 9.977 -1.162 6.378 1.00 90.44 391 GLY A C 1
ATOM 2900 O O . GLY A 1 391 ? 9.668 0.030 6.460 1.00 90.44 391 GLY A O 1
ATOM 2901 N N . ILE A 1 392 ? 9.403 -2.104 7.126 1.00 90.44 392 ILE A N 1
ATOM 2902 C CA . ILE A 1 392 ? 8.275 -1.877 8.039 1.00 90.44 392 ILE A CA 1
ATOM 2903 C C . ILE A 1 392 ? 8.639 -0.911 9.178 1.00 90.44 392 ILE A C 1
ATOM 2905 O O . ILE A 1 392 ? 7.787 -0.144 9.630 1.00 90.44 392 ILE A O 1
ATOM 2909 N N . GLY A 1 393 ? 9.906 -0.896 9.608 1.00 90.19 393 GLY A N 1
ATOM 2910 C CA . GLY A 1 393 ? 10.386 0.001 10.664 1.00 90.19 393 GLY A CA 1
ATOM 2911 C C . GLY A 1 393 ? 10.132 1.475 10.343 1.00 90.19 393 GLY A C 1
ATOM 2912 O O . GLY A 1 393 ? 9.595 2.198 11.175 1.00 90.19 393 GLY A O 1
ATOM 2913 N N . TRP A 1 394 ? 10.398 1.900 9.104 1.00 94.44 394 TRP A N 1
ATOM 2914 C CA . TRP A 1 394 ? 10.119 3.275 8.686 1.00 94.44 394 TRP A CA 1
ATOM 2915 C C . TRP A 1 394 ? 8.620 3.603 8.689 1.00 94.44 394 TRP A C 1
ATOM 2917 O O . TRP A 1 394 ? 8.238 4.698 9.110 1.00 94.44 394 TRP A O 1
ATOM 2927 N N . VAL A 1 395 ? 7.768 2.669 8.245 1.00 95.12 395 VAL A N 1
ATOM 2928 C CA . VAL A 1 395 ? 6.307 2.863 8.249 1.00 95.12 395 VAL A CA 1
ATOM 2929 C C . VAL A 1 395 ? 5.816 3.049 9.684 1.00 95.12 395 VAL A C 1
ATOM 2931 O O . VAL A 1 395 ? 5.044 3.971 9.945 1.00 95.12 395 VAL A O 1
ATOM 2934 N N . LYS A 1 396 ? 6.305 2.235 10.628 1.00 93.94 396 LYS A N 1
ATOM 2935 C CA . LYS A 1 396 ? 5.988 2.357 12.060 1.00 93.94 396 LYS A CA 1
ATOM 2936 C C . LYS A 1 396 ? 6.454 3.693 12.633 1.00 93.94 396 LYS A C 1
ATOM 2938 O O . LYS A 1 396 ? 5.623 4.431 13.154 1.00 93.94 396 LYS A O 1
ATOM 2943 N N . ASP A 1 397 ? 7.726 4.047 12.455 1.00 95.12 397 ASP A N 1
ATOM 2944 C CA . ASP A 1 397 ? 8.305 5.298 12.969 1.00 95.12 397 ASP A CA 1
ATOM 2945 C C . ASP A 1 397 ? 7.577 6.542 12.419 1.00 95.12 397 ASP A C 1
ATOM 2947 O O . ASP A 1 397 ? 7.320 7.518 13.137 1.00 95.12 397 ASP A O 1
ATOM 2951 N N . SER A 1 398 ? 7.203 6.501 11.136 1.00 97.50 398 SER A N 1
ATOM 2952 C CA . SER A 1 398 ? 6.433 7.564 10.481 1.00 97.50 398 SER A CA 1
ATOM 2953 C C . SER A 1 398 ? 5.001 7.615 11.003 1.00 97.50 398 SER A C 1
ATOM 2955 O O . SER A 1 398 ? 4.503 8.696 11.310 1.00 97.50 398 SER A O 1
ATOM 2957 N N . THR A 1 399 ? 4.358 6.457 11.178 1.00 97.44 399 THR A N 1
ATOM 2958 C CA . THR A 1 399 ? 3.006 6.362 11.746 1.00 97.44 399 THR A CA 1
ATOM 2959 C C . THR A 1 399 ? 2.968 6.913 13.169 1.00 97.44 399 THR A C 1
ATOM 2961 O O . THR A 1 399 ? 2.104 7.728 13.474 1.00 97.44 399 THR A O 1
ATOM 2964 N N . GLU A 1 400 ? 3.941 6.573 14.018 1.00 96.44 400 GLU A N 1
ATOM 2965 C CA . GLU A 1 400 ? 4.047 7.126 15.373 1.00 96.44 400 GLU A CA 1
ATOM 2966 C C . GLU A 1 400 ? 4.272 8.645 15.365 1.00 96.44 400 GLU A C 1
ATOM 2968 O O . GLU A 1 400 ? 3.737 9.375 16.201 1.00 96.44 400 GLU A O 1
ATOM 2973 N N . SER A 1 401 ? 5.071 9.152 14.423 1.00 96.75 401 SER A N 1
ATOM 2974 C CA . SER A 1 401 ? 5.316 10.592 14.284 1.00 96.75 401 SER A CA 1
ATOM 2975 C C . SER A 1 401 ? 4.044 11.346 13.894 1.00 96.75 401 SER A C 1
ATOM 2977 O O . SER A 1 401 ? 3.724 12.374 14.499 1.00 96.75 401 SER A O 1
ATOM 2979 N N . VAL A 1 402 ? 3.273 10.796 12.953 1.00 97.38 402 VAL A N 1
ATOM 2980 C CA . VAL A 1 402 ? 1.960 11.325 12.558 1.00 97.38 402 VAL A CA 1
ATOM 2981 C C . VAL A 1 402 ? 0.958 11.198 13.704 1.00 97.38 402 VAL A C 1
ATOM 2983 O O . VAL A 1 402 ? 0.220 12.143 13.960 1.00 97.38 402 VAL A O 1
ATOM 2986 N N . GLN A 1 403 ? 0.978 10.097 14.458 1.00 96.31 403 GLN A N 1
ATOM 2987 C CA . GLN A 1 403 ? 0.118 9.884 15.621 1.00 96.31 403 GLN A CA 1
ATOM 2988 C C . GLN A 1 403 ? 0.329 10.953 16.699 1.00 96.31 403 GLN A C 1
ATOM 2990 O O . GLN A 1 403 ? -0.649 11.503 17.201 1.00 96.31 403 GLN A O 1
ATOM 2995 N N . ARG A 1 404 ? 1.581 11.297 17.036 1.00 95.31 404 ARG A N 1
ATOM 2996 C CA . ARG A 1 404 ? 1.878 12.362 18.019 1.00 95.31 404 ARG A CA 1
ATOM 2997 C C . ARG A 1 404 ? 1.351 13.724 17.559 1.00 95.31 404 ARG A C 1
ATOM 2999 O O . ARG A 1 404 ? 0.783 14.470 18.354 1.00 95.31 404 ARG A O 1
ATOM 3006 N N . SER A 1 405 ? 1.518 14.037 16.274 1.00 94.62 405 SER A N 1
ATOM 3007 C CA . SER A 1 405 ? 0.988 15.266 15.669 1.00 94.62 405 SER A CA 1
ATOM 3008 C C . SER A 1 405 ? -0.545 15.279 15.677 1.00 94.62 405 SER A C 1
ATOM 3010 O O . SER A 1 405 ? -1.147 16.269 16.087 1.00 94.62 405 SER A O 1
ATOM 3012 N N . LEU A 1 406 ? -1.177 14.154 15.338 1.00 95.44 406 LEU A N 1
ATOM 3013 C CA . LEU A 1 406 ? -2.627 13.975 15.355 1.00 95.44 406 LEU A CA 1
ATOM 3014 C C . LEU A 1 406 ? -3.206 14.098 16.774 1.00 95.44 406 LEU A C 1
ATOM 3016 O O . LEU A 1 406 ? -4.236 14.739 16.969 1.00 95.44 406 LEU A O 1
ATOM 3020 N N . GLU A 1 407 ? -2.525 13.551 17.782 1.00 93.62 407 GLU A N 1
ATOM 3021 C CA . GLU A 1 407 ? -2.908 13.679 19.189 1.00 93.62 407 GLU A CA 1
ATOM 3022 C C . GLU A 1 407 ? -2.861 15.133 19.670 1.00 93.62 407 GLU A C 1
ATOM 3024 O O . GLU A 1 407 ? -3.809 15.594 20.312 1.00 93.62 407 GLU A O 1
ATOM 3029 N N . SER A 1 408 ? -1.794 15.865 19.333 1.00 91.94 408 SER A N 1
ATOM 3030 C CA . SER A 1 408 ? -1.677 17.295 19.645 1.00 91.94 408 SER A CA 1
ATOM 3031 C C . SER A 1 408 ? -2.778 18.106 18.958 1.00 91.94 408 SER A C 1
ATOM 3033 O O . SER A 1 408 ? -3.400 18.953 19.603 1.00 91.94 408 SER A O 1
ATOM 3035 N N . HIS A 1 409 ? -3.041 17.808 17.679 1.00 92.25 409 HIS A N 1
ATOM 3036 C CA . HIS A 1 409 ? -4.047 18.474 16.849 1.00 92.25 409 HIS A CA 1
ATOM 3037 C C . HIS A 1 409 ? -5.464 18.281 17.406 1.00 92.25 409 HIS A C 1
ATOM 3039 O O . HIS A 1 409 ? -6.144 19.254 17.715 1.00 92.25 409 HIS A O 1
ATOM 3045 N N . ILE A 1 410 ? -5.882 17.035 17.647 1.00 91.62 410 ILE A N 1
ATOM 3046 C CA . ILE A 1 410 ? -7.242 16.698 18.111 1.00 91.62 410 ILE A CA 1
ATOM 3047 C C . ILE A 1 410 ? -7.503 17.167 19.546 1.00 91.62 410 ILE A C 1
ATOM 3049 O O . ILE A 1 410 ? -8.630 17.515 19.907 1.00 91.62 410 ILE A O 1
ATOM 3053 N N . ARG A 1 411 ? -6.483 17.162 20.412 1.00 90.62 411 ARG A N 1
ATOM 3054 C CA . ARG A 1 411 ? -6.652 17.650 21.787 1.00 90.62 411 ARG A CA 1
ATOM 3055 C C . ARG A 1 411 ? -6.730 19.176 21.863 1.00 90.62 411 ARG A C 1
ATOM 3057 O O . ARG A 1 411 ? -7.046 19.683 22.937 1.00 90.62 411 ARG A O 1
ATOM 3064 N N . GLY A 1 412 ? -6.446 19.890 20.771 1.00 87.69 412 GLY A N 1
ATOM 3065 C CA . GLY A 1 412 ? -6.356 21.350 20.766 1.00 87.69 412 GLY A CA 1
ATOM 3066 C C . GLY A 1 412 ? -5.247 21.870 21.682 1.00 87.69 412 GLY A C 1
ATOM 3067 O O . GLY A 1 412 ? -5.272 23.032 22.085 1.00 87.69 412 GLY A O 1
ATOM 3068 N N . VAL A 1 413 ? -4.284 21.013 22.048 1.00 80.88 413 VAL A N 1
ATOM 3069 C CA . VAL A 1 413 ? -3.125 21.416 22.844 1.00 80.88 413 VAL A CA 1
ATOM 3070 C C . VAL A 1 413 ? -2.180 22.108 21.878 1.00 80.88 413 VAL A C 1
ATOM 3072 O O . VAL A 1 413 ? -1.306 21.488 21.275 1.00 80.88 413 VAL A O 1
ATOM 3075 N N . SER A 1 414 ? -2.404 23.407 21.695 1.00 66.50 414 SER A N 1
ATOM 3076 C CA . SER A 1 414 ? -1.389 24.287 21.139 1.00 66.50 414 SER A CA 1
ATOM 3077 C C . SER A 1 414 ? -0.226 24.269 22.127 1.00 66.50 414 SER A C 1
ATOM 3079 O O . SER A 1 414 ? -0.376 24.704 23.271 1.00 66.50 414 SER A O 1
ATOM 3081 N N . LEU A 1 415 ? 0.895 23.658 21.743 1.00 60.72 415 LEU A N 1
ATOM 3082 C CA . LEU A 1 415 ? 2.105 23.666 22.558 1.00 60.72 415 LEU A CA 1
ATOM 3083 C C . LEU A 1 415 ? 2.488 25.134 22.806 1.00 60.72 415 LEU A C 1
ATOM 3085 O O . LEU A 1 415 ? 2.826 25.839 21.864 1.00 60.72 415 LEU A O 1
ATOM 3089 N N . SER A 1 416 ? 2.342 25.559 24.066 1.00 49.16 416 SER A N 1
ATOM 3090 C CA . SER A 1 416 ? 2.796 26.799 24.719 1.00 49.16 416 SER A CA 1
ATOM 3091 C C . SER A 1 416 ? 3.372 27.910 23.821 1.00 49.16 416 SER A C 1
ATOM 3093 O O . SER A 1 416 ? 4.372 27.704 23.143 1.00 49.16 416 SER A O 1
ATOM 3095 N N . GLU A 1 417 ? 2.776 29.107 23.907 1.00 52.44 417 GLU A N 1
ATOM 3096 C CA . GLU A 1 417 ? 3.300 30.426 23.483 1.00 52.44 417 GLU A CA 1
ATOM 3097 C C . GLU A 1 417 ? 4.361 30.411 22.361 1.00 52.44 417 GLU A C 1
ATOM 3099 O O . GLU A 1 417 ? 5.518 30.771 22.560 1.00 52.44 417 GLU A O 1
ATOM 3104 N N . GLY A 1 418 ? 3.964 30.000 21.152 1.00 69.06 418 GLY A N 1
ATOM 3105 C CA . GLY A 1 418 ? 4.770 30.182 19.935 1.00 69.06 418 GLY A CA 1
ATOM 3106 C C . GLY A 1 418 ? 5.021 28.923 19.104 1.00 69.06 418 GLY A C 1
ATOM 3107 O O . GLY A 1 418 ? 5.516 29.035 17.983 1.00 69.06 418 GLY A O 1
ATOM 3108 N N . GLY A 1 419 ? 4.654 27.735 19.593 1.00 67.38 419 GLY A N 1
ATOM 3109 C CA . GLY A 1 419 ? 4.699 26.508 18.798 1.00 67.38 419 GLY A CA 1
ATOM 3110 C C . GLY A 1 419 ? 3.522 26.418 17.824 1.00 67.38 419 GLY A C 1
ATOM 3111 O O . GLY A 1 419 ? 2.385 26.220 18.241 1.00 67.38 419 GLY A O 1
ATOM 3112 N N . VAL A 1 420 ? 3.769 26.528 16.515 1.00 69.31 420 VAL A N 1
ATOM 3113 C CA . VAL A 1 420 ? 2.753 26.208 15.495 1.00 69.31 420 VAL A CA 1
ATOM 3114 C C . VAL A 1 420 ? 2.417 24.721 15.620 1.00 69.31 420 VAL A C 1
ATOM 3116 O O . VAL A 1 420 ? 3.287 23.880 15.385 1.00 69.31 420 VAL A O 1
ATOM 3119 N N . ALA A 1 421 ? 1.178 24.391 16.006 1.00 70.88 421 ALA A N 1
ATOM 3120 C CA . ALA A 1 421 ? 0.707 23.009 16.048 1.00 70.88 421 ALA A CA 1
ATOM 3121 C C . ALA A 1 421 ? 0.955 22.357 14.680 1.00 70.88 421 ALA A C 1
ATOM 3123 O O . ALA A 1 421 ? 0.486 22.848 13.649 1.00 70.88 421 ALA A O 1
ATOM 3124 N N . SER A 1 422 ? 1.751 21.287 14.658 1.00 84.88 422 SER A N 1
ATOM 3125 C CA . SER A 1 422 ? 2.090 20.620 13.408 1.00 84.88 422 SER A CA 1
ATOM 3126 C C . SER A 1 422 ? 0.845 19.929 12.869 1.00 84.88 422 SER A C 1
ATOM 3128 O O . SER A 1 422 ? 0.241 19.095 13.539 1.00 84.88 422 SER A O 1
ATOM 3130 N N . ASN A 1 423 ? 0.442 20.294 11.653 1.00 92.44 423 ASN A N 1
ATOM 3131 C CA . ASN A 1 423 ? -0.652 19.624 10.968 1.00 92.44 423 ASN A CA 1
ATOM 3132 C C . ASN A 1 423 ? -0.224 18.171 10.655 1.00 92.44 423 ASN A C 1
ATOM 3134 O O . ASN A 1 423 ? 0.812 17.987 10.004 1.00 92.44 423 ASN A O 1
ATOM 3138 N N . PRO A 1 424 ? -0.997 17.145 11.060 1.00 96.00 424 PRO A N 1
ATOM 3139 C CA . PRO A 1 424 ? -0.625 15.739 10.866 1.00 96.00 424 PRO A CA 1
ATOM 3140 C C . PRO A 1 424 ? -0.451 15.356 9.394 1.00 96.00 424 PRO A C 1
ATOM 3142 O O . PRO A 1 424 ? 0.420 14.550 9.069 1.00 96.00 424 PRO A O 1
ATOM 3145 N N . VAL A 1 425 ? -1.209 15.978 8.485 1.00 96.69 425 VAL A N 1
ATOM 3146 C CA . VAL A 1 425 ? -1.059 15.776 7.036 1.00 96.69 425 VAL A CA 1
ATOM 3147 C C . VAL A 1 425 ? 0.270 16.344 6.543 1.00 96.69 425 VAL A C 1
ATOM 3149 O O . VAL A 1 425 ? 0.910 15.739 5.684 1.00 96.69 425 VAL A O 1
ATOM 3152 N N . THR A 1 426 ? 0.720 17.475 7.092 1.00 95.88 426 THR A N 1
ATOM 3153 C CA . THR A 1 426 ? 2.031 18.055 6.764 1.00 95.88 426 THR A CA 1
ATOM 3154 C C . THR A 1 426 ? 3.159 17.150 7.247 1.00 95.88 426 THR A C 1
ATOM 3156 O O . THR A 1 426 ? 4.047 16.841 6.461 1.00 95.88 426 THR A O 1
ATOM 3159 N N . VAL A 1 427 ? 3.081 16.636 8.481 1.00 96.94 427 VAL A N 1
ATOM 3160 C CA . VAL A 1 427 ? 4.074 15.684 9.016 1.00 96.94 427 VAL A CA 1
ATOM 3161 C C . VAL A 1 427 ? 4.144 14.420 8.153 1.00 96.94 427 VAL A C 1
ATOM 3163 O O . VAL A 1 427 ? 5.229 14.012 7.745 1.00 96.94 427 VAL A O 1
ATOM 3166 N N . ALA A 1 428 ? 2.993 13.838 7.803 1.00 97.50 428 ALA A N 1
ATOM 3167 C CA . ALA A 1 428 ? 2.924 12.686 6.904 1.00 97.50 428 ALA A CA 1
ATOM 3168 C C . ALA A 1 428 ? 3.503 13.003 5.512 1.00 97.50 428 ALA A C 1
ATOM 3170 O O . ALA A 1 428 ? 4.238 12.196 4.940 1.00 97.50 428 ALA A O 1
ATOM 3171 N N . THR A 1 429 ? 3.216 14.196 4.982 1.00 96.69 429 THR A N 1
ATOM 3172 C CA . THR A 1 429 ? 3.775 14.674 3.710 1.00 96.69 429 THR A CA 1
ATOM 3173 C C . THR A 1 429 ? 5.293 14.757 3.784 1.00 96.69 429 THR A C 1
ATOM 3175 O O . THR A 1 429 ? 5.963 14.224 2.905 1.00 96.69 429 THR A O 1
ATOM 3178 N N . ASP A 1 430 ? 5.857 15.343 4.837 1.00 96.56 430 ASP A N 1
ATOM 3179 C CA . ASP A 1 430 ? 7.306 15.462 5.006 1.00 96.56 430 ASP A CA 1
ATOM 3180 C C . ASP A 1 430 ? 7.990 14.087 5.095 1.00 96.56 430 ASP A C 1
ATOM 3182 O O . ASP A 1 430 ? 9.013 13.868 4.435 1.00 96.56 430 ASP A O 1
ATOM 3186 N N . CYS A 1 431 ? 7.378 13.129 5.805 1.00 97.00 431 CYS A N 1
ATOM 3187 C CA . CYS A 1 431 ? 7.843 11.741 5.873 1.00 97.00 431 CYS A CA 1
ATOM 3188 C C . CYS A 1 431 ? 7.920 11.069 4.492 1.00 97.00 431 CYS A C 1
ATOM 3190 O O . CYS A 1 431 ? 8.859 10.319 4.235 1.00 97.00 431 CYS A O 1
ATOM 3192 N N . VAL A 1 432 ? 6.970 11.324 3.587 1.00 96.94 432 VAL A N 1
ATOM 3193 C CA . VAL A 1 432 ? 6.977 10.756 2.222 1.00 96.94 432 VAL A CA 1
ATOM 3194 C C . VAL A 1 432 ? 7.908 11.549 1.293 1.00 96.94 432 VAL A C 1
ATOM 3196 O O . VAL A 1 432 ? 8.648 10.979 0.488 1.00 96.94 432 VAL A O 1
ATOM 3199 N N . MET A 1 433 ? 7.929 12.877 1.421 1.00 95.38 433 MET A N 1
ATOM 3200 C CA . MET A 1 433 ? 8.695 13.780 0.558 1.00 95.38 433 MET A CA 1
ATOM 3201 C C . MET A 1 433 ? 10.217 13.629 0.710 1.00 95.38 433 MET A C 1
ATOM 3203 O O . MET A 1 433 ? 10.954 14.073 -0.176 1.00 95.38 433 MET A O 1
ATOM 3207 N N . GLN A 1 434 ? 10.715 12.999 1.780 1.00 94.94 434 GLN A N 1
ATOM 3208 C CA . GLN A 1 434 ? 12.147 12.706 1.946 1.00 94.94 434 GLN A CA 1
ATOM 3209 C C . GLN A 1 434 ? 12.693 11.698 0.914 1.00 94.94 434 GLN A C 1
ATOM 3211 O O . GLN A 1 434 ? 13.897 11.663 0.653 1.00 94.94 434 GLN A O 1
ATOM 3216 N N . PHE A 1 435 ? 11.817 10.892 0.302 1.00 94.06 435 PHE A N 1
ATOM 3217 C CA . PHE A 1 435 ? 12.187 9.926 -0.741 1.00 94.06 435 PHE A CA 1
ATOM 3218 C C . PHE A 1 435 ? 12.236 10.542 -2.140 1.00 94.06 435 PHE A C 1
ATOM 3220 O O . PHE A 1 435 ? 12.808 9.959 -3.060 1.00 94.06 435 PHE A O 1
ATOM 3227 N N . ILE A 1 436 ? 11.669 11.736 -2.298 1.00 93.50 436 ILE A N 1
ATOM 3228 C CA . ILE A 1 436 ? 11.591 12.448 -3.569 1.00 93.50 436 ILE A CA 1
ATOM 3229 C C . ILE A 1 436 ? 12.906 13.190 -3.817 1.00 93.50 436 ILE A C 1
ATOM 3231 O O . ILE A 1 436 ? 13.350 13.982 -2.983 1.00 93.50 436 ILE A O 1
ATOM 3235 N N . THR A 1 437 ? 13.528 12.965 -4.980 1.00 93.00 437 THR A N 1
ATOM 3236 C CA . THR A 1 437 ? 14.732 13.709 -5.383 1.00 93.00 437 THR A CA 1
ATOM 3237 C C . THR A 1 437 ? 14.416 15.194 -5.573 1.00 93.00 437 THR A C 1
ATOM 3239 O O . THR A 1 437 ? 13.275 15.582 -5.825 1.00 93.00 437 THR A O 1
ATOM 3242 N N . VAL A 1 438 ? 15.429 16.058 -5.484 1.00 93.88 438 VAL A N 1
ATOM 3243 C CA . VAL A 1 438 ? 15.243 17.510 -5.673 1.00 93.88 438 VAL A CA 1
ATOM 3244 C C . VAL A 1 438 ? 14.628 17.820 -7.048 1.00 93.88 438 VAL A C 1
ATOM 3246 O O . VAL A 1 438 ? 13.741 18.667 -7.149 1.00 93.88 438 VAL A O 1
ATOM 3249 N N . ASN A 1 439 ? 15.026 17.081 -8.089 1.00 93.50 439 ASN A N 1
ATOM 3250 C CA . ASN A 1 439 ? 14.485 17.239 -9.442 1.00 93.50 439 ASN A CA 1
ATOM 3251 C C . ASN A 1 439 ? 13.038 16.754 -9.559 1.00 93.50 439 ASN A C 1
ATOM 3253 O O . ASN A 1 439 ? 12.235 17.377 -10.252 1.00 93.50 439 ASN A O 1
ATOM 3257 N N . LEU A 1 440 ? 12.688 15.649 -8.890 1.00 93.50 440 LEU A N 1
ATOM 3258 C CA . LEU A 1 440 ? 11.307 15.181 -8.873 1.00 93.50 440 LEU A CA 1
ATOM 3259 C C . LEU A 1 440 ? 10.420 16.169 -8.118 1.00 93.50 440 LEU A C 1
ATOM 3261 O O . LEU A 1 440 ? 9.325 16.467 -8.573 1.00 93.50 440 LEU A O 1
ATOM 3265 N N . ARG A 1 441 ? 10.917 16.762 -7.027 1.00 93.88 441 ARG A N 1
ATOM 3266 C CA . ARG A 1 441 ? 10.185 17.767 -6.245 1.00 93.88 441 ARG A CA 1
ATOM 3267 C C . ARG A 1 441 ? 9.829 19.005 -7.073 1.00 93.88 441 ARG A C 1
ATOM 3269 O O . ARG A 1 441 ? 8.712 19.490 -6.946 1.00 93.88 441 ARG A O 1
ATOM 3276 N N . SER A 1 442 ? 10.733 19.488 -7.928 1.00 94.12 442 SER A N 1
ATOM 3277 C CA . SER A 1 442 ? 10.482 20.663 -8.780 1.00 94.12 442 SER A CA 1
ATOM 3278 C C . SER A 1 442 ? 9.569 20.381 -9.979 1.00 94.12 442 SER A C 1
ATOM 3280 O O . SER A 1 442 ? 9.011 21.313 -10.555 1.00 94.12 442 SER A O 1
ATOM 3282 N N . LYS A 1 443 ? 9.403 19.109 -10.363 1.00 92.88 443 LYS A N 1
ATOM 3283 C CA . LYS A 1 443 ? 8.566 18.682 -11.496 1.00 92.88 443 LYS A CA 1
ATOM 3284 C C . LYS A 1 443 ? 7.344 17.851 -11.090 1.00 92.88 443 LYS A C 1
ATOM 3286 O O . LYS A 1 443 ? 6.628 17.403 -11.982 1.00 92.88 443 LYS A O 1
ATOM 3291 N N . ARG A 1 444 ? 7.092 17.632 -9.795 1.00 88.12 444 ARG A N 1
ATOM 3292 C CA . ARG A 1 444 ? 6.061 16.690 -9.316 1.00 88.12 444 ARG A CA 1
ATOM 3293 C C . ARG A 1 444 ? 4.671 17.022 -9.851 1.00 88.12 444 ARG A C 1
ATOM 3295 O O . ARG A 1 444 ? 3.955 16.128 -10.273 1.00 88.12 444 ARG A O 1
ATOM 3302 N N . ASP A 1 445 ? 4.356 18.313 -9.962 1.00 89.31 445 ASP A N 1
ATOM 3303 C CA . ASP A 1 445 ? 3.046 18.790 -10.415 1.00 89.31 445 ASP A CA 1
ATOM 3304 C C . ASP A 1 445 ? 2.777 18.437 -11.891 1.00 89.31 445 ASP A C 1
ATOM 3306 O O . ASP A 1 445 ? 1.646 18.512 -12.359 1.00 89.31 445 ASP A O 1
ATOM 3310 N N . LYS A 1 446 ? 3.811 18.011 -12.632 1.00 91.19 446 LYS A N 1
ATOM 3311 C CA . LYS A 1 446 ? 3.703 17.529 -14.015 1.00 91.19 446 LYS A CA 1
ATOM 3312 C C . LYS A 1 446 ? 3.473 16.018 -14.113 1.00 91.19 446 LYS A C 1
ATOM 3314 O O . LYS A 1 446 ? 3.208 15.527 -15.207 1.00 91.19 446 LYS A O 1
ATOM 3319 N N . VAL A 1 447 ? 3.612 15.272 -13.014 1.00 94.38 447 VAL A N 1
ATOM 3320 C CA . VAL A 1 447 ? 3.547 13.806 -12.998 1.00 94.38 447 VAL A CA 1
ATOM 3321 C C . VAL A 1 447 ? 2.401 13.345 -12.102 1.00 94.38 447 VAL A C 1
ATOM 3323 O O . VAL A 1 447 ? 2.583 13.084 -10.915 1.00 94.38 447 VAL A O 1
ATOM 3326 N N . VAL A 1 448 ? 1.218 13.199 -12.704 1.00 94.12 448 VAL A N 1
ATOM 3327 C CA . VAL A 1 448 ? -0.027 12.810 -12.013 1.00 94.12 448 VAL A CA 1
ATOM 3328 C C . VAL A 1 448 ? 0.147 11.528 -11.190 1.00 94.12 448 VAL A C 1
ATOM 3330 O O . VAL A 1 448 ? -0.204 11.503 -10.019 1.00 94.12 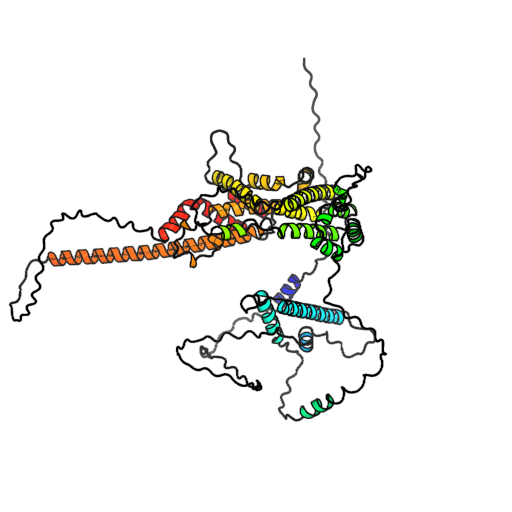448 VAL A O 1
ATOM 3333 N N . SER A 1 449 ? 0.798 10.500 -11.746 1.00 94.38 449 SER A N 1
ATOM 3334 C CA . SER A 1 449 ? 1.017 9.221 -11.052 1.00 94.38 449 SER A CA 1
ATOM 3335 C C . SER A 1 449 ? 1.853 9.343 -9.771 1.00 94.38 449 SER A C 1
ATOM 3337 O O . SER A 1 449 ? 1.642 8.594 -8.819 1.00 94.38 449 SER A O 1
ATOM 3339 N N . VAL A 1 450 ? 2.798 10.287 -9.723 1.00 95.56 450 VAL A N 1
ATOM 3340 C CA . VAL A 1 450 ? 3.608 10.553 -8.526 1.00 95.56 450 VAL A CA 1
ATOM 3341 C C . VAL A 1 450 ? 2.781 11.289 -7.480 1.00 95.56 450 VAL A C 1
ATOM 3343 O O . VAL A 1 450 ? 2.863 10.941 -6.305 1.00 95.56 450 VAL A O 1
ATOM 3346 N N . ASN A 1 451 ? 1.965 12.261 -7.889 1.00 95.31 451 ASN A N 1
ATOM 3347 C CA . ASN A 1 451 ? 1.055 12.952 -6.976 1.00 95.31 451 ASN A CA 1
ATOM 3348 C C . ASN A 1 451 ? 0.027 11.991 -6.373 1.00 95.31 451 ASN A C 1
ATOM 3350 O O . ASN A 1 451 ? -0.170 12.010 -5.161 1.00 95.31 451 ASN A O 1
ATOM 3354 N N . ASP A 1 452 ? -0.539 11.096 -7.182 1.00 95.00 452 ASP A N 1
ATOM 3355 C CA . ASP A 1 452 ? -1.460 10.056 -6.725 1.00 95.00 452 ASP A CA 1
ATOM 3356 C C . ASP A 1 452 ? -0.802 9.118 -5.708 1.00 95.00 452 ASP A C 1
ATOM 3358 O O . ASP A 1 452 ? -1.363 8.853 -4.642 1.00 95.00 452 ASP A O 1
ATOM 3362 N N . TYR A 1 453 ? 0.422 8.666 -5.996 1.00 96.31 453 TYR A N 1
ATOM 3363 C CA . TYR A 1 453 ? 1.184 7.825 -5.078 1.00 96.31 453 TYR A CA 1
ATOM 3364 C C . TYR A 1 453 ? 1.497 8.543 -3.758 1.00 96.31 453 TYR A C 1
ATOM 3366 O O . TYR A 1 453 ? 1.299 7.977 -2.683 1.00 96.31 453 TYR A O 1
ATOM 3374 N N . VAL A 1 454 ? 1.955 9.799 -3.819 1.00 96.31 454 VAL A N 1
ATOM 3375 C CA . VAL A 1 454 ? 2.229 10.609 -2.622 1.00 96.31 454 VAL A CA 1
ATOM 3376 C C . VAL A 1 454 ? 0.950 10.822 -1.822 1.00 96.31 454 VAL A C 1
ATOM 3378 O O . VAL A 1 454 ? 0.968 10.644 -0.608 1.00 96.31 454 VAL A O 1
ATOM 3381 N N . ALA A 1 455 ? -0.163 11.154 -2.478 1.00 95.75 455 ALA A N 1
ATOM 3382 C CA . ALA A 1 455 ? -1.440 11.357 -1.810 1.00 95.75 455 ALA A CA 1
ATOM 3383 C C . ALA A 1 455 ? -1.916 10.087 -1.087 1.00 95.75 455 ALA A C 1
ATOM 3385 O O . ALA A 1 455 ? -2.358 10.175 0.059 1.00 95.75 455 ALA A O 1
ATOM 3386 N N . ASN A 1 456 ? -1.743 8.914 -1.708 1.00 95.81 456 ASN A N 1
ATOM 3387 C CA . ASN A 1 456 ? -2.023 7.622 -1.079 1.00 95.81 456 ASN A CA 1
ATOM 3388 C C . ASN A 1 456 ? -1.116 7.348 0.115 1.00 95.81 456 ASN A C 1
ATOM 3390 O O . ASN A 1 456 ? -1.617 7.100 1.203 1.00 95.81 456 ASN A O 1
ATOM 3394 N N . ALA A 1 457 ? 0.203 7.459 -0.046 1.00 97.50 457 ALA A N 1
ATOM 3395 C CA . ALA A 1 457 ? 1.146 7.210 1.042 1.00 97.50 457 ALA A CA 1
ATOM 3396 C C . ALA A 1 457 ? 0.900 8.137 2.249 1.00 97.50 457 ALA A C 1
ATOM 3398 O O . ALA A 1 457 ? 0.967 7.701 3.397 1.00 97.50 457 ALA A O 1
ATOM 3399 N N . VAL A 1 458 ? 0.580 9.411 1.998 1.00 97.75 458 VAL A N 1
ATOM 3400 C CA . VAL A 1 458 ? 0.229 10.380 3.046 1.00 97.75 458 VAL A CA 1
ATOM 3401 C C . VAL A 1 458 ? -1.081 9.999 3.730 1.00 97.75 458 VAL A C 1
ATOM 3403 O O . VAL A 1 458 ? -1.135 9.976 4.960 1.00 97.75 458 VAL A O 1
ATOM 3406 N N . GLY A 1 459 ? -2.121 9.682 2.954 1.00 96.88 459 GLY A N 1
ATOM 3407 C CA . GLY A 1 459 ? -3.402 9.227 3.493 1.00 96.88 459 GLY A CA 1
ATOM 3408 C C . GLY A 1 459 ? -3.241 7.976 4.356 1.00 96.88 459 GLY A C 1
ATOM 3409 O O . GLY A 1 459 ? -3.723 7.942 5.484 1.00 96.88 459 GLY A O 1
ATOM 3410 N N . ASP A 1 460 ? -2.476 6.999 3.883 1.00 97.88 460 ASP A N 1
ATOM 3411 C CA . ASP A 1 460 ? -2.242 5.734 4.571 1.00 97.88 460 ASP A CA 1
ATOM 3412 C C . ASP A 1 460 ? -1.514 5.912 5.906 1.00 97.88 460 ASP A C 1
ATOM 3414 O O . ASP A 1 460 ? -1.877 5.253 6.882 1.00 97.88 460 ASP A O 1
ATOM 3418 N N . LEU A 1 461 ? -0.533 6.823 5.989 1.00 98.06 461 LEU A N 1
ATOM 3419 C CA . LEU A 1 461 ? 0.122 7.163 7.259 1.00 98.06 461 LEU A CA 1
ATOM 3420 C C . LEU A 1 461 ? -0.871 7.772 8.255 1.00 98.06 461 LEU A C 1
ATOM 3422 O O . LEU A 1 461 ? -0.864 7.404 9.429 1.00 98.06 461 LEU A O 1
ATOM 3426 N N . VAL A 1 462 ? -1.741 8.678 7.797 1.00 98.00 462 VAL A N 1
ATOM 3427 C CA . VAL A 1 462 ? -2.755 9.318 8.651 1.00 98.00 462 VAL A CA 1
ATOM 3428 C C . VAL A 1 462 ? -3.792 8.303 9.131 1.00 98.00 462 VAL A C 1
ATOM 3430 O O . VAL A 1 462 ? -4.110 8.278 10.319 1.00 98.00 462 VAL A O 1
ATOM 3433 N N . LEU A 1 463 ? -4.289 7.437 8.246 1.00 97.81 463 LEU A N 1
ATOM 3434 C CA . LEU A 1 463 ? -5.268 6.405 8.597 1.00 97.81 463 LEU A CA 1
ATOM 3435 C C . LEU A 1 463 ? -4.672 5.338 9.515 1.00 97.81 463 LEU A C 1
ATOM 3437 O O . LEU A 1 463 ? -5.315 4.938 10.485 1.00 97.81 463 LEU A O 1
ATOM 3441 N N . SER A 1 464 ? -3.426 4.931 9.272 1.00 98.00 464 SER A N 1
ATOM 3442 C CA . SER A 1 464 ? -2.705 4.011 10.156 1.00 98.00 464 SER A CA 1
ATOM 3443 C C . SER A 1 464 ? -2.481 4.628 11.537 1.00 98.00 464 SER A C 1
ATOM 3445 O O . SER A 1 464 ? -2.689 3.954 12.546 1.00 98.00 464 SER A O 1
ATOM 3447 N N . ALA A 1 465 ? -2.122 5.914 11.602 1.00 97.75 465 ALA A N 1
ATOM 3448 C CA . ALA A 1 465 ? -1.933 6.632 12.860 1.00 97.75 465 ALA A CA 1
ATOM 3449 C C . ALA A 1 465 ? -3.250 6.757 13.632 1.00 97.75 465 ALA A C 1
ATOM 3451 O O . ALA A 1 465 ? -3.302 6.434 14.816 1.00 97.75 465 ALA A O 1
ATOM 3452 N N . LEU A 1 466 ? -4.329 7.157 12.955 1.00 97.31 466 LEU A N 1
ATOM 3453 C CA . LEU A 1 466 ? -5.659 7.258 13.551 1.00 97.31 466 LEU A CA 1
ATOM 3454 C C . LEU A 1 466 ? -6.153 5.894 14.051 1.00 97.31 466 LEU A C 1
ATOM 3456 O O . LEU A 1 466 ? -6.675 5.811 15.162 1.00 97.31 466 LEU A O 1
ATOM 3460 N N . TRP A 1 467 ? -5.917 4.818 13.290 1.00 97.44 467 TRP A N 1
ATOM 3461 C CA . TRP A 1 467 ? -6.218 3.453 13.725 1.00 97.44 467 TRP A CA 1
ATOM 3462 C C . TRP A 1 467 ? -5.467 3.080 15.006 1.00 97.44 467 TRP A C 1
ATOM 3464 O O . TRP A 1 467 ? -6.082 2.598 15.953 1.00 97.44 467 TRP A O 1
ATOM 3474 N N . GLN A 1 468 ? -4.166 3.371 15.098 1.00 95.88 468 GLN A N 1
ATOM 3475 C CA . GLN A 1 468 ? -3.379 3.103 16.311 1.00 95.88 468 GLN A CA 1
ATOM 3476 C C . GLN A 1 468 ? -3.902 3.844 17.553 1.00 95.88 468 GLN A C 1
ATOM 3478 O O . GLN A 1 468 ? -3.709 3.373 18.675 1.00 95.88 468 GLN A O 1
ATOM 3483 N N . MET A 1 469 ? -4.588 4.977 17.379 1.00 95.38 469 MET A N 1
ATOM 3484 C CA . MET A 1 469 ? -5.205 5.709 18.489 1.00 95.38 469 MET A CA 1
ATOM 3485 C C . MET A 1 469 ? -6.495 5.057 18.991 1.00 95.38 469 MET A C 1
ATOM 3487 O O . MET A 1 469 ? -6.787 5.161 20.183 1.00 95.38 469 MET A O 1
ATOM 3491 N N . VAL A 1 470 ? -7.256 4.395 18.115 1.00 95.81 470 VAL A N 1
ATOM 3492 C CA . VAL A 1 470 ? -8.536 3.739 18.452 1.00 95.81 470 VAL A CA 1
ATOM 3493 C C . VAL A 1 470 ? -8.414 2.228 18.667 1.00 95.81 470 VAL A C 1
ATOM 3495 O O . VAL A 1 470 ? -9.368 1.614 19.136 1.00 95.81 470 VAL A O 1
ATOM 3498 N N . LEU A 1 471 ? -7.246 1.651 18.374 1.00 93.69 471 LEU A N 1
ATOM 3499 C CA . LEU A 1 471 ? -6.926 0.237 18.549 1.00 93.69 471 LEU A CA 1
ATOM 3500 C C . LEU A 1 471 ? -7.238 -0.247 19.973 1.00 93.69 471 LEU A C 1
ATOM 3502 O O . LEU A 1 471 ? -6.800 0.373 20.950 1.00 93.69 471 LEU A O 1
ATOM 3506 N N . LEU A 1 472 ? -7.937 -1.382 20.086 1.00 91.00 472 LEU A N 1
ATOM 3507 C CA . LEU A 1 472 ? -8.221 -2.005 21.377 1.00 91.00 472 LEU A CA 1
ATOM 3508 C C . LEU A 1 472 ? -6.953 -2.654 21.923 1.00 91.00 472 LEU A C 1
ATOM 3510 O O . LEU A 1 472 ? -6.329 -3.504 21.282 1.00 91.00 472 LEU A O 1
ATOM 3514 N N . ARG A 1 473 ? -6.563 -2.283 23.142 1.00 90.31 473 ARG A N 1
ATOM 3515 C CA . ARG A 1 473 ? -5.448 -2.950 23.821 1.00 90.31 473 ARG A CA 1
ATOM 3516 C C . ARG A 1 473 ? -5.929 -4.279 24.411 1.00 90.31 473 ARG A C 1
ATOM 3518 O O . ARG A 1 473 ? -7.041 -4.348 24.924 1.00 90.31 473 ARG A O 1
ATOM 3525 N N . PRO A 1 474 ? -5.087 -5.324 24.468 1.00 86.81 474 PRO A N 1
ATOM 3526 C CA . PRO A 1 474 ? -5.464 -6.578 25.125 1.00 86.81 474 PRO A CA 1
ATOM 3527 C C . PRO A 1 474 ? -5.889 -6.415 26.594 1.00 86.81 474 PRO A C 1
ATOM 3529 O O . PRO A 1 474 ? -6.670 -7.212 27.088 1.00 86.81 474 PRO A O 1
ATOM 3532 N N . SER A 1 475 ? -5.403 -5.380 27.290 1.00 84.06 475 SER A N 1
ATOM 3533 C CA . SER A 1 475 ? -5.804 -5.046 28.666 1.00 84.06 475 SER A CA 1
ATOM 3534 C C . SER A 1 475 ? -7.171 -4.364 28.771 1.00 84.06 475 SER A C 1
ATOM 3536 O O . SER A 1 475 ? -7.695 -4.210 29.867 1.00 84.06 475 SER A O 1
ATOM 3538 N N . GLU A 1 476 ? -7.692 -3.859 27.655 1.00 83.69 476 GLU A N 1
ATOM 3539 C CA . GLU A 1 476 ? -8.957 -3.126 27.566 1.00 83.69 476 GLU A CA 1
ATOM 3540 C C . GLU A 1 476 ? -10.147 -4.058 27.294 1.00 83.69 476 GLU A C 1
ATOM 3542 O O . GLU A 1 476 ? -11.299 -3.649 27.414 1.00 83.69 476 GLU A O 1
ATOM 3547 N N . VAL A 1 477 ? -9.879 -5.319 26.955 1.00 82.88 477 VAL A N 1
ATOM 3548 C CA . VAL A 1 477 ? -10.894 -6.322 26.645 1.00 82.88 477 VAL A CA 1
ATOM 3549 C C . VAL A 1 477 ? -10.735 -7.490 27.603 1.00 82.88 477 VAL A C 1
ATOM 3551 O O . VAL A 1 477 ? -9.630 -7.977 27.828 1.00 82.88 477 VAL A O 1
ATOM 3554 N N . SER A 1 478 ? -11.850 -7.954 28.160 1.00 81.19 478 SER A N 1
ATOM 3555 C CA . SER A 1 478 ? -11.840 -9.148 28.997 1.00 81.19 478 SER A CA 1
ATOM 3556 C C . SER A 1 478 ? -11.365 -10.386 28.237 1.00 81.19 478 SER A C 1
ATOM 3558 O O . SER A 1 478 ? -11.752 -10.559 27.075 1.00 81.19 478 SER A O 1
ATOM 3560 N N . PRO A 1 479 ? -10.612 -11.293 28.888 1.00 83.31 479 PRO A N 1
ATOM 3561 C CA . PRO A 1 479 ? -10.269 -12.586 28.306 1.00 83.31 479 PRO A CA 1
ATOM 3562 C C . PRO A 1 479 ? -11.489 -13.378 27.815 1.00 83.31 479 PRO A C 1
ATOM 3564 O O . PRO A 1 479 ? -11.351 -14.088 26.827 1.00 83.31 479 PRO A O 1
ATOM 3567 N N . ASP A 1 480 ? -12.669 -13.208 28.424 1.00 84.38 480 ASP A N 1
ATOM 3568 C CA . ASP A 1 480 ? -13.883 -13.956 28.054 1.00 84.38 480 ASP A CA 1
ATOM 3569 C C . ASP A 1 480 ? -14.530 -13.448 26.757 1.00 84.38 480 ASP A C 1
ATOM 3571 O O . ASP A 1 480 ? -15.142 -14.212 26.016 1.00 84.38 480 ASP A O 1
ATOM 3575 N N . VAL A 1 481 ? -14.393 -12.148 26.470 1.00 81.38 481 VAL A N 1
ATOM 3576 C CA . VAL A 1 481 ? -14.982 -11.494 25.283 1.00 81.38 481 VAL A CA 1
ATOM 3577 C C . VAL A 1 481 ? -14.008 -11.515 24.106 1.00 81.38 481 VAL A C 1
ATOM 3579 O O . VAL A 1 481 ? -14.401 -11.470 22.947 1.00 81.38 481 VAL A O 1
ATOM 3582 N N . ARG A 1 482 ? -12.707 -11.608 24.379 1.00 83.62 482 ARG A N 1
ATOM 3583 C CA . ARG A 1 482 ? -11.670 -11.602 23.346 1.00 83.62 482 ARG A CA 1
ATOM 3584 C C . ARG A 1 482 ? -11.864 -12.650 22.230 1.00 83.62 482 ARG A C 1
ATOM 3586 O O . ARG A 1 482 ? -11.603 -12.280 21.089 1.00 83.62 482 ARG A O 1
ATOM 3593 N N . PRO A 1 483 ? -12.314 -13.897 22.488 1.00 87.81 483 PRO A N 1
ATOM 3594 C CA . PRO A 1 483 ? -12.497 -14.906 21.443 1.00 87.81 483 PRO A CA 1
ATOM 3595 C C . PRO A 1 483 ? -13.649 -14.604 20.480 1.00 87.81 483 PRO A C 1
ATOM 3597 O O . PRO A 1 483 ? -13.639 -15.110 19.363 1.00 87.81 483 PRO A O 1
ATOM 3600 N N . SER A 1 484 ? -14.643 -13.808 20.895 1.00 87.88 484 SER A N 1
ATOM 3601 C CA . SER A 1 484 ? -15.774 -13.440 20.033 1.00 87.88 484 SER A CA 1
ATOM 3602 C C . SER A 1 484 ? -15.497 -12.213 19.166 1.00 87.88 484 SER A C 1
ATOM 3604 O O . SER A 1 484 ? -16.241 -11.953 18.222 1.00 87.88 484 SER A O 1
ATOM 3606 N N . LEU A 1 485 ? -14.438 -11.457 19.469 1.00 89.94 485 LEU A N 1
ATOM 3607 C CA . LEU A 1 485 ? -14.059 -10.263 18.725 1.00 89.94 485 LEU A CA 1
ATOM 3608 C C . LEU A 1 485 ? -13.133 -10.592 17.559 1.00 89.94 485 LEU A C 1
ATOM 3610 O O . LEU A 1 485 ? -12.254 -11.449 17.649 1.00 89.94 485 LEU A O 1
ATOM 3614 N N . HIS A 1 486 ? -13.282 -9.833 16.476 1.00 92.62 486 HIS A N 1
ATOM 3615 C CA . HIS A 1 486 ? -12.417 -9.969 15.317 1.00 92.62 486 HIS A CA 1
ATOM 3616 C C . HIS A 1 486 ? -10.949 -9.648 15.689 1.00 92.62 486 HIS A C 1
ATOM 3618 O O . HIS A 1 486 ? -10.687 -8.597 16.291 1.00 92.62 486 HIS A O 1
ATOM 3624 N N . PRO A 1 487 ? -9.965 -10.494 15.319 1.00 92.56 487 PRO A N 1
ATOM 3625 C CA . PRO A 1 487 ? -8.560 -10.313 15.705 1.00 92.56 487 PRO A CA 1
ATOM 3626 C C . PRO A 1 487 ? -7.969 -8.978 15.224 1.00 92.56 487 PRO A C 1
ATOM 3628 O O . PRO A 1 487 ? -7.142 -8.379 15.913 1.00 92.56 487 PRO A O 1
ATOM 3631 N N . ASP A 1 488 ? -8.440 -8.465 14.084 1.00 93.81 488 ASP A N 1
ATOM 3632 C CA . ASP A 1 488 ? -8.013 -7.176 13.525 1.00 93.81 488 ASP A CA 1
ATOM 3633 C C . ASP A 1 488 ? -8.251 -5.962 14.426 1.00 93.81 488 ASP A C 1
ATOM 3635 O O . ASP A 1 488 ? -7.583 -4.945 14.249 1.00 93.81 488 ASP A O 1
ATOM 3639 N N . LEU A 1 489 ? -9.158 -6.050 15.406 1.00 94.12 489 LEU A N 1
ATOM 3640 C CA . LEU A 1 489 ? -9.390 -4.965 16.366 1.00 94.12 489 LEU A CA 1
ATOM 3641 C C . LEU A 1 489 ? -8.207 -4.751 17.324 1.00 94.12 489 LEU A C 1
ATOM 3643 O O . LEU A 1 489 ? -8.103 -3.694 17.949 1.00 94.12 489 LEU A O 1
ATOM 3647 N N . PHE A 1 490 ? -7.316 -5.741 17.420 1.00 93.19 490 PHE A N 1
ATOM 3648 C CA . PHE A 1 490 ? -6.136 -5.742 18.287 1.00 93.19 490 PHE A CA 1
ATOM 3649 C C . PHE A 1 490 ? -4.825 -5.583 17.518 1.00 93.19 490 PHE A C 1
ATOM 3651 O O . PHE A 1 490 ? -3.768 -5.431 18.135 1.00 93.19 490 PHE A O 1
ATOM 3658 N N . THR A 1 491 ? -4.865 -5.633 16.185 1.00 93.50 491 THR A N 1
ATOM 3659 C CA . THR A 1 491 ? -3.668 -5.555 15.348 1.00 93.50 491 THR A CA 1
ATOM 3660 C C . THR A 1 491 ? -3.585 -4.213 14.615 1.00 93.50 491 THR A C 1
ATOM 3662 O O . THR A 1 491 ? -4.599 -3.648 14.187 1.00 93.50 491 THR A O 1
ATOM 3665 N N . PRO A 1 492 ? -2.374 -3.653 14.438 1.00 95.12 492 PRO A N 1
ATOM 3666 C CA . PRO A 1 492 ? -2.195 -2.507 13.554 1.00 95.12 492 PRO A CA 1
ATOM 3667 C C . PRO A 1 492 ? -2.576 -2.881 12.113 1.00 95.12 492 PRO A C 1
ATOM 3669 O O . PRO A 1 492 ? -2.666 -4.061 11.764 1.00 95.12 492 PRO A O 1
ATOM 3672 N N . ILE A 1 493 ? -2.820 -1.877 11.267 1.00 95.75 493 ILE A N 1
ATOM 3673 C CA . ILE A 1 493 ? -2.987 -2.117 9.828 1.00 95.75 493 ILE A CA 1
ATOM 3674 C C . ILE A 1 493 ? -1.672 -2.723 9.313 1.00 95.75 493 ILE A C 1
ATOM 3676 O O . ILE A 1 493 ? -0.607 -2.168 9.607 1.00 95.75 493 ILE A O 1
ATOM 3680 N N . PRO A 1 494 ? -1.699 -3.859 8.594 1.00 93.56 494 PRO A N 1
ATOM 3681 C CA . PRO A 1 494 ? -0.484 -4.500 8.126 1.00 93.56 494 PRO A CA 1
ATOM 3682 C C . PRO A 1 494 ? 0.319 -3.579 7.207 1.00 93.56 494 PRO A C 1
ATOM 3684 O O . PRO A 1 494 ? -0.184 -3.073 6.207 1.00 93.56 494 PR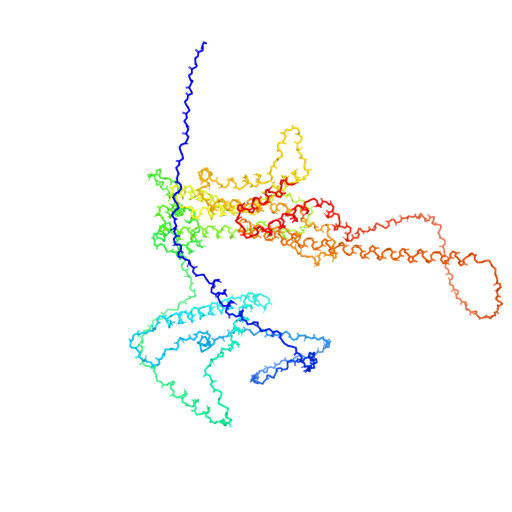O A O 1
ATOM 3687 N N . ALA A 1 495 ? 1.602 -3.390 7.501 1.00 91.12 495 ALA A N 1
ATOM 3688 C CA . ALA A 1 495 ? 2.440 -2.466 6.739 1.00 91.12 495 ALA A CA 1
ATOM 3689 C C . ALA A 1 495 ? 2.612 -2.873 5.261 1.00 91.12 495 ALA A C 1
ATOM 3691 O O . ALA A 1 495 ? 2.876 -2.018 4.421 1.00 91.12 495 ALA A O 1
ATOM 3692 N N . TYR A 1 496 ? 2.410 -4.147 4.904 1.00 89.56 496 TYR A N 1
ATOM 3693 C CA . TYR A 1 496 ? 2.517 -4.610 3.516 1.00 89.56 496 TYR A CA 1
ATOM 3694 C C . TYR A 1 496 ? 1.431 -4.041 2.583 1.00 89.56 496 TYR A C 1
ATOM 3696 O O . TYR A 1 496 ? 1.599 -4.093 1.361 1.00 89.56 496 TYR A O 1
ATOM 3704 N N . VAL A 1 497 ? 0.319 -3.510 3.118 1.00 93.12 497 VAL A N 1
ATOM 3705 C CA . VAL A 1 497 ? -0.705 -2.818 2.311 1.00 93.12 497 VAL A CA 1
ATOM 3706 C C . VAL A 1 497 ? -0.401 -1.333 2.095 1.00 93.12 497 VAL A C 1
ATOM 3708 O O . VAL A 1 497 ? -1.108 -0.685 1.329 1.00 93.12 497 VAL A O 1
ATOM 3711 N N . PHE A 1 498 ? 0.646 -0.801 2.730 1.00 95.62 498 PHE A N 1
ATOM 3712 C CA . PHE A 1 498 ? 0.990 0.618 2.693 1.00 95.62 498 PHE A CA 1
ATOM 3713 C C . PHE A 1 498 ? 1.255 1.140 1.276 1.00 95.62 498 PHE A C 1
ATOM 3715 O O . PHE A 1 498 ? 2.013 0.541 0.509 1.00 95.62 498 PHE A O 1
ATOM 3722 N N . ALA A 1 499 ? 0.660 2.292 0.966 1.00 90.69 499 ALA A N 1
ATOM 3723 C CA . ALA A 1 499 ? 0.719 2.993 -0.311 1.00 90.69 499 ALA A CA 1
ATOM 3724 C C . ALA A 1 499 ? 0.321 2.117 -1.514 1.00 90.69 499 ALA A C 1
ATOM 3726 O O . ALA A 1 499 ? 0.745 2.380 -2.643 1.00 90.69 499 ALA A O 1
ATOM 3727 N N . ARG A 1 500 ? -0.478 1.063 -1.279 1.00 85.50 500 ARG A N 1
ATOM 3728 C CA . ARG A 1 500 ? -1.031 0.186 -2.319 1.00 85.50 500 ARG A CA 1
ATOM 3729 C C . ARG A 1 500 ? -2.511 0.497 -2.518 1.00 85.50 500 ARG A C 1
ATOM 3731 O O . ARG A 1 500 ? -3.366 -0.025 -1.798 1.00 85.50 500 ARG A O 1
ATOM 3738 N N . ASP A 1 501 ? -2.786 1.304 -3.538 1.00 88.94 501 ASP A N 1
ATOM 3739 C CA . ASP A 1 501 ? -4.137 1.644 -3.993 1.00 88.94 501 ASP A CA 1
ATOM 3740 C C . ASP A 1 501 ? -5.044 2.101 -2.828 1.00 88.94 501 ASP A C 1
ATOM 3742 O O . ASP A 1 501 ? -4.650 2.955 -2.036 1.00 88.94 501 ASP A O 1
ATOM 3746 N N . GLU A 1 502 ? -6.265 1.570 -2.717 1.00 92.00 502 GLU A N 1
ATOM 3747 C CA . GLU A 1 502 ? -7.230 1.875 -1.648 1.00 92.00 502 GLU A CA 1
ATOM 3748 C C . GLU A 1 502 ? -7.226 0.895 -0.455 1.00 92.00 502 GLU A C 1
ATOM 3750 O O . GLU A 1 502 ? -8.116 0.952 0.398 1.00 92.00 502 GLU A O 1
ATOM 3755 N N . ARG A 1 503 ? -6.253 -0.022 -0.361 1.00 94.94 503 ARG A N 1
ATOM 3756 C CA . ARG A 1 503 ? -6.319 -1.150 0.592 1.00 94.94 503 ARG A CA 1
ATOM 3757 C C . ARG A 1 503 ? -6.279 -0.721 2.058 1.00 94.94 503 ARG A C 1
ATOM 3759 O O . ARG A 1 503 ? -7.052 -1.249 2.855 1.00 94.94 503 ARG A O 1
ATOM 3766 N N . VAL A 1 504 ? -5.421 0.236 2.417 1.00 95.81 504 VAL A N 1
ATOM 3767 C CA . VAL A 1 504 ? -5.351 0.772 3.790 1.00 95.81 504 VAL A CA 1
ATOM 3768 C C . VAL A 1 504 ? -6.652 1.476 4.156 1.00 95.81 504 VAL A C 1
ATOM 3770 O O . VAL A 1 504 ? -7.180 1.249 5.241 1.00 95.81 504 VAL A O 1
ATOM 3773 N N . ALA A 1 505 ? -7.212 2.271 3.241 1.00 95.75 505 ALA A N 1
ATOM 3774 C CA . ALA A 1 505 ? -8.493 2.935 3.457 1.00 95.75 505 ALA A CA 1
ATOM 3775 C C . ALA A 1 505 ? -9.635 1.928 3.655 1.00 95.75 505 ALA A C 1
ATOM 3777 O O . ALA A 1 505 ? -10.442 2.095 4.567 1.00 95.75 505 ALA A O 1
ATOM 3778 N N . GLN A 1 506 ? -9.680 0.859 2.854 1.00 95.69 506 GLN A N 1
ATOM 3779 C CA . GLN A 1 506 ? -10.671 -0.206 3.008 1.00 95.69 506 GLN A CA 1
ATOM 3780 C C . GLN A 1 506 ? -10.540 -0.908 4.366 1.00 95.69 506 GLN A C 1
ATOM 3782 O O . GLN A 1 506 ? -11.519 -0.984 5.106 1.00 95.69 506 GLN A O 1
ATOM 3787 N N . GLN A 1 507 ? -9.329 -1.339 4.735 1.00 96.44 507 GLN A N 1
ATOM 3788 C CA . GLN A 1 507 ? -9.090 -1.990 6.026 1.00 96.44 507 GLN A CA 1
ATOM 3789 C C . GLN A 1 507 ? -9.402 -1.069 7.205 1.00 96.44 507 GLN A C 1
ATOM 3791 O O . GLN A 1 507 ? -9.997 -1.510 8.183 1.00 96.44 507 GLN A O 1
ATOM 3796 N N . PHE A 1 508 ? -9.052 0.214 7.109 1.00 97.50 508 PHE A N 1
ATOM 3797 C CA . PHE A 1 508 ? -9.411 1.209 8.111 1.00 97.50 508 PHE A CA 1
ATOM 3798 C C . PHE A 1 508 ? -10.933 1.292 8.292 1.00 97.50 508 PHE A C 1
ATOM 3800 O O . PHE A 1 508 ? -11.425 1.171 9.412 1.00 97.50 508 PHE A O 1
ATOM 3807 N N . MET A 1 509 ? -11.688 1.449 7.200 1.00 96.88 509 MET A N 1
ATOM 3808 C CA . MET A 1 509 ? -13.149 1.544 7.262 1.00 96.88 509 MET A CA 1
ATOM 3809 C C . MET A 1 509 ? -13.794 0.283 7.841 1.00 96.88 509 MET A C 1
ATOM 3811 O O . MET A 1 509 ? -14.682 0.389 8.685 1.00 96.88 509 MET A O 1
ATOM 3815 N N . ASP A 1 510 ? -13.364 -0.898 7.397 1.00 96.75 510 ASP A N 1
ATOM 3816 C CA . ASP A 1 510 ? -13.926 -2.170 7.858 1.00 96.75 510 ASP A CA 1
ATOM 3817 C C . ASP A 1 510 ? -13.660 -2.380 9.350 1.00 96.75 510 ASP A C 1
ATOM 3819 O O . ASP A 1 510 ? -14.576 -2.706 10.106 1.00 96.75 510 ASP A O 1
ATOM 3823 N N . ARG A 1 511 ? -12.442 -2.073 9.806 1.00 96.94 511 ARG A N 1
ATOM 3824 C CA . ARG A 1 511 ? -12.064 -2.170 11.219 1.00 96.94 511 ARG A CA 1
ATOM 3825 C C . ARG A 1 511 ? -12.786 -1.154 12.103 1.00 96.94 511 ARG A C 1
ATOM 3827 O O . ARG A 1 511 ? -13.176 -1.501 13.213 1.00 96.94 511 ARG A O 1
ATOM 3834 N N . VAL A 1 512 ? -13.019 0.072 11.628 1.00 96.50 512 VAL A N 1
ATOM 3835 C CA . VAL A 1 512 ? -13.817 1.075 12.361 1.00 96.50 512 VAL A CA 1
ATOM 3836 C C . VAL A 1 512 ? -15.281 0.641 12.481 1.00 96.50 512 VAL A C 1
ATOM 3838 O O . VAL A 1 512 ? -15.868 0.778 13.555 1.00 96.50 512 VAL A O 1
ATOM 3841 N N . ARG A 1 513 ? -15.875 0.078 11.419 1.00 96.06 513 ARG A N 1
ATOM 3842 C CA . ARG A 1 513 ? -17.246 -0.467 11.464 1.00 96.06 513 ARG A CA 1
ATOM 3843 C C . ARG A 1 513 ? -17.357 -1.628 12.448 1.00 96.06 513 ARG A C 1
ATOM 3845 O O . ARG A 1 513 ? -18.299 -1.660 13.237 1.00 96.06 513 ARG A O 1
ATOM 3852 N N . GLU A 1 514 ? -16.391 -2.540 12.425 1.00 95.00 514 GLU A N 1
ATOM 3853 C CA . GLU A 1 514 ? -16.367 -3.687 13.332 1.00 95.00 514 GLU A CA 1
ATOM 3854 C C . GLU A 1 514 ? -16.143 -3.253 14.788 1.00 95.00 514 GLU A C 1
ATOM 3856 O O . GLU A 1 514 ? -16.835 -3.723 15.688 1.00 95.00 514 GLU A O 1
ATOM 3861 N N . LEU A 1 515 ? -15.263 -2.273 15.027 1.00 93.69 515 LEU A N 1
ATOM 3862 C CA . LEU A 1 515 ? -15.070 -1.678 16.351 1.00 93.69 515 LEU A CA 1
ATOM 3863 C C . LEU A 1 515 ? -16.369 -1.057 16.878 1.00 93.69 515 LEU A C 1
ATOM 3865 O O . LEU A 1 515 ? -16.729 -1.260 18.036 1.00 93.69 515 LEU A O 1
ATOM 3869 N N . ARG A 1 516 ? -17.093 -0.319 16.029 1.00 92.94 516 ARG A N 1
ATOM 3870 C CA . ARG A 1 516 ? -18.384 0.274 16.391 1.00 92.94 516 ARG A CA 1
ATOM 3871 C C . ARG A 1 516 ? -19.407 -0.798 16.759 1.00 92.94 516 ARG A C 1
ATOM 3873 O O . ARG A 1 516 ? -20.031 -0.694 17.810 1.00 92.94 516 ARG A O 1
ATOM 3880 N N . ARG A 1 517 ? -19.527 -1.849 15.944 1.00 93.06 517 ARG A N 1
ATOM 3881 C CA . ARG A 1 517 ? -20.407 -2.990 16.226 1.00 93.06 517 ARG A CA 1
ATOM 3882 C C . ARG A 1 517 ? -20.067 -3.642 17.569 1.00 93.06 517 ARG A C 1
ATOM 3884 O O . ARG A 1 517 ? -20.968 -3.858 18.373 1.00 93.06 517 ARG A O 1
ATOM 3891 N N . ALA A 1 518 ? -18.786 -3.897 17.835 1.00 90.06 518 ALA A N 1
ATOM 3892 C CA . ALA A 1 518 ? -18.329 -4.476 19.097 1.00 90.06 518 ALA A CA 1
ATOM 3893 C C . ALA A 1 518 ? -18.677 -3.593 20.310 1.00 90.06 518 ALA A C 1
ATOM 3895 O O . ALA A 1 518 ? -19.079 -4.101 21.357 1.00 90.06 518 ALA A O 1
ATOM 3896 N N . LEU A 1 519 ? -18.557 -2.269 20.171 1.00 88.38 519 LEU A N 1
ATOM 3897 C CA . LEU A 1 519 ? -18.924 -1.315 21.221 1.00 88.38 519 LEU A CA 1
ATOM 3898 C C . LEU A 1 519 ? -20.439 -1.241 21.448 1.00 88.38 519 LEU A C 1
ATOM 3900 O O . LEU A 1 519 ? -20.869 -1.142 22.598 1.00 88.38 519 LEU A O 1
ATOM 3904 N N . ASP A 1 520 ? -21.239 -1.299 20.384 1.00 89.88 520 ASP A N 1
ATOM 3905 C CA . ASP A 1 520 ? -22.702 -1.330 20.477 1.00 89.88 520 ASP A CA 1
ATOM 3906 C C . ASP A 1 520 ? -23.182 -2.634 21.137 1.00 89.88 520 ASP A C 1
ATOM 3908 O O . ASP A 1 520 ? -24.047 -2.608 22.011 1.00 89.88 520 ASP A O 1
ATOM 3912 N N . GLU A 1 521 ? -22.564 -3.767 20.802 1.00 88.00 521 GLU A N 1
ATOM 3913 C CA . GLU A 1 521 ? -22.862 -5.067 21.409 1.00 88.00 521 GLU A CA 1
ATOM 3914 C C . GLU A 1 521 ? -22.469 -5.119 22.894 1.00 88.00 521 GLU A C 1
ATOM 3916 O O . GLU A 1 521 ? -23.225 -5.623 23.724 1.00 88.00 521 GLU A O 1
ATOM 3921 N N . ALA A 1 522 ? -21.311 -4.554 23.255 1.00 85.25 522 ALA A N 1
ATOM 3922 C CA . ALA A 1 522 ? -20.902 -4.417 24.651 1.00 85.25 522 ALA A CA 1
ATOM 3923 C C . ALA A 1 522 ? -21.884 -3.539 25.444 1.00 85.25 522 ALA A C 1
ATOM 3925 O O . ALA A 1 522 ? -22.248 -3.883 26.565 1.00 85.25 522 ALA A O 1
ATOM 3926 N N . ARG A 1 523 ? -22.368 -2.446 24.840 1.00 86.25 523 ARG A N 1
ATOM 3927 C CA . ARG A 1 523 ? -23.355 -1.558 25.462 1.00 86.25 523 ARG A CA 1
ATOM 3928 C C . ARG A 1 523 ? -24.701 -2.249 25.687 1.00 86.25 523 ARG A C 1
ATOM 3930 O O . ARG A 1 523 ? -25.287 -2.087 26.750 1.00 86.25 523 ARG A O 1
ATOM 3937 N N . LEU A 1 524 ? -25.186 -3.019 24.712 1.00 89.56 524 LEU A N 1
ATOM 3938 C CA . LEU A 1 524 ? -26.437 -3.771 24.861 1.00 89.56 524 LEU A CA 1
ATOM 3939 C C . LEU A 1 524 ? -26.348 -4.784 26.009 1.00 89.56 524 LEU A C 1
ATOM 3941 O O . LEU A 1 524 ? -27.278 -4.880 26.805 1.00 89.56 524 LEU A O 1
ATOM 3945 N N . ARG A 1 525 ? -25.212 -5.479 26.146 1.00 86.50 525 ARG A N 1
ATOM 3946 C CA . ARG A 1 525 ? -24.969 -6.388 27.279 1.00 86.50 525 ARG A CA 1
ATOM 3947 C C . ARG A 1 525 ? -24.972 -5.662 28.622 1.00 86.50 525 ARG A C 1
ATOM 3949 O O . ARG A 1 525 ? -25.585 -6.141 29.568 1.00 86.50 525 ARG A O 1
ATOM 3956 N N . GLU A 1 526 ? -24.340 -4.493 28.699 1.00 84.56 526 GLU A N 1
ATOM 3957 C CA . GLU A 1 526 ? -24.352 -3.668 29.913 1.00 84.56 526 GLU A CA 1
ATOM 3958 C C . GLU A 1 526 ? -25.763 -3.228 30.305 1.00 84.56 526 GLU A C 1
ATOM 3960 O O . GLU A 1 526 ? -26.122 -3.310 31.479 1.00 84.56 526 GLU A O 1
ATOM 3965 N N . ASP A 1 527 ? -26.570 -2.794 29.335 1.00 88.62 527 ASP A N 1
ATOM 3966 C CA . ASP A 1 527 ? -27.958 -2.393 29.570 1.00 88.62 527 ASP A CA 1
ATOM 3967 C C . ASP A 1 527 ? -28.809 -3.595 30.042 1.00 88.62 527 ASP A C 1
ATOM 3969 O O . ASP A 1 527 ? -29.636 -3.456 30.951 1.00 88.62 527 ASP A O 1
ATOM 3973 N N . GLU A 1 528 ? -28.574 -4.797 29.498 1.00 91.75 528 GLU A N 1
ATOM 3974 C CA . GLU A 1 528 ? -29.200 -6.041 29.969 1.00 91.75 528 GLU A CA 1
ATOM 3975 C C . GLU A 1 528 ? -28.789 -6.396 31.402 1.00 91.75 528 GLU A C 1
ATOM 3977 O O . GLU A 1 528 ? -29.643 -6.729 32.231 1.00 91.75 528 GLU A O 1
ATOM 3982 N N . ASP A 1 529 ? -27.498 -6.326 31.719 1.00 88.25 529 ASP A N 1
ATOM 3983 C CA . ASP A 1 529 ? -26.984 -6.673 33.042 1.00 88.25 529 ASP A CA 1
ATOM 3984 C C . ASP A 1 529 ? -27.378 -5.648 34.102 1.00 88.25 529 ASP A C 1
ATOM 3986 O O . ASP A 1 529 ? -27.719 -6.027 35.226 1.00 88.25 529 ASP A O 1
ATOM 3990 N N . GLU A 1 530 ? -27.429 -4.365 33.752 1.00 89.81 530 GLU A N 1
ATOM 3991 C CA . GLU A 1 530 ? -27.989 -3.320 34.603 1.00 89.81 530 GLU A CA 1
ATOM 3992 C C . GLU A 1 530 ? -29.490 -3.553 34.825 1.00 89.81 530 GLU A C 1
ATOM 3994 O O . GLU A 1 530 ? -29.962 -3.508 35.963 1.00 89.81 530 GLU A O 1
ATOM 3999 N N . GLY A 1 531 ? -30.237 -3.940 33.787 1.00 94.69 531 GLY A N 1
ATOM 4000 C CA . GLY A 1 531 ? -31.629 -4.374 33.914 1.00 94.69 531 GLY A CA 1
ATOM 4001 C C . GLY A 1 531 ? -31.801 -5.574 34.856 1.00 94.69 531 GLY A C 1
ATOM 4002 O O . GLY A 1 531 ? -32.696 -5.579 35.713 1.00 94.69 531 GLY A O 1
ATOM 4003 N N . ARG A 1 532 ? -30.916 -6.578 34.775 1.00 95.25 532 ARG A N 1
ATOM 4004 C CA . ARG A 1 532 ? -30.893 -7.731 35.695 1.00 95.25 532 ARG A CA 1
ATOM 4005 C C . ARG A 1 532 ? -30.549 -7.301 37.122 1.00 95.25 532 ARG A C 1
ATOM 4007 O O . ARG A 1 532 ? -31.200 -7.764 38.061 1.00 95.25 532 ARG A O 1
ATOM 4014 N N . ARG A 1 533 ? -29.576 -6.403 37.312 1.00 92.69 533 ARG A N 1
ATOM 4015 C CA . ARG A 1 533 ? -29.197 -5.849 38.628 1.00 92.69 533 ARG A CA 1
ATOM 4016 C C . ARG A 1 533 ? -30.343 -5.062 39.249 1.00 92.69 533 ARG A C 1
ATOM 4018 O O . ARG A 1 533 ? -30.681 -5.307 40.405 1.00 92.69 533 ARG A O 1
ATOM 4025 N N . GLN A 1 534 ? -31.001 -4.199 38.481 1.00 95.31 534 GLN A N 1
ATOM 4026 C CA . GLN A 1 534 ? -32.179 -3.453 38.925 1.00 95.31 534 GLN A CA 1
ATOM 4027 C C . GLN A 1 534 ? -33.346 -4.384 39.263 1.00 95.31 534 GLN A C 1
ATOM 4029 O O . GLN A 1 534 ? -34.011 -4.188 40.281 1.00 95.31 534 GLN A O 1
ATOM 4034 N N . SER A 1 535 ? -33.570 -5.434 38.470 1.00 95.62 535 SER A N 1
ATOM 4035 C CA . SER A 1 535 ? -34.596 -6.447 38.750 1.00 95.62 535 SER A CA 1
ATOM 4036 C C . SER A 1 535 ? -34.305 -7.204 40.051 1.00 95.62 535 SER A C 1
ATOM 4038 O O . SER A 1 535 ? -35.199 -7.366 40.883 1.00 95.62 535 SER A O 1
ATOM 4040 N N . ARG A 1 536 ? -33.042 -7.586 40.290 1.00 95.19 536 ARG A N 1
ATOM 4041 C CA . ARG A 1 536 ? -32.599 -8.206 41.551 1.00 95.19 536 ARG A CA 1
ATOM 4042 C C . ARG A 1 536 ? -32.737 -7.251 42.741 1.00 95.19 536 ARG A C 1
ATOM 4044 O O . ARG A 1 536 ? -33.260 -7.648 43.778 1.00 95.19 536 ARG A O 1
ATOM 4051 N N . ALA A 1 537 ? -32.341 -5.987 42.591 1.00 93.88 537 ALA A N 1
ATOM 4052 C CA . ALA A 1 537 ? -32.470 -4.972 43.637 1.00 93.88 537 ALA A CA 1
ATOM 4053 C C . ALA A 1 537 ? -33.941 -4.716 44.008 1.00 93.88 537 ALA A C 1
ATOM 4055 O O . ALA A 1 537 ? -34.280 -4.612 45.188 1.00 93.88 537 ALA A O 1
ATOM 4056 N N . ARG A 1 538 ? -34.840 -4.684 43.014 1.00 94.44 538 ARG A N 1
ATOM 4057 C CA . ARG A 1 538 ? -36.290 -4.590 43.240 1.00 94.44 538 ARG A CA 1
ATOM 4058 C C . ARG A 1 538 ? -36.827 -5.823 43.963 1.00 94.44 538 ARG A C 1
ATOM 4060 O O . ARG A 1 538 ? -37.557 -5.661 44.939 1.00 94.44 538 ARG A O 1
ATOM 4067 N N . ALA A 1 539 ? -36.426 -7.028 43.552 1.00 93.19 539 ALA A N 1
ATOM 4068 C CA . ALA A 1 539 ? -36.819 -8.263 44.230 1.00 93.19 539 ALA A CA 1
ATOM 4069 C C . ALA A 1 539 ? -36.406 -8.245 45.716 1.00 93.19 539 ALA A C 1
ATOM 4071 O O . ALA A 1 539 ? -37.251 -8.461 46.585 1.00 93.19 539 ALA A O 1
ATOM 4072 N N . LEU A 1 540 ? -35.161 -7.860 46.018 1.00 92.50 540 LEU A N 1
ATOM 4073 C CA . LEU A 1 540 ? -34.652 -7.731 47.391 1.00 92.50 540 LEU A CA 1
ATOM 4074 C C . LEU A 1 540 ? -35.367 -6.634 48.204 1.00 92.50 540 LEU A C 1
ATOM 4076 O O . LEU A 1 540 ? -35.626 -6.801 49.396 1.00 92.50 540 LEU A O 1
ATOM 4080 N N . SER A 1 541 ? -35.739 -5.517 47.572 1.00 89.88 541 SER A N 1
ATOM 4081 C CA . SER A 1 541 ? -36.510 -4.459 48.240 1.00 89.88 541 SER A CA 1
ATOM 4082 C C . SER A 1 541 ? -37.924 -4.926 48.614 1.00 89.88 541 SER A C 1
ATOM 4084 O O . SER A 1 541 ? -38.420 -4.620 49.704 1.00 89.88 541 SER A O 1
ATOM 4086 N N . THR A 1 542 ? -38.572 -5.715 47.748 1.00 88.25 542 THR A N 1
ATOM 4087 C CA . THR A 1 542 ? -39.917 -6.246 48.022 1.00 88.25 542 THR A CA 1
ATOM 4088 C C . THR A 1 542 ? -39.930 -7.320 49.111 1.00 88.25 542 THR A C 1
ATOM 4090 O O . THR A 1 542 ? -40.854 -7.334 49.928 1.00 88.25 542 THR A O 1
ATOM 4093 N N . THR A 1 543 ? -38.905 -8.174 49.191 1.00 81.69 543 THR A N 1
ATOM 4094 C CA . THR A 1 543 ? -38.805 -9.195 50.248 1.00 81.69 543 THR A CA 1
ATOM 4095 C C . THR A 1 543 ? -38.524 -8.573 51.615 1.00 81.69 543 THR A C 1
ATOM 4097 O O . THR A 1 543 ? -39.155 -8.968 52.595 1.00 81.69 543 THR A O 1
ATOM 4100 N N . SER A 1 544 ? -37.687 -7.532 51.680 1.00 76.50 544 SER A N 1
ATOM 4101 C CA . SER A 1 544 ? -37.383 -6.820 52.931 1.00 76.50 544 SER A CA 1
ATOM 4102 C C . SER A 1 544 ? -38.601 -6.084 53.519 1.00 76.50 544 SER A C 1
ATOM 4104 O O . SER A 1 544 ? -38.812 -6.066 54.729 1.00 76.50 544 SER A O 1
ATOM 4106 N N . ARG A 1 545 ? -39.507 -5.551 52.684 1.00 69.44 545 ARG A N 1
ATOM 4107 C CA . ARG A 1 545 ? -40.778 -4.984 53.187 1.00 69.44 545 ARG A CA 1
ATOM 4108 C C . ARG A 1 545 ? -41.752 -6.049 53.695 1.00 69.44 545 ARG A C 1
ATOM 4110 O O . ARG A 1 545 ? -42.543 -5.768 54.598 1.00 69.44 545 ARG A O 1
ATOM 4117 N N . ARG A 1 546 ? -41.718 -7.261 53.129 1.00 72.69 546 ARG A N 1
ATOM 4118 C CA . ARG A 1 546 ? -42.607 -8.356 53.544 1.00 72.69 546 ARG A CA 1
ATOM 4119 C C . ARG A 1 546 ? -42.215 -8.920 54.913 1.00 72.69 546 ARG A C 1
ATOM 4121 O O . ARG A 1 546 ? -43.115 -9.223 55.691 1.00 72.69 546 ARG A O 1
ATOM 4128 N N . SER A 1 547 ? -40.923 -8.985 55.242 1.00 66.50 547 SER A N 1
ATOM 4129 C CA . SER A 1 547 ? -40.460 -9.421 56.570 1.00 66.50 547 SER A CA 1
ATOM 4130 C C . SER A 1 547 ? -40.797 -8.412 57.675 1.00 66.50 547 SER A C 1
ATOM 4132 O O . SER A 1 547 ? -41.272 -8.810 58.734 1.00 66.50 547 SER A O 1
ATOM 4134 N N . VAL A 1 548 ? -40.672 -7.104 57.417 1.00 67.88 548 VAL A N 1
ATOM 4135 C CA . VAL A 1 548 ? -41.041 -6.068 58.405 1.00 67.88 548 VAL A CA 1
ATOM 4136 C C . VAL A 1 548 ? -42.553 -6.041 58.662 1.00 67.88 548 VAL A C 1
ATOM 4138 O O . VAL A 1 548 ? -42.983 -5.895 59.804 1.00 67.88 548 VAL A O 1
ATOM 4141 N N . LYS A 1 549 ? -43.384 -6.245 57.628 1.00 67.81 549 LYS A N 1
ATOM 4142 C CA . LYS A 1 549 ? -44.846 -6.318 57.802 1.00 67.81 549 LYS A CA 1
ATOM 4143 C C . LYS A 1 549 ? -45.296 -7.585 58.545 1.00 67.81 549 LYS A C 1
ATOM 4145 O O . LYS A 1 549 ? -46.293 -7.524 59.255 1.00 67.81 549 LYS A O 1
ATOM 4150 N N . ALA A 1 550 ? -44.571 -8.698 58.415 1.00 59.81 550 ALA A N 1
ATOM 4151 C CA . ALA A 1 550 ? -44.835 -9.910 59.194 1.00 59.81 550 ALA A CA 1
ATOM 4152 C C . ALA A 1 550 ? -44.478 -9.738 60.684 1.00 59.81 550 ALA A C 1
ATOM 4154 O O . ALA A 1 550 ? -45.180 -10.268 61.537 1.00 59.81 550 ALA A O 1
ATOM 4155 N N . ALA A 1 551 ? -43.446 -8.951 61.005 1.00 60.06 551 ALA A N 1
ATOM 4156 C CA . ALA A 1 551 ? -43.047 -8.679 62.388 1.00 60.06 551 ALA A CA 1
ATOM 4157 C C . ALA A 1 551 ? -43.941 -7.650 63.115 1.00 60.06 551 ALA A C 1
ATOM 4159 O O . ALA A 1 551 ? -43.955 -7.610 64.341 1.00 60.06 551 ALA A O 1
ATOM 4160 N N . ALA A 1 552 ? -44.690 -6.819 62.383 1.00 60.47 552 ALA A N 1
ATOM 4161 C CA . ALA A 1 552 ? -45.494 -5.730 62.949 1.00 60.47 552 ALA A CA 1
ATOM 4162 C C . ALA A 1 552 ? -46.994 -6.053 63.114 1.00 60.47 552 ALA A C 1
ATOM 4164 O O . ALA A 1 552 ? -47.778 -5.141 63.369 1.00 60.47 552 ALA A O 1
ATOM 4165 N N . ALA A 1 553 ? -47.424 -7.310 62.949 1.00 51.06 553 ALA A N 1
ATOM 4166 C CA . ALA A 1 553 ? -48.815 -7.707 63.178 1.00 51.06 553 ALA A CA 1
ATOM 4167 C C . ALA A 1 553 ? -49.089 -7.897 64.689 1.00 51.06 553 ALA A C 1
ATOM 4169 O O . ALA A 1 553 ? -48.503 -8.794 65.298 1.00 51.06 553 ALA A O 1
ATOM 4170 N N . PRO A 1 554 ? -49.968 -7.091 65.320 1.00 59.53 554 PRO A N 1
ATOM 4171 C CA . PRO A 1 554 ? -50.280 -7.231 66.734 1.00 59.53 554 PRO A CA 1
ATOM 4172 C C . PRO A 1 554 ? -51.404 -8.259 66.951 1.00 59.53 554 PRO A C 1
ATOM 4174 O O . PRO A 1 554 ? -52.560 -7.991 66.644 1.00 59.53 554 PRO A O 1
ATOM 4177 N N . GLY A 1 555 ? -51.047 -9.402 67.546 1.00 56.09 555 GLY A N 1
ATOM 4178 C CA . GLY A 1 555 ? -51.932 -10.239 68.367 1.00 56.09 555 GLY A CA 1
ATOM 4179 C C . GLY A 1 555 ? -52.843 -11.252 67.656 1.00 56.09 555 GLY A C 1
ATOM 4180 O O . GLY A 1 555 ? -53.671 -10.891 66.827 1.00 56.09 555 GLY A O 1
ATOM 4181 N N . GLY A 1 556 ? -52.778 -12.516 68.099 1.00 48.59 556 GLY A N 1
ATOM 4182 C CA . GLY A 1 556 ? -53.910 -13.441 67.969 1.00 48.59 556 GLY A CA 1
ATOM 4183 C C . GLY A 1 556 ? -53.588 -14.937 67.947 1.00 48.59 556 GLY A C 1
ATOM 4184 O O . GLY A 1 556 ? -53.454 -15.498 66.872 1.00 48.59 556 GLY A O 1
ATOM 4185 N N . ALA A 1 557 ? -53.604 -15.550 69.137 1.00 48.78 557 ALA A N 1
ATOM 4186 C CA . ALA A 1 557 ? -53.920 -16.956 69.440 1.00 48.78 557 ALA A CA 1
ATOM 4187 C C . ALA A 1 557 ? -53.013 -18.077 68.882 1.00 48.78 557 ALA A C 1
ATOM 4189 O O . ALA A 1 557 ? -52.980 -18.369 67.692 1.00 48.78 557 ALA A O 1
ATOM 4190 N N . GLY A 1 558 ? -52.341 -18.774 69.806 1.00 52.53 558 GLY A N 1
ATOM 4191 C CA . GLY A 1 558 ? -51.655 -20.036 69.533 1.00 52.53 558 GLY A CA 1
ATOM 4192 C C . GLY A 1 558 ? -52.592 -21.242 69.409 1.00 52.53 558 GLY A C 1
ATOM 4193 O O . GLY A 1 558 ? -53.795 -21.134 69.652 1.00 52.53 558 GLY A O 1
ATOM 4194 N N . PRO A 1 559 ? -52.009 -22.415 69.130 1.00 49.44 559 PRO A N 1
ATOM 4195 C CA . PRO A 1 559 ? -52.518 -23.668 69.657 1.00 49.44 559 PRO A CA 1
ATOM 4196 C C . PRO A 1 559 ? -51.447 -24.472 70.414 1.00 49.44 559 PRO A C 1
ATOM 4198 O O . PRO A 1 559 ? -50.255 -24.438 70.117 1.00 49.44 559 PRO A O 1
ATOM 4201 N N . LYS A 1 560 ? -51.969 -25.170 71.424 1.00 49.62 560 LYS A N 1
ATOM 4202 C CA . LYS A 1 560 ? -51.425 -26.291 72.203 1.00 49.62 560 LYS A CA 1
ATOM 4203 C C . LYS A 1 560 ? -50.817 -27.377 71.301 1.00 49.62 560 LYS A C 1
ATOM 4205 O O . LYS A 1 560 ? -51.323 -27.573 70.201 1.00 49.62 560 LYS A O 1
ATOM 4210 N N . SER A 1 561 ? -49.607 -27.838 71.629 1.00 58.03 561 SER A N 1
ATOM 4211 C CA . SER A 1 561 ? -49.274 -29.154 72.227 1.00 58.03 561 SER A CA 1
ATOM 4212 C C . SER A 1 561 ? -49.791 -30.350 71.428 1.00 58.03 561 SER A C 1
ATOM 4214 O O . SER A 1 561 ? -50.984 -30.421 71.160 1.00 58.03 561 SER A O 1
ATOM 4216 N N . ASP A 1 562 ? -48.885 -31.243 71.019 1.00 43.66 562 ASP A N 1
ATOM 4217 C CA . ASP A 1 562 ? -48.794 -32.620 71.537 1.00 43.66 562 ASP A CA 1
ATOM 4218 C C . ASP A 1 562 ? -47.639 -33.389 70.834 1.00 43.66 562 ASP A C 1
ATOM 4220 O O . ASP A 1 562 ? -47.401 -33.194 69.642 1.00 43.66 562 ASP A O 1
ATOM 4224 N N . ASP A 1 563 ? -46.945 -34.206 71.642 1.00 43.97 563 ASP A N 1
ATOM 4225 C CA . ASP A 1 563 ? -46.201 -35.457 71.354 1.00 43.97 563 ASP A CA 1
ATOM 4226 C C . ASP A 1 563 ? -44.834 -35.399 70.616 1.00 43.97 563 ASP A C 1
ATOM 4228 O O . ASP A 1 563 ? -44.711 -34.841 69.529 1.00 43.97 563 ASP A O 1
ATOM 4232 N N . GLU A 1 564 ? -43.718 -35.727 71.307 1.00 48.56 564 GLU A N 1
ATOM 4233 C CA . GLU A 1 564 ? -43.029 -37.057 71.397 1.00 48.56 564 GLU A CA 1
ATOM 4234 C C . GLU A 1 564 ? -42.268 -37.380 70.083 1.00 48.56 564 GLU A C 1
ATOM 4236 O O . GLU A 1 564 ? -42.821 -37.216 69.007 1.00 48.56 564 GLU A O 1
ATOM 4241 N N . GLU A 1 565 ? -40.981 -37.732 69.979 1.00 44.19 565 GLU A N 1
ATOM 4242 C CA . GLU A 1 565 ? -39.990 -38.511 70.744 1.00 44.19 565 GLU A CA 1
ATOM 4243 C C . GLU A 1 565 ? -38.582 -37.968 70.369 1.00 44.19 565 GLU A C 1
ATOM 4245 O O . GLU A 1 565 ? -38.362 -37.502 69.251 1.00 44.19 565 GLU A O 1
ATOM 4250 N N . ALA A 1 566 ? -37.665 -37.794 71.325 1.00 50.25 566 ALA A N 1
ATOM 4251 C CA . ALA A 1 566 ? -36.471 -38.633 71.519 1.00 50.25 566 ALA A CA 1
ATOM 4252 C C . ALA A 1 566 ? -35.676 -38.993 70.241 1.00 50.25 566 ALA A C 1
ATOM 4254 O O . ALA A 1 566 ? -36.084 -39.865 69.487 1.00 50.25 566 ALA A O 1
ATOM 4255 N N . ASP A 1 567 ? -34.480 -38.415 70.080 1.00 46.97 567 ASP A N 1
ATOM 4256 C CA . ASP A 1 567 ? -33.279 -39.249 69.937 1.00 46.97 567 ASP A CA 1
ATOM 4257 C C . ASP A 1 567 ? -32.025 -38.472 70.358 1.00 46.97 567 ASP A C 1
ATOM 4259 O O . ASP A 1 567 ? -31.797 -37.326 69.958 1.00 46.97 567 ASP A O 1
ATOM 4263 N N . GLU A 1 568 ? -31.262 -39.116 71.231 1.00 54.03 568 GLU A N 1
ATOM 4264 C CA . GLU A 1 568 ? -30.015 -38.654 71.820 1.00 54.03 568 GLU A CA 1
ATOM 4265 C C . GLU A 1 568 ? -28.861 -38.952 70.858 1.00 54.03 568 GLU A C 1
ATOM 4267 O O . GLU A 1 568 ? -28.754 -40.032 70.285 1.00 54.03 568 GLU A O 1
ATOM 4272 N N . GLY A 1 569 ? -27.957 -37.990 70.704 1.00 42.56 569 GLY A N 1
ATOM 4273 C CA . GLY A 1 569 ? -26.756 -38.143 69.894 1.00 42.56 569 GLY A CA 1
ATOM 4274 C C . GLY A 1 569 ? -25.619 -37.332 70.482 1.00 42.56 569 GLY A C 1
ATOM 4275 O O . GLY A 1 569 ? -25.268 -36.282 69.948 1.00 42.56 569 GLY A O 1
ATOM 4276 N N . ASP A 1 570 ? -25.103 -37.831 71.605 1.00 43.75 570 ASP A N 1
ATOM 4277 C CA . ASP A 1 570 ? -23.873 -37.413 72.274 1.00 43.75 570 ASP A CA 1
ATOM 4278 C C . ASP A 1 570 ? -22.693 -37.276 71.302 1.00 43.75 570 ASP A C 1
ATOM 4280 O O . ASP A 1 570 ? -22.457 -38.113 70.427 1.00 43.75 570 ASP A O 1
ATOM 4284 N N . GLY A 1 571 ? -21.904 -36.226 71.516 1.00 41.59 571 GLY A N 1
ATOM 4285 C CA . GLY A 1 571 ? -20.695 -35.940 70.757 1.00 41.59 571 GLY A CA 1
ATOM 4286 C C . GLY A 1 571 ? -19.901 -34.798 71.374 1.00 41.59 571 GLY A C 1
ATOM 4287 O O . GLY A 1 571 ? -19.760 -33.742 70.763 1.00 41.59 571 GLY A O 1
ATOM 4288 N N . ASP A 1 572 ? -19.423 -35.030 72.598 1.00 41.19 572 ASP A N 1
ATOM 4289 C CA . ASP A 1 572 ? -18.448 -34.218 73.326 1.00 41.19 572 ASP A CA 1
ATOM 4290 C C . ASP A 1 572 ? -17.246 -33.800 72.466 1.00 41.19 572 ASP A C 1
ATOM 4292 O O . ASP A 1 572 ? -16.671 -34.588 71.712 1.00 41.19 572 ASP A O 1
ATOM 4296 N N . GLY A 1 573 ? -16.819 -32.549 72.645 1.00 41.78 573 GLY A N 1
ATOM 4297 C CA . GLY A 1 573 ? -15.660 -31.986 71.959 1.00 41.78 573 GLY A CA 1
ATOM 4298 C C . GLY A 1 573 ? -15.304 -30.582 72.432 1.00 41.78 573 GLY A C 1
ATOM 4299 O O . GLY A 1 573 ? -15.380 -29.624 71.668 1.00 41.78 573 GLY A O 1
ATOM 4300 N N . GLN A 1 574 ? -14.941 -30.474 73.711 1.00 41.56 574 GLN A N 1
ATOM 4301 C CA . GLN A 1 574 ? -14.165 -29.383 74.307 1.00 41.56 574 GLN A CA 1
ATOM 4302 C C . GLN A 1 574 ? -13.036 -28.878 73.388 1.00 41.56 574 GLN A C 1
ATOM 4304 O O . GLN A 1 574 ? -12.222 -29.667 72.927 1.00 41.56 574 GLN A O 1
ATOM 4309 N N . ASP A 1 575 ? -12.960 -27.564 73.160 1.00 40.09 575 ASP A N 1
ATOM 4310 C CA . ASP A 1 575 ? -11.892 -26.709 73.708 1.00 40.09 575 ASP A CA 1
ATOM 4311 C C . ASP A 1 575 ? -11.858 -25.319 73.041 1.00 40.09 575 ASP A C 1
ATOM 4313 O O . ASP A 1 575 ? -11.476 -25.128 71.893 1.00 40.09 575 ASP A O 1
ATOM 4317 N N . ARG A 1 576 ? -12.250 -24.315 73.831 1.00 47.19 576 ARG A N 1
ATOM 4318 C CA . ARG A 1 576 ? -11.374 -23.212 74.249 1.00 47.19 576 ARG A CA 1
ATOM 4319 C C . ARG A 1 576 ? -10.392 -22.658 73.196 1.00 47.19 576 ARG A C 1
ATOM 4321 O O . ARG A 1 576 ? -9.252 -23.096 73.124 1.00 47.19 576 ARG A O 1
ATOM 4328 N N . ALA A 1 577 ? -10.759 -21.539 72.576 1.00 40.59 577 ALA A N 1
ATOM 4329 C CA . ALA A 1 577 ? -9.850 -20.401 72.434 1.00 40.59 577 ALA A CA 1
ATOM 4330 C C . ALA A 1 577 ? -10.642 -19.122 72.149 1.00 40.59 577 ALA A C 1
ATOM 4332 O O . ALA A 1 577 ? -11.389 -19.020 71.180 1.00 40.59 577 ALA A O 1
ATOM 4333 N N . GLU A 1 578 ? -10.457 -18.149 73.034 1.00 51.59 578 GLU A N 1
ATOM 4334 C CA . GLU A 1 578 ? -10.717 -16.744 72.779 1.00 51.59 578 GLU A CA 1
ATOM 4335 C C . GLU A 1 578 ? -9.941 -16.317 71.530 1.00 51.59 578 GLU A C 1
ATOM 4337 O O . GLU A 1 578 ? -8.714 -16.271 71.538 1.00 51.59 578 GLU A O 1
ATOM 4342 N N . GLU A 1 579 ? -10.644 -15.941 70.471 1.00 43.34 579 GLU A N 1
ATOM 4343 C CA . GLU A 1 579 ? -10.073 -15.048 69.478 1.00 43.34 579 GLU A CA 1
ATOM 4344 C C . GLU A 1 579 ? -11.129 -13.997 69.165 1.00 43.34 579 GLU A C 1
ATOM 4346 O O . GLU A 1 579 ? -12.167 -14.260 68.554 1.00 43.34 579 GLU A O 1
ATOM 4351 N N . ALA A 1 580 ? -10.887 -12.790 69.675 1.00 44.50 580 ALA A N 1
ATOM 4352 C CA . ALA A 1 580 ? -11.569 -11.583 69.255 1.00 44.50 580 ALA A CA 1
ATOM 4353 C C . ALA A 1 580 ? -11.274 -11.387 67.761 1.00 44.50 580 ALA A C 1
ATOM 4355 O O . ALA A 1 580 ? -10.320 -10.713 67.375 1.00 44.50 580 ALA A O 1
ATOM 4356 N N . GLY A 1 581 ? -12.072 -12.051 66.925 1.00 41.00 581 GLY A N 1
ATOM 4357 C CA . GLY A 1 581 ? -11.988 -11.999 65.481 1.00 41.00 581 GLY A CA 1
ATOM 4358 C C . GLY A 1 581 ? -12.238 -10.574 65.029 1.00 41.00 581 GLY A C 1
ATOM 4359 O O . GLY A 1 581 ? -13.373 -10.097 65.008 1.00 41.00 581 GLY A O 1
ATOM 4360 N N . ALA A 1 582 ? -11.159 -9.886 64.670 1.00 47.38 582 ALA A N 1
ATOM 4361 C CA . ALA A 1 582 ? -11.223 -8.707 63.841 1.00 47.38 582 ALA A CA 1
ATOM 4362 C C . ALA A 1 582 ? -12.114 -9.052 62.643 1.00 47.38 582 ALA A C 1
ATOM 4364 O O . ALA A 1 582 ? -11.730 -9.854 61.792 1.00 47.38 582 ALA A O 1
ATOM 4365 N N . HIS A 1 583 ? -13.316 -8.468 62.591 1.00 46.50 583 HIS A N 1
ATOM 4366 C CA . HIS A 1 583 ? -14.134 -8.417 61.387 1.00 46.50 583 HIS A CA 1
ATOM 4367 C C . HIS A 1 583 ? -13.365 -7.591 60.359 1.00 46.50 583 HIS A C 1
ATOM 4369 O O . HIS A 1 583 ? -13.608 -6.406 60.132 1.00 46.50 583 HIS A O 1
ATOM 4375 N N . GLN A 1 584 ? -12.369 -8.234 59.766 1.00 46.00 584 GLN A N 1
ATOM 4376 C CA . GLN A 1 584 ? -11.711 -7.808 58.564 1.00 46.00 584 GLN A CA 1
ATOM 4377 C C . GLN A 1 584 ? -12.820 -7.881 57.524 1.00 46.00 584 GLN A C 1
ATOM 4379 O O . GLN A 1 584 ? -13.155 -8.951 57.017 1.00 46.00 584 GLN A O 1
ATOM 4384 N N . HIS A 1 585 ? -13.467 -6.739 57.279 1.00 46.88 585 HIS A N 1
ATOM 4385 C CA . HIS A 1 585 ? -14.176 -6.497 56.039 1.00 46.88 585 HIS A CA 1
ATOM 4386 C C . HIS A 1 585 ? -13.159 -6.769 54.934 1.00 46.88 585 HIS A C 1
ATOM 4388 O O . HIS A 1 585 ? -12.413 -5.880 54.525 1.00 46.88 585 HIS A O 1
ATOM 4394 N N . GLN A 1 586 ? -13.081 -8.029 54.503 1.00 43.69 586 GLN A N 1
ATOM 4395 C CA . GLN A 1 586 ? -12.517 -8.396 53.228 1.00 43.69 586 GLN A CA 1
ATOM 4396 C C . GLN A 1 586 ? -13.413 -7.677 52.233 1.00 43.69 586 GLN A C 1
ATOM 4398 O O . GLN A 1 586 ? -14.481 -8.158 51.855 1.00 43.69 586 GLN A O 1
ATOM 4403 N N . SER A 1 587 ? -13.024 -6.448 51.897 1.00 44.62 587 SER A N 1
ATOM 4404 C CA . SER A 1 587 ? -13.450 -5.794 50.684 1.00 44.62 587 SER A CA 1
ATOM 4405 C C . SER A 1 587 ? -13.016 -6.750 49.590 1.00 44.62 587 SER A C 1
ATOM 4407 O O . SER A 1 587 ? -11.864 -6.758 49.162 1.00 44.62 587 SER A O 1
ATOM 4409 N N . SER A 1 588 ? -13.923 -7.653 49.211 1.00 44.97 588 SER A N 1
ATOM 4410 C CA . SER A 1 588 ? -13.759 -8.451 48.016 1.00 44.97 588 SER A CA 1
ATOM 4411 C C . SER A 1 588 ? -13.511 -7.416 46.937 1.00 44.97 588 SER A C 1
ATOM 4413 O O . SER A 1 588 ? -14.406 -6.627 46.619 1.00 44.97 588 SER A O 1
ATOM 4415 N N . VAL A 1 589 ? -12.266 -7.316 46.484 1.00 46.91 589 VAL A N 1
ATOM 4416 C CA . VAL A 1 589 ? -11.902 -6.462 45.368 1.00 46.91 589 VAL A CA 1
ATOM 4417 C C . VAL A 1 589 ? -12.629 -7.102 44.202 1.00 46.91 589 VAL A C 1
ATOM 4419 O O . VAL A 1 589 ? -12.154 -8.078 43.629 1.00 46.91 589 VAL A O 1
ATOM 4422 N N . ILE A 1 590 ? -13.859 -6.643 43.960 1.00 56.28 590 ILE A N 1
ATOM 4423 C CA . ILE A 1 590 ? -14.693 -7.095 42.858 1.00 56.28 590 ILE A CA 1
ATOM 4424 C C . ILE A 1 590 ? -13.861 -6.767 41.632 1.00 56.28 590 ILE A C 1
ATOM 4426 O O . ILE A 1 590 ? -13.676 -5.591 41.303 1.00 56.28 590 ILE A O 1
ATOM 4430 N N . ALA A 1 591 ? -13.280 -7.806 41.028 1.00 53.69 591 ALA A N 1
ATOM 4431 C CA . ALA A 1 591 ? -12.554 -7.668 39.785 1.00 53.69 591 ALA A CA 1
ATOM 4432 C C . ALA A 1 591 ? -13.471 -6.890 38.831 1.00 53.69 591 ALA A C 1
ATOM 4434 O O . ALA A 1 591 ? -14.666 -7.206 38.760 1.00 53.69 591 ALA A O 1
ATOM 4435 N N . PRO A 1 592 ? -12.973 -5.814 38.195 1.00 57.00 592 PRO A N 1
ATOM 4436 C CA . PRO A 1 592 ? -13.803 -5.007 37.318 1.00 57.00 592 PRO A CA 1
ATOM 4437 C C . PRO A 1 592 ? -14.456 -5.943 36.308 1.00 57.00 592 PRO A C 1
ATOM 4439 O O . PRO A 1 592 ? -13.771 -6.754 35.684 1.00 57.00 592 PRO A O 1
ATOM 4442 N N . THR A 1 593 ? -15.786 -5.872 36.206 1.00 61.19 593 THR A N 1
ATOM 4443 C CA . THR A 1 593 ? -16.505 -6.723 35.267 1.00 61.19 593 THR A CA 1
ATOM 4444 C C . THR A 1 593 ? -15.948 -6.485 33.862 1.00 61.19 593 THR A C 1
ATOM 4446 O O . THR A 1 593 ? -15.534 -5.362 33.542 1.00 61.19 593 THR A O 1
ATOM 4449 N N . PRO A 1 594 ? -15.904 -7.529 33.023 1.00 57.19 594 PRO A N 1
ATOM 4450 C CA . PRO A 1 594 ? -15.389 -7.461 31.656 1.00 57.19 594 PRO A CA 1
ATOM 4451 C C . PRO A 1 594 ? -15.903 -6.243 30.867 1.00 57.19 594 PRO A C 1
ATOM 4453 O O . PRO A 1 594 ? -15.138 -5.573 30.173 1.00 57.19 594 PRO A O 1
ATOM 4456 N N . GLU A 1 595 ? -17.173 -5.905 31.075 1.00 59.38 595 GLU A N 1
ATOM 4457 C CA . GLU A 1 595 ? -17.893 -4.745 30.540 1.00 59.38 595 GLU A CA 1
ATOM 4458 C C . GLU A 1 595 ? -17.238 -3.389 30.864 1.00 59.38 595 GLU A C 1
ATOM 4460 O O . GLU A 1 595 ? -16.937 -2.591 29.971 1.00 59.38 595 GLU A O 1
ATOM 4465 N N . ARG A 1 596 ? -16.897 -3.157 32.141 1.00 59.81 596 ARG A N 1
ATOM 4466 C CA . ARG A 1 596 ? -16.322 -1.886 32.617 1.00 59.81 596 ARG A CA 1
ATOM 4467 C C . ARG A 1 596 ? -14.984 -1.570 31.940 1.00 59.81 596 ARG A C 1
ATOM 4469 O O . ARG A 1 596 ? -14.577 -0.410 31.858 1.00 59.81 596 ARG A O 1
ATOM 4476 N N . THR A 1 597 ? -14.310 -2.602 31.442 1.00 60.22 597 THR A N 1
ATOM 4477 C CA . THR A 1 597 ? -12.990 -2.528 30.811 1.00 60.22 597 THR A CA 1
ATOM 4478 C C . THR A 1 597 ? -13.089 -2.027 29.362 1.00 60.22 597 THR A C 1
ATOM 4480 O O . THR A 1 597 ? -12.337 -1.129 28.974 1.00 60.22 597 THR A O 1
ATOM 4483 N N . ILE A 1 598 ? -14.111 -2.465 28.614 1.00 63.44 598 ILE A N 1
ATOM 4484 C CA . ILE A 1 598 ? -14.421 -1.951 27.267 1.00 63.44 598 ILE A CA 1
ATOM 4485 C C . ILE A 1 598 ? -14.910 -0.493 27.350 1.00 63.44 598 ILE A C 1
ATOM 4487 O O . ILE A 1 598 ? -14.526 0.350 26.533 1.00 63.44 598 ILE A O 1
ATOM 4491 N N . GLN A 1 599 ? -15.669 -0.137 28.392 1.00 63.69 599 GLN A N 1
ATOM 4492 C CA . GLN A 1 599 ? -16.046 1.256 28.661 1.00 63.69 599 GLN A CA 1
ATOM 4493 C C . GLN A 1 599 ? -14.858 2.170 28.989 1.00 63.69 599 GLN A C 1
ATOM 4495 O O . GLN A 1 599 ? -14.864 3.343 28.610 1.00 63.69 599 GLN A O 1
ATOM 4500 N N . LEU A 1 600 ? -13.830 1.675 29.681 1.00 61.94 600 LEU A N 1
ATOM 4501 C CA . LEU A 1 600 ? -12.603 2.440 29.938 1.00 61.94 600 LEU A CA 1
ATOM 4502 C C . LEU A 1 600 ? -11.837 2.722 28.637 1.00 61.94 600 LEU A C 1
ATOM 4504 O O . LEU A 1 600 ? -11.374 3.848 28.435 1.00 61.94 600 LEU A O 1
ATOM 4508 N N . ALA A 1 601 ? -11.782 1.742 27.730 1.00 63.53 601 ALA A N 1
ATOM 4509 C CA . ALA A 1 601 ? -11.230 1.898 26.382 1.00 63.53 601 ALA A CA 1
ATOM 4510 C C . ALA A 1 601 ? -11.994 2.965 25.587 1.00 63.53 601 ALA A C 1
ATOM 4512 O O . ALA A 1 601 ? -11.401 3.896 25.029 1.00 63.53 601 ALA A O 1
ATOM 4513 N N . ARG A 1 602 ? -13.332 2.877 25.628 1.00 66.31 602 ARG A N 1
ATOM 4514 C CA . ARG A 1 602 ? -14.249 3.855 25.042 1.00 66.31 602 ARG A CA 1
ATOM 4515 C C . ARG A 1 602 ? -13.952 5.246 25.594 1.00 66.31 602 ARG A C 1
ATOM 4517 O O . ARG A 1 602 ? -13.626 6.141 24.823 1.00 66.31 602 ARG A O 1
ATOM 4524 N N . ASN A 1 603 ? -13.962 5.428 26.912 1.00 71.00 603 ASN A N 1
ATOM 4525 C CA . ASN A 1 603 ? -13.769 6.732 27.549 1.00 71.00 603 ASN A CA 1
ATOM 4526 C C . ASN A 1 603 ? -12.399 7.362 27.270 1.00 71.00 603 ASN A C 1
ATOM 4528 O O . ASN A 1 603 ? -12.328 8.582 27.119 1.00 71.00 603 ASN A O 1
ATOM 4532 N N . ARG A 1 604 ? -11.325 6.568 27.136 1.00 71.06 604 ARG A N 1
ATOM 4533 C CA . ARG A 1 604 ? -10.006 7.110 26.770 1.00 71.06 604 ARG A CA 1
ATOM 4534 C C . ARG A 1 604 ? -9.997 7.693 25.356 1.00 71.06 604 ARG A C 1
ATOM 4536 O O . ARG A 1 604 ? -9.338 8.702 25.116 1.00 71.06 604 ARG A O 1
ATOM 4543 N N . ASN A 1 605 ? -10.741 7.072 24.443 1.00 80.75 605 ASN A N 1
ATOM 4544 C CA . ASN A 1 605 ? -10.594 7.299 23.011 1.00 80.75 605 ASN A CA 1
ATOM 4545 C C . ASN A 1 605 ? -11.864 7.810 22.311 1.00 80.75 605 ASN A C 1
ATOM 4547 O O . ASN A 1 605 ? -11.852 7.926 21.092 1.00 80.75 605 ASN A O 1
ATOM 4551 N N . LEU A 1 606 ? -12.932 8.184 23.031 1.00 87.19 606 LEU A N 1
ATOM 4552 C CA . LEU A 1 606 ? -14.210 8.624 22.439 1.00 87.19 606 LEU A CA 1
ATOM 4553 C C . LEU A 1 606 ? -14.047 9.733 21.389 1.00 87.19 606 LEU A C 1
ATOM 4555 O O . LEU A 1 606 ? -14.741 9.725 20.376 1.00 87.19 606 LEU A O 1
ATOM 4559 N N . ARG A 1 607 ? -13.138 10.690 21.618 1.00 90.81 607 ARG A N 1
ATOM 4560 C CA . ARG A 1 607 ? -12.863 11.764 20.649 1.00 90.81 607 ARG A CA 1
ATOM 4561 C C . ARG A 1 607 ? -12.223 11.218 19.372 1.00 90.81 607 ARG A C 1
ATOM 4563 O O . ARG A 1 607 ? -12.690 11.529 18.284 1.00 90.81 607 ARG A O 1
ATOM 4570 N N . PHE A 1 608 ? -11.203 10.372 19.513 1.00 93.75 608 PHE A N 1
ATOM 4571 C CA . PHE A 1 608 ? -10.521 9.738 18.383 1.00 93.75 608 PHE A CA 1
ATOM 4572 C C . PHE A 1 608 ? -11.449 8.795 17.619 1.00 93.75 608 PHE A C 1
ATOM 4574 O O . PHE A 1 608 ? -11.429 8.795 16.396 1.00 93.75 608 PHE A O 1
ATOM 4581 N N . LEU A 1 609 ? -12.306 8.056 18.328 1.00 94.06 609 LEU A N 1
ATOM 4582 C CA . LEU A 1 609 ? -13.298 7.171 17.730 1.00 94.06 609 LEU A CA 1
ATOM 4583 C C . LEU A 1 609 ? -14.307 7.949 16.887 1.00 94.06 609 LEU A C 1
ATOM 4585 O O . LEU A 1 609 ? -14.529 7.576 15.744 1.00 94.06 609 LEU A O 1
ATOM 4589 N N . ARG A 1 610 ? -14.854 9.063 17.393 1.00 94.38 610 ARG A N 1
ATOM 4590 C CA . ARG A 1 610 ? -15.766 9.910 16.602 1.00 94.38 610 ARG A CA 1
ATOM 4591 C C . ARG A 1 610 ? -15.109 10.425 15.324 1.00 94.38 610 ARG A C 1
ATOM 4593 O O . ARG A 1 610 ? -15.737 10.419 14.273 1.00 94.38 610 ARG A O 1
ATOM 4600 N N . ILE A 1 611 ? -13.847 10.847 15.407 1.00 95.50 611 ILE A N 1
ATOM 4601 C CA . ILE A 1 611 ? -13.093 11.303 14.233 1.00 95.50 611 ILE A CA 1
ATOM 4602 C C . ILE A 1 611 ? -12.836 10.135 13.277 1.00 95.50 611 ILE A C 1
ATOM 4604 O O . ILE A 1 611 ? -12.986 10.295 12.071 1.00 95.50 611 ILE A O 1
ATOM 4608 N N . ALA A 1 612 ? -12.504 8.948 13.789 1.00 96.31 612 ALA A N 1
ATOM 4609 C CA . ALA A 1 612 ? -12.332 7.749 12.975 1.00 96.31 612 ALA A CA 1
ATOM 4610 C C . ALA A 1 612 ? -13.630 7.327 12.270 1.00 96.31 612 ALA A C 1
ATOM 4612 O O . ALA A 1 612 ? -13.588 6.966 11.098 1.00 96.31 612 ALA A O 1
ATOM 4613 N N . GLU A 1 613 ? -14.779 7.430 12.940 1.00 95.62 613 GLU A N 1
ATOM 4614 C CA . GLU A 1 613 ? -16.104 7.179 12.361 1.00 95.62 613 GLU A CA 1
ATOM 4615 C C . GLU A 1 613 ? -16.440 8.189 11.261 1.00 95.62 613 GLU A C 1
ATOM 4617 O O . GLU A 1 613 ? -16.790 7.782 10.155 1.00 95.62 613 GLU A O 1
ATOM 4622 N N . GLN A 1 614 ? -16.265 9.488 11.528 1.00 96.25 614 GLN A N 1
ATOM 4623 C CA . GLN A 1 614 ? -16.460 10.547 10.530 1.00 96.25 614 GLN A CA 1
ATOM 4624 C C . GLN A 1 614 ? -15.538 10.354 9.323 1.00 96.25 614 GLN A C 1
ATOM 4626 O O . GLN A 1 614 ? -15.974 10.476 8.179 1.00 96.25 614 GLN A O 1
ATOM 4631 N N . MET A 1 615 ? -14.275 9.995 9.570 1.00 96.69 615 MET A N 1
ATOM 4632 C CA . MET A 1 615 ? -13.300 9.687 8.527 1.00 96.69 615 MET A CA 1
ATOM 4633 C C . MET A 1 615 ? -13.740 8.478 7.695 1.00 96.69 615 MET A C 1
ATOM 4635 O O . MET A 1 615 ? -13.710 8.533 6.469 1.00 96.69 615 MET A O 1
ATOM 4639 N N . ALA A 1 616 ? -14.180 7.393 8.339 1.00 96.38 616 ALA A N 1
ATOM 4640 C CA . ALA A 1 616 ? -14.628 6.183 7.656 1.00 96.38 616 ALA A CA 1
ATOM 4641 C C . ALA A 1 616 ? -15.907 6.413 6.832 1.00 96.38 616 ALA A C 1
ATOM 4643 O O . ALA A 1 616 ? -16.032 5.877 5.730 1.00 96.38 616 ALA A O 1
ATOM 4644 N N . GLU A 1 617 ? -16.843 7.224 7.328 1.00 96.06 617 GLU A N 1
ATOM 4645 C CA . GLU A 1 617 ? -18.064 7.598 6.609 1.00 96.06 617 GLU A CA 1
ATOM 4646 C C . GLU A 1 617 ? -17.751 8.474 5.388 1.00 96.06 617 GLU A C 1
ATOM 4648 O O . GLU A 1 617 ? -18.183 8.168 4.272 1.00 96.06 617 GLU A O 1
ATOM 4653 N N . ALA A 1 618 ? -16.927 9.510 5.572 1.00 95.38 618 ALA A N 1
ATOM 4654 C CA . ALA A 1 618 ? -16.532 10.412 4.496 1.00 95.38 618 ALA A CA 1
ATOM 4655 C C . ALA A 1 618 ? -15.715 9.689 3.410 1.00 95.38 618 ALA A C 1
ATOM 4657 O O . ALA A 1 618 ? -15.961 9.877 2.214 1.00 95.38 618 ALA A O 1
ATOM 4658 N N . LEU A 1 619 ? -14.792 8.803 3.805 1.00 94.25 619 LEU A N 1
ATOM 4659 C CA . LEU A 1 619 ? -14.061 7.943 2.873 1.00 94.25 619 LEU A CA 1
ATOM 4660 C C . LEU A 1 619 ? -14.978 6.938 2.179 1.00 94.25 619 LEU A C 1
ATOM 4662 O O . LEU A 1 619 ? -14.797 6.708 0.989 1.00 94.25 619 LEU A O 1
ATOM 4666 N N . GLY A 1 620 ? -15.982 6.386 2.864 1.00 92.88 620 GLY A N 1
ATOM 4667 C CA . GLY A 1 620 ? -16.976 5.499 2.257 1.00 92.88 620 GLY A CA 1
ATOM 4668 C C . GLY A 1 620 ? -17.767 6.188 1.142 1.00 92.88 620 GLY A C 1
ATOM 4669 O O . GLY A 1 620 ? -17.944 5.619 0.063 1.00 92.88 620 GLY A O 1
ATOM 4670 N N . ALA A 1 621 ? -18.163 7.446 1.357 1.00 91.75 621 ALA A N 1
ATOM 4671 C CA . ALA A 1 621 ? -18.820 8.267 0.340 1.00 91.75 621 ALA A CA 1
ATOM 4672 C C . ALA A 1 621 ? -17.883 8.619 -0.833 1.00 91.75 621 ALA A C 1
ATOM 4674 O O . ALA A 1 621 ? -18.319 8.700 -1.984 1.00 91.75 621 ALA A O 1
ATOM 4675 N N . ALA A 1 622 ? -16.587 8.792 -0.556 1.00 89.44 622 ALA A N 1
ATOM 4676 C CA . ALA A 1 622 ? -15.560 9.147 -1.534 1.00 89.44 622 ALA A CA 1
ATOM 4677 C C . ALA A 1 622 ? -14.752 7.949 -2.071 1.00 89.44 622 ALA A C 1
ATOM 4679 O O . ALA A 1 622 ? -13.771 8.147 -2.787 1.00 89.44 622 ALA A O 1
ATOM 4680 N N . PHE A 1 623 ? -15.144 6.708 -1.770 1.00 78.00 623 PHE A N 1
ATOM 4681 C CA . PHE A 1 623 ? -14.267 5.543 -1.943 1.00 78.00 623 PHE A CA 1
ATOM 4682 C C . PHE A 1 623 ? -13.867 5.290 -3.403 1.00 78.00 623 PHE A C 1
ATOM 4684 O O . PHE A 1 623 ? -12.769 4.825 -3.691 1.00 78.00 623 PHE A O 1
ATOM 4691 N N . ARG A 1 624 ? -14.741 5.657 -4.347 1.00 79.81 624 ARG A N 1
ATOM 4692 C CA . ARG A 1 624 ? -14.498 5.519 -5.795 1.00 79.81 624 ARG A CA 1
ATOM 4693 C C . ARG A 1 624 ? -13.786 6.714 -6.426 1.00 79.81 624 ARG A C 1
ATOM 4695 O O . ARG A 1 624 ? -13.724 6.802 -7.651 1.00 79.81 624 ARG A O 1
ATOM 4702 N N . VAL A 1 625 ? -13.330 7.666 -5.620 1.00 80.81 625 VAL A N 1
ATOM 4703 C CA . VAL A 1 625 ? -12.731 8.904 -6.109 1.00 80.81 625 VAL A CA 1
ATOM 4704 C C . VAL A 1 625 ? -11.204 8.807 -6.088 1.00 80.81 625 VAL A C 1
ATOM 4706 O O . VAL A 1 625 ? -10.636 7.937 -5.426 1.00 80.81 625 VAL A O 1
ATOM 4709 N N . SER A 1 626 ? -10.543 9.672 -6.862 1.00 88.69 626 SER A N 1
ATOM 4710 C CA . SER A 1 626 ? -9.084 9.738 -6.957 1.00 88.69 626 SER A CA 1
ATOM 4711 C C . SER A 1 626 ? -8.416 9.876 -5.586 1.00 88.69 626 SER A C 1
ATOM 4713 O O . SER A 1 626 ? -8.979 10.423 -4.634 1.00 88.69 626 SER A O 1
ATOM 4715 N N . SER A 1 627 ? -7.176 9.404 -5.513 1.00 88.00 627 SER A N 1
ATOM 4716 C CA . SER A 1 627 ? -6.262 9.525 -4.375 1.00 88.00 627 SER A CA 1
ATOM 4717 C C . SER A 1 627 ? -6.161 10.945 -3.822 1.00 88.00 627 SER A C 1
ATOM 4719 O O . SER A 1 627 ? -6.237 11.141 -2.611 1.00 88.00 627 SER A O 1
ATOM 4721 N N . GLU A 1 628 ? -6.078 11.947 -4.699 1.00 88.19 628 GLU A N 1
ATOM 4722 C CA . GLU A 1 628 ? -6.060 13.360 -4.303 1.00 88.19 628 GLU A CA 1
ATOM 4723 C C . GLU A 1 628 ? -7.334 13.764 -3.554 1.00 88.19 628 GLU A C 1
ATOM 4725 O O . GLU A 1 628 ? -7.264 14.338 -2.468 1.00 88.19 628 GLU A O 1
ATOM 4730 N N . ARG A 1 629 ? -8.506 13.375 -4.069 1.00 92.56 629 ARG A N 1
ATOM 4731 C CA . ARG A 1 629 ? -9.786 13.680 -3.424 1.00 92.56 629 ARG A CA 1
ATOM 4732 C C . ARG A 1 629 ? -9.942 12.954 -2.092 1.00 92.56 629 ARG A C 1
ATOM 4734 O O . ARG A 1 629 ? -10.542 13.507 -1.176 1.00 92.56 629 ARG A O 1
ATOM 4741 N N . ARG A 1 630 ? -9.395 11.742 -1.946 1.00 92.25 630 ARG A N 1
ATOM 4742 C CA . ARG A 1 630 ? -9.347 11.069 -0.636 1.00 92.25 630 ARG A CA 1
ATOM 4743 C C . ARG A 1 630 ? -8.518 11.866 0.362 1.00 92.25 630 ARG A C 1
ATOM 4745 O O . ARG A 1 630 ? -8.951 12.046 1.496 1.00 92.25 630 ARG A O 1
ATOM 4752 N N . LEU A 1 631 ? -7.360 12.373 -0.056 1.00 92.69 631 LEU A N 1
ATOM 4753 C CA . LEU A 1 631 ? -6.534 13.210 0.806 1.00 92.69 631 LEU A CA 1
ATOM 4754 C C . LEU A 1 631 ? -7.228 14.535 1.160 1.00 92.69 631 LEU A C 1
ATOM 4756 O O . LEU A 1 631 ? -7.099 14.998 2.290 1.00 92.69 631 LEU A O 1
ATOM 4760 N N . ASP A 1 632 ? -8.000 15.119 0.245 1.00 94.62 632 ASP A N 1
ATOM 4761 C CA . ASP A 1 632 ? -8.826 16.297 0.538 1.00 94.62 632 ASP A CA 1
ATOM 4762 C C . ASP A 1 632 ? -9.926 15.995 1.556 1.00 94.62 632 ASP A C 1
ATOM 4764 O O . ASP A 1 632 ? -10.082 16.747 2.513 1.00 94.62 632 ASP A O 1
ATOM 4768 N N . VAL A 1 633 ? -10.604 14.849 1.435 1.00 94.75 633 VAL A N 1
ATOM 4769 C CA . VAL A 1 633 ? -11.566 14.380 2.445 1.00 94.75 633 VAL A CA 1
ATOM 4770 C C . VAL A 1 633 ? -10.893 14.224 3.810 1.00 94.75 633 VAL A C 1
ATOM 4772 O O . VAL A 1 633 ? -11.432 14.691 4.811 1.00 94.75 633 VAL A O 1
ATOM 4775 N N . ILE A 1 634 ? -9.689 13.642 3.859 1.00 94.25 634 ILE A N 1
ATOM 4776 C CA . ILE A 1 634 ? -8.908 13.528 5.099 1.00 94.25 634 ILE A CA 1
ATOM 4777 C C . ILE A 1 634 ? -8.605 14.915 5.681 1.00 94.25 634 ILE A C 1
ATOM 4779 O O . ILE A 1 634 ? -8.782 15.135 6.878 1.00 94.25 634 ILE A O 1
ATOM 4783 N N . ARG A 1 635 ? -8.171 15.870 4.849 1.00 94.94 635 ARG A N 1
ATOM 4784 C CA . ARG A 1 635 ? -7.909 17.251 5.285 1.00 94.94 635 ARG A CA 1
ATOM 4785 C C . ARG A 1 635 ? -9.170 17.919 5.819 1.00 94.94 635 ARG A C 1
ATOM 4787 O O . ARG A 1 635 ? -9.081 18.624 6.816 1.00 94.94 635 ARG A O 1
ATOM 4794 N N . ASP A 1 636 ? -10.308 17.725 5.165 1.00 95.44 636 ASP A N 1
ATOM 4795 C CA . ASP A 1 636 ? -11.568 18.362 5.542 1.00 95.44 636 ASP A CA 1
ATOM 4796 C C . ASP A 1 636 ? -12.120 17.805 6.855 1.00 95.44 636 ASP A C 1
ATOM 4798 O O . ASP A 1 636 ? -12.534 18.588 7.707 1.00 95.44 636 ASP A O 1
ATOM 4802 N N . VAL A 1 637 ? -12.025 16.490 7.078 1.00 93.50 637 VAL A N 1
ATOM 4803 C CA . VAL A 1 637 ? -12.391 15.874 8.366 1.00 93.50 637 VAL A CA 1
ATOM 4804 C C . VAL A 1 637 ? -11.482 16.365 9.497 1.00 93.50 637 VAL A C 1
ATOM 4806 O O . VAL A 1 637 ? -11.956 16.565 10.606 1.00 93.50 637 VAL A O 1
ATOM 4809 N N . LEU A 1 638 ? -10.193 16.609 9.235 1.00 91.44 638 LEU A N 1
ATOM 4810 C CA . LEU A 1 638 ? -9.245 17.092 10.251 1.00 91.44 638 LEU A CA 1
ATOM 4811 C C . LEU A 1 638 ? -9.292 18.610 10.502 1.00 91.44 638 LEU A C 1
ATOM 4813 O O . LEU A 1 638 ? -8.625 19.084 11.421 1.00 91.44 638 LEU A O 1
ATOM 4817 N N . LYS A 1 639 ? -10.018 19.393 9.693 1.00 88.75 639 LYS A N 1
ATOM 4818 C CA . LYS A 1 639 ? -10.272 20.823 9.970 1.00 88.75 639 LYS A CA 1
ATOM 4819 C C . LYS A 1 639 ? -11.376 21.032 11.015 1.00 88.75 639 LYS A C 1
ATOM 4821 O O . LYS A 1 639 ? -11.486 22.143 11.532 1.00 88.75 639 LYS A O 1
ATOM 4826 N N . LEU A 1 640 ? -12.190 20.004 11.256 1.00 52.34 640 LEU A N 1
ATOM 4827 C CA . LEU A 1 640 ? -13.252 19.945 12.263 1.00 52.34 640 LEU A CA 1
ATOM 4828 C C . LEU A 1 640 ? -12.671 19.585 13.634 1.00 52.34 640 LEU A C 1
ATOM 4830 O O . LEU A 1 640 ? -13.241 20.077 14.634 1.00 52.34 640 LEU A O 1
#

Sequence (640 aa):
MSSSSSKADATPESASAARRTSTGASRFTFRDAVRSVQAAFGAHSPSASADASGYAPFPSSSRLRLDSEDAGVLNLHDGAVSAAGDNGEDGGGAAVVPYHFPRISDAQLEKLFPLPDSPSGSSATGPSPAEKVALRRRQVARAALDEMELNWKLDPLTLGERSDFNQGCAALVALLARVRVDSKDDPLDYSPSQPSDLAAQQRRLANQSGADAAAAGSFSGQKQTGPGSTFVKHWEAHDVLKAIDQQDHETLLLIRDQAMDLLLDLSSSTSPSGRSRPIAGGGGSGSLRTPLGYCISLGPKWDATSIVLCGALSKFVNSLPDGDEDATLSDAKGPDGTKRKRGHKMQLDPRTMQRLRKLKTNLKLAIDHSLFKEQTNLLASYMQVLIMSEGIGWVKDSTESVQRSLESHIRGVSLSEGGVASNPVTVATDCVMQFITVNLRSKRDKVVSVNDYVANAVGDLVLSALWQMVLLRPSEVSPDVRPSLHPDLFTPIPAYVFARDERVAQQFMDRVRELRRALDEARLREDEDEGRRQSRARALSTTSRRSVKAAAAPGGAGPKSDDEEADEGDGDGQDRAEEAGAHQHQSSVIAPTPERTIQLARNRNLRFLRIAEQMAEALGAAFRVSSERRLDVIRDVLKL

Secondary structure (DSSP, 8-state):
----------PPPP---------------HHHHHHHHHHHTS-------------PPPPP----PPP-------------------------------SS-----HHHHHHHSPPP---S---SS-S-HHHHHHHHHHHHHHHHHHHHHHHHHHS--GGGS--HHHHHHHHHHHHHHH-----TT-----------SHHHHHHHHTTSS-----------------S-----PPP-HHHHHHHHHHT-HHHHHHHHHHHHHHHH-GGGG--SSS-----------GGGGSHHHHHHHH-GGGHHHHHHHHHHHHHHHHTSPPTTHHHHHHTS--TT-----S-------HHHHHHHHHHHHHHHHHHHHHHHTT--TTHHHHHHHHHHTT-HHHHHHHHHHHHHHHHHHHTT---TTT--PPPHHHHHHHHHHTTS-HHHHHHGGG-HHHHHHHHHHHHHHHHHHHHHHHPPPTTTS-TTTGGGS-GGGSSPPPGGGTTSTTHHHHHHHHHHHHHHHHHHHHHHHHHHHHHHHHHHHHHHHHHHHHHHHHHT--------------------------------------PPPHHHHHHHHHHHHHHHHHHHHHHHHHHHHTTTS-HHHHHHHHHHHHT-